Protein AF-A0A2N2DXA5-F1 (afdb_monomer)

Structure (mmCIF, N/CA/C/O backbone):
data_AF-A0A2N2DXA5-F1
#
_entry.id   AF-A0A2N2DXA5-F1
#
loop_
_atom_site.group_PDB
_atom_site.id
_atom_site.type_symbol
_atom_site.label_atom_id
_atom_site.label_alt_id
_atom_site.label_comp_id
_atom_site.label_asym_id
_atom_site.label_entity_id
_atom_site.label_seq_id
_atom_site.pdbx_PDB_ins_code
_atom_site.Cartn_x
_atom_site.Cartn_y
_atom_site.Cartn_z
_atom_site.occupancy
_atom_site.B_iso_or_equiv
_atom_site.auth_seq_id
_atom_site.auth_comp_id
_atom_site.auth_asym_id
_atom_site.auth_atom_id
_atom_site.pdbx_PDB_model_num
ATOM 1 N N . MET A 1 1 ? 10.952 -51.659 -44.299 1.00 38.38 1 MET A N 1
ATOM 2 C CA . MET A 1 1 ? 12.024 -50.641 -44.334 1.00 38.38 1 MET A CA 1
ATOM 3 C C . MET A 1 1 ? 11.373 -49.271 -44.260 1.00 38.38 1 MET A C 1
ATOM 5 O O . MET A 1 1 ? 10.717 -48.875 -45.212 1.00 38.38 1 MET A O 1
ATOM 9 N N . LYS A 1 2 ? 11.437 -48.617 -43.096 1.00 32.94 2 LYS A N 1
ATOM 10 C CA . LYS A 1 2 ? 10.900 -47.266 -42.880 1.00 32.94 2 LYS A CA 1
ATOM 11 C C . LYS A 1 2 ? 12.031 -46.272 -43.142 1.00 32.94 2 LYS A C 1
ATOM 13 O O . LYS A 1 2 ? 13.093 -46.411 -42.541 1.00 32.94 2 LYS A O 1
ATOM 18 N N . GLN A 1 3 ? 11.814 -45.327 -44.054 1.00 29.61 3 GLN A N 1
ATOM 19 C CA . GLN A 1 3 ? 12.704 -44.179 -44.226 1.00 29.61 3 GLN A CA 1
ATOM 20 C C . GLN A 1 3 ? 12.760 -43.392 -42.906 1.00 29.61 3 GLN A C 1
ATOM 22 O O . GLN A 1 3 ? 11.714 -43.217 -42.272 1.00 29.61 3 GLN A O 1
ATOM 27 N N . PRO A 1 4 ? 13.939 -42.939 -42.455 1.00 34.75 4 PRO A N 1
ATOM 28 C CA . PRO A 1 4 ? 14.009 -42.062 -41.303 1.00 34.75 4 PRO A CA 1
ATOM 29 C C . PRO A 1 4 ? 13.453 -40.696 -41.709 1.00 34.75 4 PRO A C 1
ATOM 31 O O . PRO A 1 4 ? 13.929 -40.079 -42.660 1.00 34.75 4 PRO A O 1
ATOM 34 N N . PHE A 1 5 ? 12.435 -40.236 -40.984 1.00 30.80 5 PHE A N 1
ATOM 35 C CA . PHE A 1 5 ? 12.001 -38.847 -41.027 1.00 30.80 5 PHE A CA 1
ATOM 36 C C . PHE A 1 5 ? 13.203 -37.967 -40.678 1.00 30.80 5 PHE A C 1
ATOM 38 O O . PHE A 1 5 ? 13.744 -38.052 -39.573 1.00 30.80 5 PHE A O 1
ATOM 45 N N . SER A 1 6 ? 13.639 -37.138 -41.626 1.00 30.16 6 SER A N 1
ATOM 46 C CA . SER A 1 6 ? 14.548 -36.041 -41.333 1.00 30.16 6 SER A CA 1
ATOM 47 C C . SER A 1 6 ? 13.823 -35.097 -40.383 1.00 30.16 6 SER A C 1
ATOM 49 O O . SER A 1 6 ? 12.870 -34.421 -40.768 1.00 30.16 6 SER A O 1
ATOM 51 N N . ILE A 1 7 ? 14.260 -35.073 -39.127 1.00 34.25 7 ILE A N 1
ATOM 52 C CA . ILE A 1 7 ? 13.924 -33.996 -38.205 1.00 34.25 7 ILE A CA 1
ATOM 53 C C . ILE A 1 7 ? 14.591 -32.754 -38.795 1.00 34.25 7 ILE A C 1
ATOM 55 O O . ILE A 1 7 ? 15.785 -32.528 -38.590 1.00 34.25 7 ILE A O 1
ATOM 59 N N . GLU A 1 8 ? 13.843 -31.967 -39.568 1.00 31.95 8 GLU A N 1
ATOM 60 C CA . GLU A 1 8 ? 14.192 -30.569 -39.770 1.00 31.95 8 GLU A CA 1
ATOM 61 C C . GLU A 1 8 ? 14.258 -29.957 -38.373 1.00 31.95 8 GLU A C 1
ATOM 63 O O . GLU A 1 8 ? 13.248 -29.763 -37.694 1.00 31.95 8 GLU A O 1
ATOM 68 N N . LYS A 1 9 ? 15.487 -29.745 -37.892 1.00 31.16 9 LYS A N 1
ATOM 69 C CA . LYS A 1 9 ? 15.740 -28.949 -36.701 1.00 31.16 9 LYS A CA 1
ATOM 70 C C . LYS A 1 9 ? 15.113 -27.594 -36.973 1.00 31.16 9 LYS A C 1
ATOM 72 O O . LYS A 1 9 ? 15.661 -26.802 -37.731 1.00 31.16 9 LYS A O 1
ATOM 77 N N . ASN A 1 10 ? 13.966 -27.355 -36.357 1.00 34.00 10 ASN A N 1
ATOM 78 C CA . ASN A 1 10 ? 13.312 -26.066 -36.344 1.00 34.00 10 ASN A CA 1
ATOM 79 C C . ASN A 1 10 ? 14.240 -25.100 -35.580 1.00 34.00 10 ASN A C 1
ATOM 81 O O . ASN A 1 10 ? 14.184 -24.977 -34.361 1.00 34.00 10 ASN A O 1
ATOM 85 N N . THR A 1 11 ? 15.191 -24.493 -36.294 1.00 28.53 11 THR A N 1
ATOM 86 C CA . THR A 1 11 ? 16.186 -23.531 -35.792 1.00 28.53 11 THR A CA 1
ATOM 87 C C . THR A 1 11 ? 15.637 -22.112 -35.739 1.00 28.53 11 THR A C 1
ATOM 89 O O . THR A 1 11 ? 16.399 -21.161 -35.576 1.00 28.53 11 THR A O 1
ATOM 92 N N . LYS A 1 12 ? 14.313 -21.936 -35.794 1.00 31.83 12 LYS A N 1
ATOM 93 C CA . LYS A 1 12 ? 13.683 -20.685 -35.376 1.00 31.83 12 LYS A CA 1
ATOM 94 C C . LYS A 1 12 ? 13.687 -20.612 -33.849 1.00 31.83 12 LYS A C 1
ATOM 96 O O . LYS A 1 12 ? 12.656 -20.735 -33.198 1.00 31.83 12 LYS A O 1
ATOM 101 N N . ARG A 1 13 ? 14.876 -20.406 -33.268 1.00 31.75 13 ARG A N 1
ATOM 102 C CA . ARG A 1 13 ? 14.966 -19.722 -31.976 1.00 31.75 13 ARG A CA 1
ATOM 103 C C . ARG A 1 13 ? 14.333 -18.359 -32.209 1.00 31.75 13 ARG A C 1
ATOM 105 O O . ARG A 1 13 ? 14.807 -17.604 -33.052 1.00 31.75 13 ARG A O 1
ATOM 112 N N . ILE A 1 14 ? 13.222 -18.094 -31.539 1.00 32.91 14 ILE A N 1
ATOM 113 C CA . ILE A 1 14 ? 12.628 -16.765 -31.499 1.00 32.91 14 ILE A CA 1
ATOM 114 C C . ILE A 1 14 ? 13.704 -15.871 -30.871 1.00 32.91 14 ILE A C 1
ATOM 116 O O . ILE A 1 14 ? 14.010 -15.992 -29.688 1.00 32.91 14 ILE A O 1
ATOM 120 N N . TYR A 1 15 ? 14.374 -15.065 -31.695 1.00 38.44 15 TYR A N 1
ATOM 121 C CA . TYR A 1 15 ? 15.358 -14.074 -31.267 1.00 38.44 15 TYR A CA 1
ATOM 122 C C . TYR A 1 15 ? 14.614 -12.870 -30.672 1.00 38.44 15 TYR A C 1
ATOM 124 O O . TYR A 1 15 ? 14.728 -11.766 -31.180 1.00 38.44 15 TYR A O 1
ATOM 132 N N . SER A 1 16 ? 13.821 -13.074 -29.622 1.00 42.44 16 SER A N 1
ATOM 133 C CA . SER A 1 16 ? 13.273 -11.972 -28.816 1.00 42.44 16 SER A CA 1
ATOM 134 C C . SER A 1 16 ? 14.259 -11.504 -27.742 1.00 42.44 16 SER A C 1
ATOM 136 O O . SER A 1 16 ? 13.955 -10.626 -26.948 1.00 42.44 16 SER A O 1
ATOM 138 N N . ILE A 1 17 ? 15.445 -12.113 -27.701 1.00 53.53 17 ILE A N 1
ATOM 139 C CA . ILE A 1 17 ? 16.420 -11.936 -26.641 1.00 53.53 17 ILE A CA 1
ATOM 140 C C . ILE A 1 17 ? 17.513 -10.978 -27.126 1.00 53.53 17 ILE A C 1
ATOM 142 O O . ILE A 1 17 ? 18.512 -11.385 -27.732 1.00 53.53 17 ILE A O 1
ATOM 146 N N . CYS A 1 18 ? 17.296 -9.687 -26.889 1.00 61.81 18 CYS A N 1
ATOM 147 C CA . CYS A 1 18 ? 18.250 -8.639 -27.224 1.00 61.81 18 CYS A CA 1
ATOM 148 C C . CYS A 1 18 ? 19.466 -8.727 -26.295 1.00 61.81 18 CYS A C 1
ATOM 150 O O . CYS A 1 18 ? 19.336 -8.793 -25.072 1.00 61.81 18 CYS A O 1
ATOM 152 N N . LYS A 1 19 ? 20.673 -8.719 -26.873 1.00 77.06 19 LYS A N 1
ATOM 153 C CA . LYS A 1 19 ? 21.876 -8.417 -26.092 1.00 77.06 19 LYS A CA 1
ATOM 154 C C . LYS A 1 19 ? 21.870 -6.902 -25.857 1.00 77.06 19 LYS A C 1
ATOM 156 O O . LYS A 1 19 ? 21.969 -6.196 -26.862 1.00 77.06 19 LYS A O 1
ATOM 161 N N . PRO A 1 20 ? 21.790 -6.425 -24.605 1.00 80.19 20 PRO A N 1
ATOM 162 C CA . PRO A 1 20 ? 21.676 -5.000 -24.335 1.00 80.19 20 PRO A CA 1
ATOM 163 C C . PRO A 1 20 ? 22.910 -4.228 -24.825 1.00 80.19 20 PRO A C 1
ATOM 165 O O . PRO A 1 20 ? 24.000 -4.814 -24.951 1.00 80.19 20 PRO A O 1
ATOM 168 N N . PRO A 1 21 ? 22.769 -2.918 -25.099 1.00 81.94 21 PRO A N 1
ATOM 169 C CA . PRO A 1 21 ? 23.910 -2.062 -25.386 1.00 81.94 21 PRO A CA 1
ATOM 170 C C . PRO A 1 21 ? 24.877 -2.045 -24.193 1.00 81.94 21 PRO A C 1
ATOM 172 O O . PRO A 1 21 ? 24.498 -2.235 -23.038 1.00 81.94 21 PRO A O 1
ATOM 175 N N . SER A 1 22 ? 26.158 -1.836 -24.481 1.00 77.69 22 SER A N 1
ATOM 176 C CA . SER A 1 22 ? 27.227 -1.810 -23.473 1.00 77.69 22 SER A CA 1
ATOM 177 C C . SER A 1 22 ? 28.128 -0.600 -23.694 1.00 77.69 22 SER A C 1
ATOM 179 O O . SER A 1 22 ? 28.154 -0.089 -24.810 1.00 77.69 22 SER A O 1
ATOM 181 N N . PRO A 1 23 ? 28.949 -0.184 -22.715 1.00 74.00 23 PRO A N 1
ATOM 182 C CA . PRO A 1 23 ? 29.884 0.925 -22.919 1.00 74.00 23 PRO A CA 1
ATOM 183 C C . PRO A 1 23 ? 30.800 0.748 -24.145 1.00 74.00 23 PRO A C 1
ATOM 185 O O . PRO A 1 23 ? 31.105 1.709 -24.840 1.00 74.00 23 PRO A O 1
ATOM 188 N N . ASN A 1 24 ? 31.181 -0.495 -24.464 1.00 77.81 24 ASN A N 1
ATOM 189 C CA . ASN A 1 24 ? 32.021 -0.817 -25.625 1.00 77.81 24 ASN A CA 1
ATOM 190 C C . ASN A 1 24 ? 31.242 -0.875 -26.953 1.00 77.81 24 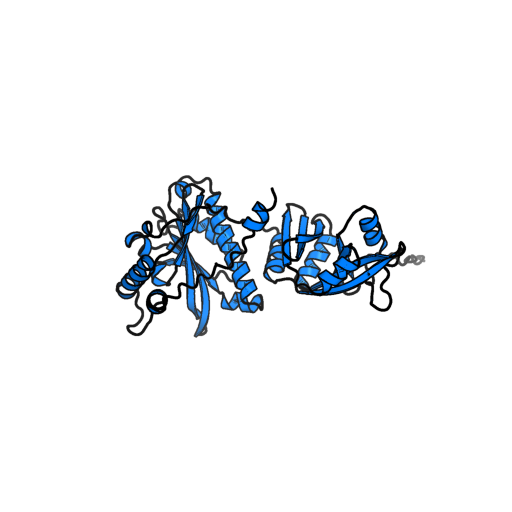ASN A C 1
ATOM 192 O O . ASN A 1 24 ? 31.837 -0.859 -28.028 1.00 77.81 24 ASN A O 1
ATOM 196 N N . GLN A 1 25 ? 29.917 -1.014 -26.890 1.00 84.31 25 GLN A N 1
ATOM 197 C CA . GLN A 1 25 ? 29.002 -1.080 -28.031 1.00 84.31 25 GLN A CA 1
ATOM 198 C C . GLN A 1 25 ? 27.707 -0.342 -27.655 1.00 84.31 25 GLN A C 1
ATOM 200 O O . GLN A 1 25 ? 26.705 -0.999 -27.353 1.00 84.31 25 GLN A O 1
ATOM 205 N N . PRO A 1 26 ? 27.736 1.003 -27.595 1.00 86.75 26 PRO A N 1
ATOM 206 C CA . PRO A 1 26 ? 26.629 1.785 -27.043 1.00 86.75 26 PRO A CA 1
ATOM 207 C C . PRO A 1 26 ? 25.465 1.934 -28.030 1.00 86.75 26 PRO A C 1
ATOM 209 O O . PRO A 1 26 ? 24.358 2.277 -27.634 1.00 86.75 26 PRO A O 1
ATOM 212 N N . HIS A 1 27 ? 25.689 1.670 -29.317 1.00 90.44 27 HIS A N 1
ATOM 213 C CA . HIS A 1 27 ? 24.665 1.808 -30.349 1.00 90.44 27 HIS A CA 1
ATOM 214 C C . HIS A 1 27 ? 23.617 0.695 -30.275 1.00 90.44 27 HIS A C 1
ATOM 216 O O . HIS A 1 27 ? 23.953 -0.494 -30.210 1.00 90.44 27 HIS A O 1
ATOM 222 N N . LEU A 1 28 ? 22.345 1.069 -30.413 1.00 90.56 28 LEU A N 1
ATOM 223 C CA . LEU A 1 28 ? 21.288 0.106 -30.687 1.00 90.56 28 LEU A CA 1
ATOM 224 C C . LEU A 1 28 ? 21.464 -0.434 -32.112 1.00 90.56 28 LEU A C 1
ATOM 226 O O . LEU A 1 28 ? 21.300 0.263 -33.107 1.00 90.56 28 LEU A O 1
ATOM 230 N N . HIS A 1 29 ? 21.834 -1.709 -32.216 1.00 88.94 29 HIS A N 1
ATOM 231 C CA . HIS A 1 29 ? 21.946 -2.410 -33.493 1.00 88.94 29 HIS A CA 1
ATOM 232 C C . HIS A 1 29 ? 20.589 -2.484 -34.239 1.00 88.94 29 HIS A C 1
ATOM 234 O O . HIS A 1 29 ? 19.678 -3.126 -33.705 1.00 88.94 29 HIS A O 1
ATOM 240 N N . PRO A 1 30 ? 20.474 -1.986 -35.490 1.00 86.50 30 PRO A N 1
ATOM 241 C CA . PRO A 1 30 ? 19.203 -1.855 -36.220 1.00 86.50 30 PRO A CA 1
ATOM 242 C C . PRO A 1 30 ? 18.370 -3.134 -36.322 1.00 86.50 30 PRO A C 1
ATOM 244 O O . PRO A 1 30 ? 17.162 -3.107 -36.153 1.00 86.50 30 PRO A O 1
ATOM 247 N N . HIS A 1 31 ? 19.013 -4.284 -36.553 1.00 84.56 31 HIS A N 1
ATOM 248 C CA . HIS A 1 31 ? 18.289 -5.558 -36.666 1.00 84.56 31 HIS A CA 1
ATOM 249 C C . HIS A 1 31 ? 17.969 -6.234 -35.330 1.00 84.56 31 HIS A C 1
ATOM 251 O O . HIS A 1 31 ? 17.065 -7.055 -35.278 1.00 84.56 31 HIS A O 1
ATOM 257 N N . ARG A 1 32 ? 18.741 -5.965 -34.267 1.00 83.38 32 ARG A N 1
ATOM 258 C CA . ARG A 1 32 ? 18.546 -6.649 -32.973 1.00 83.38 32 ARG A CA 1
ATOM 259 C C . ARG A 1 32 ? 17.583 -5.874 -32.094 1.00 83.38 32 ARG A C 1
ATOM 261 O O . ARG A 1 32 ? 16.779 -6.481 -31.416 1.00 83.38 32 ARG A O 1
ATOM 268 N N . HIS A 1 33 ? 17.661 -4.551 -32.147 1.00 89.88 33 HIS A N 1
ATOM 269 C CA . HIS A 1 33 ? 16.808 -3.638 -31.395 1.00 89.88 33 HIS A CA 1
ATOM 270 C C . HIS A 1 33 ? 15.751 -3.008 -32.304 1.00 89.88 33 HIS A C 1
ATOM 272 O O . HIS A 1 33 ? 15.342 -1.879 -32.060 1.00 89.88 33 HIS A O 1
ATOM 278 N N . PHE A 1 34 ? 15.359 -3.712 -33.372 1.00 90.19 34 PHE A N 1
ATOM 279 C CA . PHE A 1 34 ? 14.446 -3.192 -34.386 1.00 90.19 34 PHE A CA 1
ATOM 280 C C . PHE A 1 34 ? 13.155 -2.663 -33.759 1.00 90.19 34 PHE A C 1
ATOM 282 O O . PHE A 1 34 ? 12.785 -1.530 -34.031 1.00 90.19 34 PHE A O 1
ATOM 289 N N . ASP A 1 35 ? 12.530 -3.437 -32.868 1.00 90.00 35 ASP A N 1
ATOM 290 C CA . ASP A 1 35 ? 11.268 -3.039 -32.234 1.00 90.00 35 ASP A CA 1
ATOM 291 C C . ASP A 1 35 ? 11.431 -1.802 -31.336 1.00 90.00 35 ASP A C 1
ATOM 293 O O . ASP A 1 35 ? 10.571 -0.927 -31.339 1.00 90.00 35 ASP A O 1
ATOM 297 N N . ILE A 1 36 ? 12.568 -1.681 -30.639 1.00 92.31 36 ILE A N 1
ATOM 298 C CA . ILE A 1 36 ? 12.893 -0.519 -29.793 1.00 92.31 36 ILE A CA 1
ATOM 299 C C . ILE A 1 36 ? 13.077 0.732 -30.659 1.00 92.31 36 ILE A C 1
ATOM 301 O O . ILE A 1 36 ? 12.495 1.776 -30.387 1.00 92.31 36 ILE A O 1
ATOM 305 N N . ILE A 1 37 ? 13.892 0.618 -31.712 1.00 92.62 37 ILE A N 1
ATOM 306 C CA . ILE A 1 37 ? 14.196 1.717 -32.635 1.00 92.62 37 ILE A CA 1
ATOM 307 C C . ILE A 1 37 ? 12.920 2.174 -33.330 1.00 92.62 37 ILE A C 1
ATOM 309 O O . ILE A 1 37 ? 12.597 3.355 -33.291 1.00 92.62 37 ILE A O 1
ATOM 313 N N . LYS A 1 38 ? 12.160 1.229 -33.887 1.00 94.00 38 LYS A N 1
ATOM 314 C CA . LYS A 1 38 ? 10.886 1.503 -34.540 1.00 94.00 38 LYS A CA 1
ATOM 315 C C . LYS A 1 38 ? 9.919 2.212 -33.590 1.00 94.00 38 LYS A C 1
ATOM 317 O O . LYS A 1 38 ? 9.298 3.188 -33.988 1.00 94.00 38 LYS A O 1
ATOM 322 N N . HIS A 1 39 ? 9.821 1.765 -32.336 1.00 92.81 39 HIS A N 1
ATOM 323 C CA . HIS A 1 39 ? 8.977 2.425 -31.342 1.00 92.81 39 HIS A CA 1
ATOM 324 C C . HIS A 1 39 ? 9.389 3.887 -31.109 1.00 92.81 39 HIS A C 1
ATOM 326 O O . HIS A 1 39 ? 8.527 4.756 -31.031 1.00 92.81 39 HIS A O 1
ATOM 332 N N . PHE A 1 40 ? 10.693 4.178 -31.049 1.00 94.06 40 PHE A N 1
ATOM 333 C CA . PHE A 1 40 ? 11.196 5.548 -30.902 1.00 94.06 40 PHE A CA 1
ATOM 334 C C . PHE A 1 40 ? 11.033 6.409 -32.161 1.00 94.06 40 PHE A C 1
ATOM 336 O O . PHE A 1 40 ? 10.893 7.626 -32.054 1.00 94.06 40 PHE A O 1
ATOM 343 N N . GLU A 1 41 ? 11.051 5.807 -33.350 1.00 92.69 41 GLU A N 1
ATOM 344 C CA . GLU A 1 41 ? 10.744 6.487 -34.617 1.00 92.69 41 GLU A CA 1
ATOM 345 C C . GLU A 1 41 ? 9.247 6.826 -34.735 1.00 92.69 41 GLU A C 1
ATOM 347 O O . GLU A 1 41 ? 8.891 7.860 -35.294 1.00 92.69 41 GLU A O 1
ATOM 352 N N . GLU A 1 42 ? 8.373 5.995 -34.162 1.00 91.75 42 GLU A N 1
ATOM 353 C CA . GLU A 1 42 ? 6.913 6.178 -34.108 1.00 91.75 42 GLU A CA 1
ATOM 354 C C . GLU A 1 42 ? 6.455 7.091 -32.945 1.00 91.75 42 GLU A C 1
ATOM 356 O O . GLU A 1 42 ? 5.327 6.981 -32.471 1.00 91.75 42 GLU A O 1
ATOM 361 N N . GLU A 1 43 ? 7.321 8.005 -32.490 1.00 82.06 43 GLU A N 1
ATOM 362 C CA . GLU A 1 43 ? 7.100 8.968 -31.389 1.00 82.06 43 GLU A CA 1
ATOM 363 C C . GLU A 1 43 ? 6.973 8.365 -29.974 1.00 82.06 43 GLU A C 1
ATOM 365 O O . GLU A 1 43 ? 6.675 9.077 -29.011 1.00 82.06 43 GLU A O 1
ATOM 370 N N . GLY A 1 44 ? 7.256 7.074 -29.801 1.00 86.88 44 GLY A N 1
ATOM 371 C CA . GLY A 1 44 ? 7.364 6.451 -28.486 1.00 86.88 44 GLY A CA 1
ATOM 372 C C . GLY A 1 44 ? 8.595 6.931 -27.711 1.00 86.88 44 GLY A C 1
ATOM 373 O O . GLY A 1 44 ? 9.663 7.153 -28.279 1.00 86.88 44 GLY A O 1
ATOM 374 N N . ASN A 1 45 ? 8.480 7.077 -26.390 1.00 91.50 45 ASN A N 1
ATOM 375 C CA . ASN A 1 45 ? 9.587 7.525 -25.534 1.00 91.50 45 ASN A CA 1
ATOM 376 C C . ASN A 1 45 ? 10.056 6.477 -24.512 1.00 91.50 45 ASN A C 1
ATOM 378 O O . ASN A 1 45 ? 11.067 6.693 -23.843 1.00 91.50 45 ASN A O 1
ATOM 382 N N . ALA A 1 46 ? 9.346 5.356 -24.376 1.00 94.56 46 ALA A N 1
ATOM 383 C CA . ALA A 1 46 ? 9.633 4.330 -23.383 1.00 94.56 46 ALA A CA 1
ATOM 384 C C . ALA A 1 46 ? 9.286 2.934 -23.915 1.00 94.56 46 ALA A C 1
ATOM 386 O O . ALA A 1 46 ? 8.202 2.719 -24.440 1.00 94.56 46 ALA A O 1
ATOM 387 N N . TYR A 1 47 ? 10.201 1.976 -23.769 1.00 93.44 47 TYR A N 1
ATOM 388 C CA . TYR A 1 47 ? 10.014 0.598 -24.233 1.00 93.44 47 TYR A CA 1
ATOM 389 C C . TYR A 1 47 ? 10.588 -0.394 -23.221 1.00 93.44 47 TYR A C 1
ATOM 391 O O . TYR A 1 47 ? 11.617 -0.114 -22.608 1.00 93.44 47 TYR A O 1
ATOM 399 N N . HIS A 1 48 ? 9.978 -1.568 -23.059 1.00 93.12 48 HIS A N 1
ATOM 400 C CA . HIS A 1 48 ? 10.506 -2.640 -22.208 1.00 93.12 48 HIS A CA 1
ATOM 401 C C . HIS A 1 48 ? 10.681 -3.948 -22.978 1.00 93.12 48 HIS A C 1
ATOM 403 O O . HIS A 1 48 ? 9.960 -4.244 -23.927 1.00 93.12 48 HIS A O 1
ATOM 409 N N . THR A 1 49 ? 11.649 -4.762 -22.564 1.00 90.88 49 THR A N 1
ATOM 410 C CA . THR A 1 49 ? 11.832 -6.122 -23.091 1.00 90.88 49 THR A CA 1
ATOM 411 C C . THR A 1 49 ? 12.597 -7.000 -22.104 1.00 90.88 49 THR A C 1
ATOM 413 O O . THR A 1 49 ? 13.121 -6.510 -21.106 1.00 90.88 49 THR A O 1
ATOM 416 N N . LEU A 1 50 ? 12.673 -8.300 -22.384 1.00 88.56 50 LEU A N 1
ATOM 417 C CA . LEU A 1 50 ? 13.513 -9.239 -21.650 1.00 88.56 50 LEU A CA 1
ATOM 418 C C . LEU A 1 50 ? 14.878 -9.372 -22.331 1.00 88.56 50 LEU A C 1
ATOM 420 O O . LEU A 1 50 ? 14.976 -9.597 -23.541 1.00 88.56 50 LEU A O 1
ATOM 424 N N . ASN A 1 51 ? 15.942 -9.279 -21.545 1.00 84.25 51 ASN A N 1
ATOM 425 C CA . ASN A 1 51 ? 17.303 -9.418 -22.036 1.00 84.25 51 ASN A CA 1
ATOM 426 C C . ASN A 1 51 ? 17.787 -10.878 -22.032 1.00 84.25 51 ASN A C 1
ATOM 428 O O . ASN A 1 51 ? 17.109 -11.802 -21.576 1.00 84.25 51 ASN A O 1
ATOM 432 N N . PHE A 1 52 ? 19.006 -11.098 -22.534 1.00 78.38 52 PHE A N 1
ATOM 433 C CA . PHE A 1 52 ? 19.633 -12.429 -22.587 1.00 78.38 52 PHE A CA 1
ATOM 434 C C . PHE A 1 52 ? 19.847 -13.123 -21.249 1.00 78.38 52 PHE A C 1
ATOM 436 O O . PHE A 1 52 ? 19.936 -14.350 -21.207 1.00 78.38 52 PHE A O 1
ATOM 443 N N . TYR A 1 53 ? 19.872 -12.367 -20.164 1.00 80.75 53 TYR A N 1
ATOM 444 C CA . TYR A 1 53 ? 20.031 -12.887 -18.816 1.00 80.75 53 TYR A CA 1
ATOM 445 C C . TYR A 1 53 ? 18.689 -13.182 -18.132 1.00 80.75 53 TYR A C 1
ATOM 447 O O . TYR A 1 53 ? 18.681 -13.659 -16.997 1.00 80.75 53 TYR A O 1
ATOM 455 N N . GLY A 1 54 ? 17.563 -12.963 -18.822 1.00 81.25 54 GLY A N 1
ATOM 456 C CA . GLY A 1 54 ? 16.229 -13.125 -18.249 1.00 81.25 54 GLY A CA 1
ATOM 457 C C . GLY A 1 54 ? 15.859 -11.998 -17.285 1.00 81.25 54 GLY A C 1
ATOM 458 O O . GLY A 1 54 ? 15.058 -12.211 -16.380 1.00 81.25 54 GLY A O 1
ATOM 459 N N . GLU A 1 55 ? 16.466 -10.822 -17.444 1.00 87.88 55 GLU A N 1
ATOM 460 C CA . GLU A 1 55 ? 16.115 -9.617 -16.695 1.00 87.88 55 GLU A CA 1
ATOM 461 C C . GLU A 1 55 ? 15.294 -8.684 -17.579 1.00 87.88 55 GLU A C 1
ATOM 463 O O . GLU A 1 55 ? 15.406 -8.708 -18.809 1.00 87.88 55 GLU A O 1
ATOM 468 N N . VAL A 1 56 ? 14.467 -7.860 -16.945 1.00 91.19 56 VAL A N 1
ATOM 469 C CA . VAL A 1 56 ? 13.697 -6.844 -17.653 1.00 91.19 56 VAL A CA 1
ATOM 470 C C . VAL A 1 56 ? 14.579 -5.619 -17.869 1.00 91.19 56 VAL A C 1
ATOM 472 O O . VAL A 1 56 ? 15.192 -5.097 -16.936 1.00 91.19 56 VAL A O 1
ATOM 475 N N . ASP A 1 57 ? 14.608 -5.157 -19.110 1.00 93.00 57 ASP A N 1
ATOM 476 C CA . ASP A 1 57 ? 15.258 -3.925 -19.519 1.00 93.00 57 ASP A CA 1
ATOM 477 C C . ASP A 1 57 ? 14.190 -2.883 -19.856 1.00 93.00 57 ASP A C 1
ATOM 479 O O . ASP A 1 57 ? 13.253 -3.159 -20.609 1.00 93.00 57 ASP A O 1
ATOM 483 N N . PHE A 1 58 ? 14.371 -1.671 -19.346 1.00 94.81 58 PHE A N 1
ATOM 484 C CA . PHE A 1 58 ? 13.625 -0.471 -19.700 1.00 94.81 58 PHE A CA 1
ATOM 485 C C . PHE A 1 58 ? 14.503 0.442 -20.545 1.00 94.81 58 PHE A C 1
ATOM 487 O O . PHE A 1 58 ? 15.647 0.706 -20.196 1.00 94.81 58 PHE A O 1
ATOM 494 N N . TYR A 1 59 ? 13.967 0.961 -21.639 1.00 95.12 59 TYR A N 1
ATOM 495 C CA . TYR A 1 59 ? 14.639 1.896 -22.530 1.00 95.12 59 TYR A CA 1
ATOM 496 C C . TYR A 1 59 ? 13.869 3.208 -22.515 1.00 95.12 59 TYR A C 1
ATOM 498 O O . TYR A 1 59 ? 12.682 3.224 -22.830 1.00 95.12 59 TYR A O 1
ATOM 506 N N . LEU A 1 60 ? 14.544 4.297 -22.161 1.00 95.19 60 LEU A N 1
ATOM 507 C CA . LEU A 1 60 ? 13.990 5.642 -22.134 1.00 95.19 60 LEU A CA 1
ATOM 508 C C . LEU A 1 60 ? 14.659 6.494 -23.212 1.00 95.19 60 LEU A C 1
ATOM 510 O O . LEU A 1 60 ? 15.871 6.705 -23.166 1.00 95.19 60 LEU A O 1
ATOM 514 N N . PHE A 1 61 ? 13.878 7.002 -24.161 1.00 94.50 61 PHE A N 1
ATOM 515 C CA . PHE A 1 61 ? 14.364 7.868 -25.228 1.00 94.50 61 PHE A CA 1
ATOM 516 C C . PHE A 1 61 ? 14.229 9.343 -24.845 1.00 94.50 61 PHE A C 1
ATOM 518 O O . PHE A 1 61 ? 13.137 9.831 -24.549 1.00 94.50 61 PHE A O 1
ATOM 525 N N . SER A 1 62 ? 15.351 10.065 -24.827 1.00 90.94 62 SER A N 1
ATOM 526 C CA . SER A 1 62 ? 15.383 11.502 -24.547 1.00 90.94 62 SER A CA 1
ATOM 527 C C . SER A 1 62 ? 16.662 12.160 -25.092 1.00 90.94 62 SER A C 1
ATOM 529 O O . SER A 1 62 ? 17.501 11.495 -25.703 1.00 90.94 62 SER A O 1
ATOM 531 N N . SER A 1 63 ? 16.824 13.477 -24.924 1.00 89.00 63 SER A N 1
ATOM 532 C CA . SER A 1 63 ? 18.062 14.150 -25.337 1.00 89.00 63 SER A CA 1
ATOM 533 C C . SER A 1 63 ? 19.254 13.725 -24.473 1.00 89.00 63 SER A C 1
ATOM 535 O O . SER A 1 63 ? 19.106 13.423 -23.287 1.00 89.00 63 SER A O 1
ATOM 537 N N . GLU A 1 64 ? 20.459 13.750 -25.045 1.00 87.75 64 GLU A N 1
ATOM 538 C CA . GLU A 1 64 ? 21.690 13.390 -24.326 1.00 87.75 64 GLU A CA 1
ATOM 539 C C . GLU A 1 64 ? 21.897 14.255 -23.067 1.00 87.75 64 GLU A C 1
ATOM 541 O O . GLU A 1 64 ? 22.169 13.736 -21.983 1.00 87.75 64 GLU A O 1
ATOM 546 N N . ASP A 1 65 ? 21.658 15.565 -23.175 1.00 87.00 65 ASP A N 1
ATOM 547 C CA . ASP A 1 65 ? 21.722 16.499 -22.046 1.00 87.00 65 ASP A CA 1
ATOM 548 C C . ASP A 1 65 ? 20.747 16.144 -20.919 1.00 87.00 65 ASP A C 1
ATOM 550 O O . ASP A 1 65 ? 21.072 16.283 -19.734 1.00 87.00 65 ASP A O 1
ATOM 554 N N . LEU A 1 66 ? 19.529 15.718 -21.269 1.00 86.69 66 LEU A N 1
ATOM 555 C CA . LEU A 1 66 ? 18.541 15.308 -20.280 1.00 86.69 66 LEU A CA 1
ATOM 556 C C . LEU A 1 66 ? 18.961 13.987 -19.636 1.00 86.69 66 LEU A C 1
ATOM 558 O O . LEU A 1 66 ? 18.971 13.908 -18.409 1.00 86.69 66 LEU A O 1
ATOM 562 N N . ASN A 1 67 ? 19.390 13.002 -20.426 1.00 88.56 67 ASN A N 1
ATOM 563 C CA . ASN A 1 67 ? 19.895 11.726 -19.921 1.00 88.56 67 ASN A CA 1
ATOM 564 C C . ASN A 1 67 ? 21.018 11.937 -18.893 1.00 88.56 67 ASN A C 1
ATOM 566 O O . ASN A 1 67 ? 20.938 11.411 -17.784 1.00 88.56 67 ASN A O 1
ATOM 570 N N . ASN A 1 68 ? 22.001 12.791 -19.195 1.00 87.25 68 ASN A N 1
ATOM 571 C CA . ASN A 1 68 ? 23.099 13.119 -18.279 1.00 87.25 68 ASN A CA 1
ATOM 572 C C . ASN A 1 68 ? 22.614 13.702 -16.942 1.00 87.25 68 ASN A C 1
ATOM 574 O O . ASN A 1 68 ? 23.158 13.386 -15.883 1.00 87.25 68 ASN A O 1
ATOM 578 N N . LYS A 1 69 ? 21.555 14.521 -16.965 1.00 88.38 69 LYS A N 1
ATOM 579 C CA . LYS A 1 69 ? 20.927 15.052 -15.745 1.00 88.38 69 LYS A CA 1
ATOM 580 C C . LYS A 1 69 ? 20.144 13.990 -14.976 1.00 88.38 69 LYS A C 1
ATOM 582 O O . LYS A 1 69 ? 20.091 14.062 -13.753 1.00 88.38 69 LYS A O 1
ATOM 587 N N . LEU A 1 70 ? 19.496 13.052 -15.664 1.00 88.00 70 LEU A N 1
ATOM 588 C CA . LEU A 1 70 ? 18.714 11.988 -15.029 1.00 88.00 70 LEU A CA 1
ATOM 589 C C . LEU A 1 70 ? 19.616 10.924 -14.398 1.00 88.00 70 LEU A C 1
ATOM 591 O O . LEU A 1 70 ? 19.285 10.399 -13.336 1.00 88.00 70 LEU A O 1
ATOM 595 N N . LEU A 1 71 ? 20.793 10.669 -14.978 1.00 87.00 71 LEU A N 1
ATOM 596 C CA . LEU A 1 71 ? 21.757 9.682 -14.484 1.00 87.00 71 LEU A CA 1
ATOM 597 C C . LEU A 1 71 ? 22.218 9.915 -13.036 1.00 87.00 71 LEU A C 1
ATOM 599 O O . LEU A 1 71 ? 22.608 8.969 -12.360 1.00 87.00 71 LEU A O 1
ATOM 603 N N . THR A 1 72 ? 22.135 11.143 -12.528 1.00 86.56 72 THR A N 1
ATOM 604 C CA . THR A 1 72 ? 22.552 11.492 -11.158 1.00 86.56 72 THR A CA 1
ATOM 605 C C . THR A 1 72 ? 21.393 11.632 -10.173 1.00 86.56 72 THR A C 1
ATOM 607 O O . THR A 1 72 ? 21.621 11.843 -8.984 1.00 86.56 72 THR A O 1
ATOM 610 N N . LYS A 1 73 ? 20.147 11.526 -10.643 1.00 88.81 73 LYS A N 1
ATOM 611 C CA . LYS A 1 73 ? 18.944 11.685 -9.819 1.00 88.81 73 LYS A CA 1
ATOM 612 C C . LYS A 1 73 ? 18.390 10.342 -9.364 1.00 88.81 73 LYS A C 1
ATOM 614 O O . LYS A 1 73 ? 18.602 9.333 -10.026 1.00 88.81 73 LYS A O 1
ATOM 619 N N . GLN A 1 74 ? 17.656 10.355 -8.260 1.00 88.00 74 GLN A N 1
ATOM 620 C CA . GLN A 1 74 ? 16.894 9.200 -7.802 1.00 88.00 74 GLN A CA 1
ATOM 621 C C . GLN A 1 74 ? 15.548 9.128 -8.531 1.00 88.00 74 GLN A C 1
ATOM 623 O O . GLN A 1 74 ? 14.879 10.147 -8.715 1.00 88.00 74 GLN A O 1
ATOM 628 N N . GLU A 1 75 ? 15.189 7.923 -8.954 1.00 88.38 75 GLU A N 1
ATOM 629 C CA . GLU A 1 75 ? 13.911 7.576 -9.562 1.00 88.38 75 GLU A CA 1
ATOM 630 C C . GLU A 1 75 ? 12.813 7.428 -8.514 1.00 88.38 75 GLU A C 1
ATOM 632 O O . GLU A 1 75 ? 13.028 6.901 -7.421 1.00 88.38 75 GLU A O 1
ATOM 637 N N . GLU A 1 76 ? 11.601 7.796 -8.905 1.00 89.31 76 GLU A N 1
ATOM 638 C CA . GLU A 1 76 ? 10.381 7.437 -8.196 1.00 89.31 76 GLU A CA 1
ATOM 639 C C . GLU A 1 76 ? 9.477 6.620 -9.118 1.00 89.31 76 GLU A C 1
ATOM 641 O O . GLU A 1 76 ? 9.459 6.830 -10.332 1.00 89.31 76 GLU A O 1
ATOM 646 N N . TYR A 1 77 ? 8.700 5.706 -8.539 1.00 87.31 77 TYR A N 1
ATOM 647 C CA . TYR A 1 77 ? 7.862 4.776 -9.294 1.00 87.31 77 TYR A CA 1
ATOM 648 C C . TYR A 1 77 ? 6.378 5.099 -9.143 1.00 87.31 77 TYR A C 1
ATOM 650 O O . TYR A 1 77 ? 5.911 5.474 -8.064 1.00 87.31 77 TYR A O 1
ATOM 658 N N . GLY A 1 78 ? 5.635 4.908 -10.227 1.00 86.69 78 GLY A N 1
ATOM 659 C CA . GLY A 1 78 ? 4.181 4.826 -10.245 1.00 86.69 78 GLY A CA 1
ATOM 660 C C . GLY A 1 78 ? 3.723 3.479 -10.791 1.00 86.69 78 GLY A C 1
ATOM 661 O O . GLY A 1 78 ? 4.431 2.831 -11.563 1.00 86.69 78 GLY A O 1
ATOM 662 N N . LEU A 1 79 ? 2.528 3.062 -10.380 1.00 88.44 79 LEU A N 1
ATOM 663 C CA . LEU A 1 79 ? 1.864 1.876 -10.906 1.00 88.44 79 LEU A CA 1
ATOM 664 C C . LEU A 1 79 ? 0.413 2.210 -11.216 1.00 88.44 79 LEU A C 1
ATOM 666 O O . LEU A 1 79 ? -0.331 2.644 -10.333 1.00 88.44 79 LEU A O 1
ATOM 670 N N . ILE A 1 80 ? 0.008 1.963 -12.455 1.00 87.88 80 ILE A N 1
ATOM 671 C CA . ILE A 1 80 ? -1.376 2.059 -12.896 1.00 87.88 80 ILE A CA 1
ATOM 672 C C . ILE A 1 80 ? -1.821 0.657 -13.304 1.00 87.88 80 ILE A C 1
ATOM 674 O O . ILE A 1 80 ? -1.275 0.041 -14.216 1.00 87.88 80 ILE A O 1
ATOM 678 N N . CYS A 1 81 ? -2.831 0.137 -12.616 1.00 85.06 81 CYS A N 1
ATOM 679 C CA . CYS A 1 81 ? -3.418 -1.163 -12.919 1.00 85.06 81 CYS A CA 1
ATOM 680 C C . CYS A 1 81 ? -4.763 -0.962 -13.623 1.00 85.06 81 CYS A C 1
ATOM 682 O O . CYS A 1 81 ? -5.714 -0.450 -13.028 1.00 85.06 81 CYS A O 1
ATOM 684 N N . ASN A 1 82 ? -4.856 -1.412 -14.870 1.00 85.25 82 ASN A N 1
ATOM 685 C CA . ASN A 1 82 ? -6.071 -1.437 -15.678 1.00 85.25 82 ASN A CA 1
ATOM 686 C C . ASN A 1 82 ? -6.492 -2.879 -15.938 1.00 85.25 82 ASN A C 1
ATOM 688 O O . ASN A 1 82 ? -5.656 -3.770 -15.968 1.00 85.25 82 ASN A O 1
ATOM 692 N N . LYS A 1 83 ? -7.779 -3.105 -16.229 1.00 83.81 83 LYS A N 1
ATOM 693 C CA . LYS A 1 83 ? -8.379 -4.449 -16.369 1.00 83.81 83 LYS A CA 1
ATOM 694 C C . LYS A 1 83 ? -7.527 -5.469 -17.151 1.00 83.81 83 LYS A C 1
ATOM 696 O O . LYS A 1 83 ? -7.522 -6.635 -16.775 1.00 83.81 83 LYS A O 1
ATOM 701 N N . ASN A 1 84 ? -6.859 -5.036 -18.223 1.00 88.00 84 ASN A N 1
ATOM 702 C CA . ASN A 1 84 ? -6.054 -5.893 -19.097 1.00 88.00 84 ASN A CA 1
ATOM 703 C C . ASN A 1 84 ? -4.595 -5.420 -19.223 1.00 88.00 84 ASN A C 1
ATOM 705 O O . ASN A 1 84 ? -3.891 -5.875 -20.120 1.00 88.00 84 ASN A O 1
ATOM 709 N N . SER A 1 85 ? -4.132 -4.489 -18.388 1.00 91.38 85 SER A N 1
ATOM 710 C CA . SER A 1 85 ? -2.759 -3.997 -18.478 1.00 91.38 85 SER A CA 1
ATOM 711 C C . SER A 1 85 ? -2.231 -3.455 -17.157 1.00 91.38 85 SER A C 1
ATOM 713 O O . SER A 1 85 ? -2.977 -2.948 -16.320 1.00 91.38 85 SER A O 1
ATOM 715 N N . ILE A 1 86 ? -0.919 -3.539 -16.987 1.00 92.06 86 ILE A N 1
ATOM 716 C CA . ILE A 1 86 ? -0.190 -2.856 -15.922 1.00 92.06 86 ILE A CA 1
ATOM 717 C C . ILE A 1 86 ? 0.720 -1.841 -16.589 1.00 92.06 86 ILE A C 1
ATOM 719 O O . ILE A 1 86 ? 1.423 -2.171 -17.533 1.00 92.06 86 ILE A O 1
ATOM 723 N N . GLU A 1 87 ? 0.720 -0.617 -16.100 1.00 93.44 87 GLU A N 1
ATOM 724 C CA . GLU A 1 87 ? 1.595 0.440 -16.578 1.00 93.44 87 GLU A CA 1
ATOM 725 C C . GLU A 1 87 ? 2.498 0.871 -15.422 1.00 93.44 87 GLU A C 1
ATOM 727 O O . GLU A 1 87 ? 2.022 1.250 -14.347 1.00 93.44 87 GLU A O 1
ATOM 732 N N . MET A 1 88 ? 3.808 0.732 -15.622 1.00 92.25 88 MET A N 1
ATOM 733 C CA . MET A 1 88 ? 4.821 1.173 -14.672 1.00 92.25 88 MET A CA 1
ATOM 734 C C . MET A 1 88 ? 5.373 2.514 -15.129 1.00 92.25 88 MET A C 1
ATOM 736 O O . MET A 1 88 ? 5.883 2.640 -16.237 1.00 92.25 88 MET A O 1
ATOM 740 N N . GLU A 1 89 ? 5.297 3.509 -14.262 1.00 92.44 89 GLU A N 1
ATOM 741 C CA . GLU A 1 89 ? 5.735 4.866 -14.559 1.00 92.44 89 GLU A CA 1
ATOM 742 C C . GLU A 1 89 ? 7.019 5.185 -13.787 1.00 92.44 89 GLU A C 1
ATOM 744 O O . GLU A 1 89 ? 7.154 4.824 -12.616 1.00 92.44 89 GLU A O 1
ATOM 749 N N . ILE A 1 90 ? 7.950 5.898 -14.423 1.00 91.56 90 ILE A N 1
ATOM 750 C CA . ILE A 1 90 ? 9.157 6.431 -13.783 1.00 91.56 90 ILE A CA 1
ATOM 751 C C . ILE A 1 90 ? 9.104 7.953 -13.786 1.00 91.56 90 ILE A C 1
ATOM 753 O O . ILE A 1 90 ? 8.939 8.595 -14.831 1.00 91.56 90 ILE A O 1
ATOM 757 N N . TYR A 1 91 ? 9.305 8.518 -12.601 1.00 90.56 91 TYR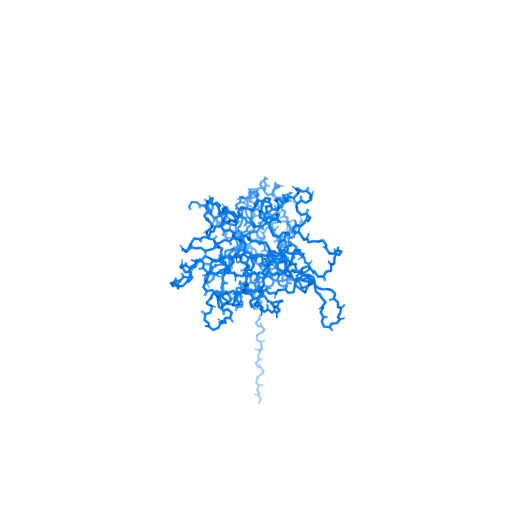 A N 1
ATOM 758 C CA . TYR A 1 91 ? 9.263 9.943 -12.323 1.00 90.56 91 TYR A CA 1
ATOM 759 C C . TYR A 1 91 ? 10.614 10.460 -11.835 1.00 90.56 91 TYR A C 1
ATOM 761 O O . TYR A 1 91 ? 11.362 9.763 -11.149 1.00 90.56 91 TYR A O 1
ATOM 769 N N . TYR A 1 92 ? 10.880 11.732 -12.132 1.00 88.50 92 TYR A N 1
ATOM 770 C CA . TYR A 1 92 ? 11.982 12.486 -11.542 1.00 88.50 92 TYR A CA 1
ATOM 771 C C . TYR A 1 92 ? 11.497 13.864 -11.103 1.00 88.50 92 TYR A C 1
ATOM 773 O O . TYR A 1 92 ? 11.146 14.688 -11.944 1.00 88.50 92 TYR A O 1
ATOM 781 N N . ASN A 1 93 ? 11.565 14.163 -9.802 1.00 85.62 93 ASN A N 1
ATOM 782 C CA . ASN A 1 93 ? 11.033 15.409 -9.221 1.00 85.62 93 ASN A CA 1
ATOM 783 C C . ASN A 1 93 ? 9.564 15.647 -9.627 1.00 85.62 93 ASN A C 1
ATOM 785 O O . ASN A 1 93 ? 9.230 16.715 -10.135 1.00 85.62 93 ASN A O 1
ATOM 789 N N . ASP A 1 94 ? 8.719 14.624 -9.464 1.00 78.62 94 ASP A N 1
ATOM 790 C CA . ASP A 1 94 ? 7.301 14.610 -9.861 1.00 78.62 94 ASP A CA 1
ATOM 791 C C . ASP A 1 94 ? 7.008 14.756 -11.372 1.00 78.62 94 ASP A C 1
ATOM 793 O O . ASP A 1 94 ? 5.843 14.798 -11.767 1.00 78.62 94 ASP A O 1
ATOM 797 N N . GLU A 1 95 ? 8.019 14.789 -12.244 1.00 86.44 95 GLU A N 1
ATOM 798 C CA . GLU A 1 95 ? 7.819 14.811 -13.696 1.00 86.44 95 GLU A CA 1
ATOM 799 C C . GLU A 1 95 ? 7.879 13.390 -14.274 1.00 86.44 95 GLU A C 1
ATOM 801 O O . GLU A 1 95 ? 8.881 12.693 -14.093 1.00 86.44 95 GLU A O 1
ATOM 806 N N . LEU A 1 96 ? 6.822 12.966 -14.979 1.00 85.69 96 LEU A N 1
ATOM 807 C CA . LEU A 1 96 ? 6.779 11.675 -15.672 1.00 85.69 96 LEU A CA 1
ATOM 808 C C . LEU A 1 96 ? 7.810 11.673 -16.802 1.00 85.69 96 LEU A C 1
ATOM 810 O O . LEU A 1 96 ? 7.763 12.532 -17.683 1.00 85.69 96 LEU A O 1
ATOM 814 N N . LYS A 1 97 ? 8.727 10.705 -16.788 1.00 90.88 97 LYS A N 1
ATOM 815 C CA . LYS A 1 97 ? 9.734 10.554 -17.844 1.00 90.88 97 LYS A CA 1
ATOM 816 C C . LYS A 1 97 ? 9.509 9.332 -18.710 1.00 90.88 97 LYS A C 1
ATOM 818 O O . LYS A 1 97 ? 9.658 9.454 -19.918 1.00 90.88 97 LYS A O 1
ATOM 823 N N . GLY A 1 98 ? 9.124 8.203 -18.126 1.00 90.50 98 GLY A N 1
ATOM 824 C CA . GLY A 1 98 ? 8.869 6.974 -18.874 1.00 90.50 98 GLY A CA 1
ATOM 825 C C . GLY A 1 98 ? 7.618 6.274 -18.385 1.00 90.50 98 GLY A C 1
ATOM 826 O O . GLY A 1 98 ? 7.335 6.297 -17.187 1.00 90.50 98 GLY A O 1
ATOM 827 N N . SER A 1 99 ? 6.900 5.653 -19.315 1.00 93.94 99 SER A N 1
ATOM 828 C CA . SER A 1 99 ? 5.776 4.781 -19.010 1.00 93.94 99 SER A CA 1
ATOM 829 C C . SER A 1 99 ? 5.900 3.465 -19.772 1.00 93.94 99 SER A C 1
ATOM 831 O O . SER A 1 99 ? 6.052 3.463 -20.991 1.00 93.94 99 SER A O 1
ATOM 833 N N . PHE A 1 100 ? 5.874 2.351 -19.045 1.00 94.31 100 PHE A N 1
ATOM 834 C CA . PHE A 1 100 ? 6.131 1.007 -19.555 1.00 94.31 100 PHE A CA 1
ATOM 835 C C . PHE A 1 100 ? 4.863 0.167 -19.404 1.00 94.31 100 PHE A C 1
ATOM 837 O O . PHE A 1 100 ? 4.483 -0.218 -18.294 1.00 94.31 100 PHE A O 1
ATOM 844 N N . LEU A 1 101 ? 4.185 -0.074 -20.525 1.00 94.12 101 LEU A N 1
ATOM 845 C CA . LEU A 1 101 ? 2.886 -0.737 -20.571 1.00 94.12 101 LEU A CA 1
ATOM 846 C C . LEU A 1 101 ? 3.034 -2.242 -20.810 1.00 94.12 101 LEU A C 1
ATOM 848 O O . LEU A 1 101 ? 3.432 -2.667 -21.886 1.00 94.12 101 LEU A O 1
ATOM 852 N N . PHE A 1 102 ? 2.594 -3.047 -19.853 1.00 93.69 102 PHE A N 1
ATOM 853 C CA . PHE A 1 102 ? 2.524 -4.500 -19.935 1.00 93.69 102 PHE A CA 1
ATOM 854 C C . PHE A 1 102 ? 1.088 -4.940 -20.220 1.00 93.69 102 PHE A C 1
ATOM 856 O O . PHE A 1 102 ? 0.198 -4.766 -19.380 1.00 93.69 102 PHE A O 1
ATOM 863 N N . ALA A 1 103 ? 0.846 -5.530 -21.389 1.00 92.38 103 ALA A N 1
ATOM 864 C CA . ALA A 1 103 ? -0.465 -6.055 -21.749 1.00 92.38 103 ALA A CA 1
ATOM 865 C C . ALA A 1 103 ? -0.659 -7.466 -21.165 1.00 92.38 103 ALA A C 1
ATOM 867 O O . ALA A 1 103 ? 0.102 -8.384 -21.451 1.00 92.38 103 ALA A O 1
ATOM 868 N N . LEU A 1 104 ? -1.677 -7.675 -20.329 1.00 89.31 104 LEU A N 1
ATOM 869 C CA . LEU A 1 104 ? -1.876 -8.961 -19.641 1.00 89.31 104 LEU A CA 1
ATOM 870 C C . LEU A 1 104 ? -2.440 -10.063 -20.543 1.00 89.31 104 LEU A C 1
ATOM 872 O O . LEU A 1 104 ? -2.369 -11.242 -20.207 1.00 89.31 104 LEU A O 1
ATOM 876 N N . ASP A 1 105 ? -3.010 -9.698 -21.688 1.00 89.88 105 ASP A N 1
ATOM 877 C CA . ASP A 1 105 ? -3.393 -10.637 -22.741 1.00 89.88 105 ASP A CA 1
ATOM 878 C C . ASP A 1 105 ? -2.199 -11.076 -23.606 1.00 89.88 105 ASP A C 1
ATOM 880 O O . ASP A 1 105 ? -2.317 -12.039 -24.368 1.00 89.88 105 ASP A O 1
ATOM 884 N N . ASN A 1 106 ? -1.037 -10.432 -23.451 1.00 90.56 106 ASN A N 1
ATOM 885 C CA . ASN A 1 106 ? 0.218 -10.829 -24.068 1.00 90.56 106 ASN A CA 1
ATOM 886 C C . ASN A 1 106 ? 1.023 -11.752 -23.122 1.00 90.56 106 ASN A C 1
ATOM 888 O O . ASN A 1 106 ? 1.486 -11.316 -22.060 1.00 90.56 106 ASN A O 1
ATOM 892 N N . PRO A 1 107 ? 1.268 -13.024 -23.502 1.00 89.44 107 PRO A N 1
ATOM 893 C CA . PRO A 1 107 ? 2.055 -13.949 -22.687 1.00 89.44 107 PRO A CA 1
ATOM 894 C C . PRO A 1 107 ? 3.489 -13.476 -22.427 1.00 89.44 107 PRO A C 1
ATOM 896 O O . PRO A 1 107 ? 4.053 -13.802 -21.385 1.00 89.44 107 PRO A O 1
ATOM 899 N N . LEU A 1 108 ? 4.083 -12.710 -23.351 1.00 89.19 108 LEU A N 1
ATOM 900 C CA . LEU A 1 108 ? 5.437 -12.181 -23.179 1.00 89.19 108 LEU A CA 1
ATOM 901 C C . LEU A 1 108 ? 5.478 -11.098 -22.102 1.00 89.19 108 LEU A C 1
ATOM 903 O O . LEU A 1 108 ? 6.349 -11.141 -21.243 1.00 89.19 108 LEU A O 1
ATOM 907 N N . ASP A 1 109 ? 4.519 -10.174 -22.097 1.00 91.44 109 ASP A N 1
ATOM 908 C CA . ASP A 1 109 ? 4.447 -9.129 -21.071 1.00 91.44 109 ASP A CA 1
ATOM 909 C C . ASP A 1 109 ? 4.127 -9.711 -19.696 1.00 91.44 109 ASP A C 1
ATOM 911 O O . ASP A 1 109 ? 4.725 -9.309 -18.700 1.00 91.44 109 ASP A O 1
ATOM 915 N N . THR A 1 110 ? 3.257 -10.721 -19.641 1.00 90.88 1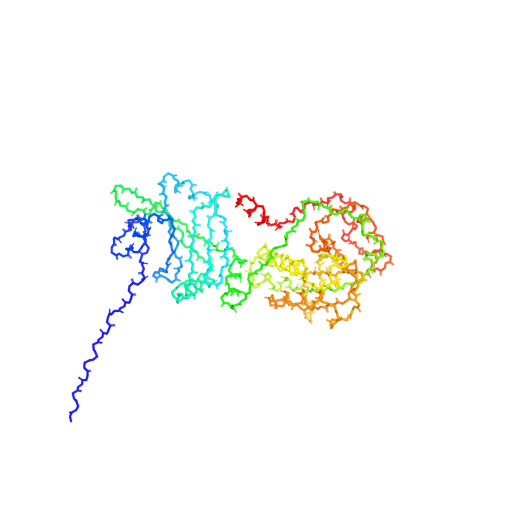10 THR A N 1
ATOM 916 C CA . THR A 1 110 ? 2.996 -11.463 -18.400 1.00 90.88 110 THR A CA 1
ATOM 917 C C . THR A 1 110 ? 4.264 -12.146 -17.882 1.00 90.88 110 THR A C 1
ATOM 919 O O . THR A 1 110 ? 4.571 -12.056 -16.695 1.00 90.88 110 THR A O 1
ATOM 922 N N . ASN A 1 111 ? 5.039 -12.780 -18.768 1.00 90.69 111 ASN A N 1
ATOM 923 C CA . ASN A 1 111 ? 6.329 -13.368 -18.409 1.00 90.69 111 ASN A CA 1
ATOM 924 C C . ASN A 1 111 ? 7.338 -12.298 -17.952 1.00 90.69 111 ASN A C 1
ATOM 926 O O . ASN A 1 111 ? 8.037 -12.502 -16.965 1.00 90.69 111 ASN A O 1
ATOM 930 N N . ASN A 1 112 ? 7.388 -11.138 -18.614 1.00 92.12 112 ASN A N 1
ATOM 931 C CA . ASN A 1 112 ? 8.255 -10.028 -18.212 1.00 92.12 112 ASN A CA 1
ATOM 932 C C . ASN A 1 112 ? 7.910 -9.542 -16.800 1.00 92.12 112 ASN A C 1
ATOM 934 O O . ASN A 1 112 ? 8.812 -9.364 -15.988 1.00 92.12 112 ASN A O 1
ATOM 938 N N . LEU A 1 113 ? 6.622 -9.385 -16.476 1.00 93.00 113 LEU A N 1
ATOM 939 C CA . LEU A 1 113 ? 6.171 -9.014 -15.131 1.00 93.00 113 LEU A CA 1
ATOM 940 C C . LEU A 1 113 ? 6.546 -10.066 -14.078 1.00 93.00 113 LEU A C 1
ATOM 942 O O . LEU A 1 113 ? 6.972 -9.702 -12.984 1.00 93.00 113 LEU A O 1
ATOM 946 N N . GLN A 1 114 ? 6.430 -11.358 -14.398 1.00 92.12 114 GLN A N 1
ATOM 947 C CA . GLN A 1 114 ? 6.865 -12.434 -13.500 1.00 92.12 114 GLN A CA 1
ATOM 948 C C . GLN A 1 114 ? 8.370 -12.351 -13.227 1.00 92.12 114 GLN A C 1
ATOM 950 O O . GLN A 1 114 ? 8.778 -12.309 -12.067 1.00 92.12 114 GLN A O 1
ATOM 955 N N . CYS A 1 115 ? 9.192 -12.218 -14.274 1.00 91.25 115 CYS A N 1
ATOM 956 C CA . CYS A 1 115 ? 10.634 -12.027 -14.121 1.00 91.25 115 CYS A CA 1
ATOM 957 C C . CYS A 1 115 ? 10.962 -10.760 -13.312 1.00 91.25 115 CYS A C 1
ATOM 959 O O . CYS A 1 115 ? 11.862 -10.786 -12.474 1.00 91.25 115 CYS A O 1
ATOM 961 N N . LEU A 1 116 ? 10.216 -9.670 -13.518 1.00 91.88 116 LEU A N 1
ATOM 962 C CA . LEU A 1 116 ? 10.375 -8.413 -12.786 1.00 91.88 116 LEU A CA 1
ATOM 963 C C . LEU A 1 116 ? 10.163 -8.601 -11.276 1.00 91.88 116 LEU A C 1
ATOM 965 O O . LEU A 1 116 ? 10.977 -8.137 -10.480 1.00 91.88 116 LEU A O 1
ATOM 969 N N . ILE A 1 117 ? 9.101 -9.313 -10.880 1.00 91.62 117 ILE A N 1
ATOM 970 C CA . ILE A 1 117 ? 8.789 -9.606 -9.471 1.00 91.62 117 ILE A CA 1
ATOM 971 C C . ILE A 1 117 ? 9.833 -10.543 -8.857 1.00 91.62 117 ILE A C 1
ATOM 973 O O . ILE A 1 117 ? 10.244 -10.340 -7.714 1.00 91.62 117 ILE A O 1
ATOM 977 N N . GLU A 1 118 ? 10.258 -11.569 -9.597 1.00 89.88 118 GLU A N 1
ATOM 978 C CA . GLU A 1 118 ? 11.237 -12.551 -9.120 1.00 89.88 118 GLU A CA 1
ATOM 979 C C . GLU A 1 118 ? 12.615 -11.927 -8.894 1.00 89.88 118 GLU A C 1
ATOM 981 O O . GLU A 1 118 ? 13.268 -12.199 -7.886 1.00 89.88 118 GLU A O 1
ATOM 986 N N . LYS A 1 119 ? 13.071 -11.090 -9.832 1.00 89.31 119 LYS A N 1
ATOM 987 C CA . LYS A 1 119 ? 14.392 -10.455 -9.769 1.00 89.31 119 LYS A CA 1
ATOM 988 C C . LYS A 1 119 ? 14.406 -9.211 -8.890 1.00 89.31 119 LYS A C 1
ATOM 990 O O . LYS A 1 119 ? 15.446 -8.902 -8.315 1.00 89.31 119 LYS A O 1
ATOM 995 N N . ARG A 1 120 ? 13.275 -8.498 -8.789 1.00 88.56 120 ARG A N 1
ATOM 996 C CA . ARG A 1 120 ? 13.143 -7.181 -8.136 1.00 88.56 120 ARG A CA 1
ATOM 997 C C . ARG A 1 120 ? 14.183 -6.161 -8.610 1.00 88.56 120 ARG A C 1
ATOM 999 O O . ARG A 1 120 ? 14.488 -5.202 -7.903 1.00 88.56 120 ARG A O 1
ATOM 1006 N N . SER A 1 121 ? 14.705 -6.342 -9.818 1.00 88.88 121 SER A N 1
ATOM 1007 C CA . SER A 1 121 ? 15.645 -5.434 -10.457 1.00 88.88 121 SER A CA 1
ATOM 1008 C C . SER A 1 121 ? 15.257 -5.185 -11.909 1.00 88.88 121 SER A C 1
ATOM 1010 O O . SER A 1 121 ? 14.702 -6.055 -12.581 1.00 88.88 121 SER A O 1
ATOM 1012 N N . VAL A 1 122 ? 15.558 -3.982 -12.387 1.00 91.25 122 VAL A N 1
ATOM 1013 C CA . VAL A 1 122 ? 15.357 -3.570 -13.778 1.00 91.25 122 VAL A CA 1
ATOM 1014 C C . VAL A 1 122 ? 16.563 -2.771 -14.251 1.00 91.25 122 VAL A C 1
ATOM 1016 O O . VAL A 1 122 ? 17.126 -1.975 -13.497 1.00 91.25 122 VAL A O 1
ATOM 1019 N N . ASN A 1 123 ? 16.971 -2.970 -15.500 1.00 91.75 123 ASN A N 1
ATOM 1020 C CA . ASN A 1 123 ? 18.019 -2.161 -16.117 1.00 91.75 123 ASN A CA 1
ATOM 1021 C C . ASN A 1 123 ? 17.376 -1.033 -16.927 1.00 91.75 123 ASN A C 1
ATOM 1023 O O . ASN A 1 123 ? 16.715 -1.294 -17.925 1.00 91.75 123 ASN A O 1
ATOM 1027 N N . LEU A 1 124 ? 17.564 0.217 -16.510 1.00 93.56 124 LEU A N 1
ATOM 1028 C CA . LEU A 1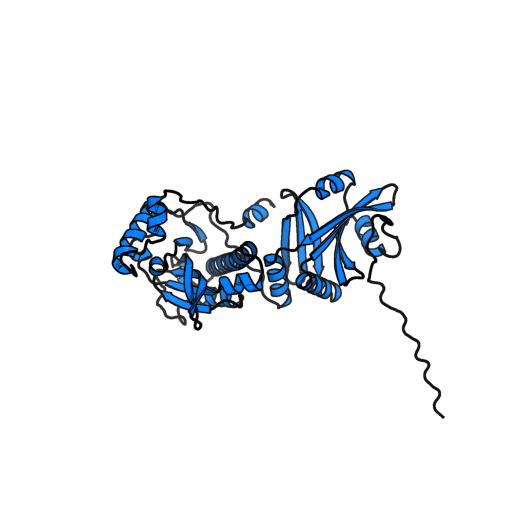 124 ? 17.089 1.404 -17.213 1.00 93.56 124 LEU A CA 1
ATOM 1029 C C . LEU A 1 124 ? 18.196 1.971 -18.109 1.00 93.56 124 LEU A C 1
ATOM 1031 O O . LEU A 1 124 ? 19.174 2.542 -17.625 1.00 93.56 124 LEU A O 1
ATOM 1035 N N . TYR A 1 125 ? 18.023 1.824 -19.417 1.00 93.75 125 TYR A N 1
ATOM 1036 C CA . TYR A 1 125 ? 18.877 2.349 -20.474 1.00 93.75 125 TYR A CA 1
ATOM 1037 C C . TYR A 1 125 ? 18.368 3.708 -20.941 1.00 93.75 125 TYR A C 1
ATOM 1039 O O . TYR A 1 125 ? 17.214 3.850 -21.341 1.00 93.75 125 TYR A O 1
ATOM 1047 N N . TYR A 1 126 ? 19.251 4.697 -20.952 1.00 93.50 126 TYR A N 1
ATOM 1048 C CA . TYR A 1 126 ? 18.965 6.029 -21.468 1.00 93.50 126 TYR A CA 1
ATOM 1049 C C . TYR A 1 126 ? 19.475 6.124 -22.898 1.00 93.50 126 TYR A C 1
ATOM 1051 O O . TYR A 1 126 ? 20.672 5.978 -23.150 1.00 93.50 126 TYR A O 1
ATOM 1059 N N . VAL A 1 127 ? 18.565 6.352 -23.834 1.00 94.81 127 VAL A N 1
ATOM 1060 C CA . VAL A 1 127 ? 18.837 6.358 -25.268 1.00 94.81 127 VAL A CA 1
ATOM 1061 C C . VAL A 1 127 ? 18.684 7.778 -25.799 1.00 94.81 127 VAL A C 1
ATOM 1063 O O . VAL A 1 127 ? 17.720 8.465 -25.472 1.00 94.81 127 VAL A O 1
ATOM 1066 N N . ALA A 1 128 ? 19.633 8.216 -26.618 1.00 93.88 128 ALA A N 1
ATOM 1067 C CA . ALA A 1 128 ? 19.582 9.464 -27.372 1.00 93.88 128 ALA A CA 1
ATOM 1068 C C . ALA A 1 128 ? 19.786 9.180 -28.865 1.00 93.88 128 ALA A C 1
ATOM 1070 O O . ALA A 1 128 ? 20.392 8.172 -29.228 1.00 93.88 128 ALA A O 1
ATOM 1071 N N . CYS A 1 129 ? 19.291 10.060 -29.735 1.00 92.94 129 CYS A N 1
ATOM 1072 C CA . CYS A 1 129 ? 19.569 9.999 -31.169 1.00 92.94 129 CYS A CA 1
ATOM 1073 C C . CYS A 1 129 ? 20.675 11.009 -31.496 1.00 92.94 129 CYS A C 1
ATOM 1075 O O . CYS A 1 129 ? 20.479 12.211 -31.325 1.00 92.94 129 CYS A O 1
ATOM 1077 N N . ILE A 1 130 ? 21.838 10.511 -31.917 1.00 90.94 130 ILE A N 1
ATOM 1078 C CA . ILE A 1 130 ? 23.029 11.298 -32.259 1.00 90.94 130 ILE A CA 1
ATOM 1079 C C . ILE A 1 130 ? 23.439 10.898 -33.672 1.00 90.94 130 ILE A C 1
ATOM 1081 O O . ILE A 1 130 ? 23.651 9.713 -33.930 1.00 90.94 130 ILE A O 1
ATOM 1085 N N . ASP A 1 131 ? 23.529 11.868 -34.584 1.00 90.19 131 ASP A N 1
ATOM 1086 C CA . ASP A 1 131 ? 23.867 11.639 -35.996 1.00 90.19 131 ASP A CA 1
ATOM 1087 C C . ASP A 1 131 ? 23.040 10.501 -36.631 1.00 90.19 131 ASP A C 1
ATOM 1089 O O . ASP A 1 131 ? 23.586 9.561 -37.214 1.00 90.19 131 ASP A O 1
ATOM 1093 N N . GLU A 1 132 ? 21.713 10.557 -36.445 1.00 89.31 132 GLU A N 1
ATOM 1094 C CA . GLU A 1 132 ? 20.734 9.566 -36.939 1.00 89.31 132 GLU A CA 1
ATOM 1095 C C . GLU A 1 132 ? 20.925 8.142 -36.382 1.00 89.31 132 GLU A C 1
ATOM 1097 O O . GLU A 1 132 ? 20.405 7.164 -36.921 1.00 89.31 132 GLU A O 1
ATOM 1102 N N . LYS A 1 133 ? 21.670 7.992 -35.281 1.00 91.44 133 LYS A N 1
ATOM 1103 C CA . LYS A 1 133 ? 21.878 6.710 -34.603 1.00 91.44 133 LYS A CA 1
ATOM 1104 C C . LYS A 1 133 ? 21.366 6.765 -33.177 1.00 91.44 133 LYS A C 1
ATOM 1106 O O . LYS A 1 133 ? 21.695 7.669 -32.417 1.00 91.44 133 LYS A O 1
ATOM 1111 N N . TYR A 1 134 ? 20.651 5.719 -32.781 1.00 93.06 134 TYR A N 1
ATOM 1112 C CA . TYR A 1 134 ? 20.237 5.520 -31.397 1.00 93.06 134 TYR A CA 1
ATOM 1113 C C . TYR A 1 134 ? 21.413 5.003 -30.561 1.00 93.06 134 TYR A C 1
ATOM 1115 O O . TYR A 1 134 ? 21.952 3.917 -30.805 1.00 93.06 134 TYR A O 1
ATOM 1123 N N . VAL A 1 135 ? 21.825 5.799 -29.580 1.00 92.88 135 VAL A N 1
ATOM 1124 C CA . VAL A 1 135 ? 22.980 5.573 -28.709 1.00 92.88 135 VAL A CA 1
ATOM 1125 C C . VAL A 1 135 ? 22.511 5.490 -27.265 1.00 92.88 135 VAL A C 1
ATOM 1127 O O . VAL A 1 135 ? 21.824 6.379 -26.774 1.00 92.88 135 VAL A O 1
ATOM 1130 N N . CYS A 1 136 ? 22.916 4.434 -26.567 1.00 92.88 136 CYS A N 1
ATOM 1131 C CA . CYS A 1 136 ? 22.795 4.337 -25.121 1.00 92.88 136 CYS A CA 1
ATOM 1132 C C . CYS A 1 136 ? 23.823 5.269 -24.466 1.00 92.88 136 CYS A C 1
ATOM 1134 O O . CYS A 1 136 ? 25.013 4.952 -24.434 1.00 92.88 136 CYS A O 1
ATOM 1136 N N . SER A 1 137 ? 23.366 6.405 -23.942 1.00 90.38 137 SER A N 1
ATOM 1137 C CA . SER A 1 137 ? 24.215 7.395 -23.269 1.00 90.38 137 SER A CA 1
ATOM 1138 C C . SER A 1 137 ? 24.427 7.083 -21.783 1.00 90.38 137 SER A C 1
ATOM 1140 O O . SER A 1 137 ? 25.309 7.655 -21.150 1.00 90.38 137 SER A O 1
ATOM 1142 N N . GLY A 1 138 ? 23.660 6.148 -21.214 1.00 89.62 138 GLY A N 1
ATOM 1143 C CA . GLY A 1 138 ? 23.895 5.643 -19.864 1.00 89.62 138 GLY A CA 1
ATOM 1144 C C . GLY A 1 138 ? 22.958 4.509 -19.472 1.00 89.62 138 GLY A C 1
ATOM 1145 O O . GLY A 1 138 ? 21.977 4.229 -20.158 1.00 89.62 138 GLY A O 1
ATOM 1146 N N . VAL A 1 139 ? 23.268 3.859 -18.352 1.00 91.38 139 VAL A N 1
ATOM 1147 C CA . VAL A 1 139 ? 22.460 2.777 -17.785 1.00 91.38 139 VAL A CA 1
ATOM 1148 C C . VAL A 1 139 ? 22.433 2.884 -16.267 1.00 91.38 139 VAL A C 1
ATOM 1150 O O . VAL A 1 139 ? 23.438 3.239 -15.646 1.00 91.38 139 VAL A O 1
ATOM 1153 N N . LYS A 1 140 ? 21.291 2.547 -15.672 1.00 91.69 140 LYS A N 1
ATOM 1154 C CA . LYS A 1 140 ? 21.157 2.286 -14.241 1.00 91.69 140 LYS A CA 1
ATOM 1155 C C . LYS A 1 140 ? 20.545 0.923 -14.016 1.00 91.69 140 LYS A C 1
ATOM 1157 O O . LYS A 1 140 ? 19.558 0.580 -14.653 1.00 91.69 140 LYS A O 1
ATOM 1162 N N . THR A 1 141 ? 21.076 0.191 -13.050 1.00 90.75 141 THR A N 1
ATOM 1163 C CA . THR A 1 141 ? 20.359 -0.943 -12.473 1.00 90.75 141 THR A CA 1
ATOM 1164 C C . THR A 1 141 ? 19.588 -0.436 -11.272 1.00 90.75 141 THR A C 1
ATOM 1166 O O . THR A 1 141 ? 20.165 0.122 -10.338 1.00 90.75 141 THR A O 1
ATOM 1169 N N . LEU A 1 142 ? 18.276 -0.596 -11.327 1.00 89.75 142 LEU A N 1
ATOM 1170 C CA . LEU A 1 142 ? 17.361 -0.116 -10.317 1.00 89.75 142 LEU A CA 1
ATOM 1171 C C . LEU A 1 142 ? 16.775 -1.297 -9.554 1.00 89.75 142 LEU A C 1
ATOM 1173 O O . LEU A 1 142 ? 16.461 -2.330 -10.144 1.00 89.75 142 LEU A O 1
ATOM 1177 N N . VAL A 1 143 ? 16.612 -1.126 -8.246 1.00 88.44 143 VAL A N 1
ATOM 1178 C CA . VAL A 1 143 ? 15.881 -2.071 -7.399 1.00 88.44 143 VAL A CA 1
ATOM 1179 C C . VAL A 1 143 ? 14.439 -1.595 -7.314 1.00 88.44 143 VAL A C 1
ATOM 1181 O O . VAL A 1 143 ? 14.184 -0.433 -6.991 1.00 88.44 143 VAL A O 1
ATOM 1184 N N . LEU A 1 144 ? 13.499 -2.486 -7.615 1.00 88.19 144 LEU A N 1
ATOM 1185 C CA . LEU A 1 144 ? 12.079 -2.189 -7.476 1.00 88.19 144 LEU A CA 1
ATOM 1186 C C . LEU A 1 144 ? 11.697 -2.220 -5.995 1.00 88.19 144 LEU A C 1
ATOM 1188 O O . LEU A 1 144 ? 12.028 -3.196 -5.313 1.00 88.19 144 LEU A O 1
ATOM 1192 N N . PRO A 1 145 ? 10.959 -1.213 -5.495 1.00 87.75 145 PRO A N 1
ATOM 1193 C CA . PRO A 1 145 ? 10.417 -1.257 -4.144 1.00 87.75 145 PRO A CA 1
ATOM 1194 C C . PRO A 1 145 ? 9.583 -2.521 -3.926 1.00 87.75 145 PRO A C 1
ATOM 1196 O O . PRO A 1 145 ? 8.826 -2.949 -4.812 1.00 87.75 145 PRO A O 1
ATOM 1199 N N . ALA A 1 146 ? 9.693 -3.140 -2.751 1.00 88.94 146 ALA A N 1
ATOM 1200 C CA . ALA A 1 146 ? 9.024 -4.415 -2.519 1.00 88.94 146 ALA A CA 1
ATOM 1201 C C . ALA A 1 146 ? 7.494 -4.265 -2.490 1.00 88.94 146 ALA A C 1
ATOM 1203 O O . ALA A 1 146 ? 6.797 -5.181 -2.931 1.00 88.94 146 ALA A O 1
ATOM 1204 N N . PHE A 1 147 ? 6.963 -3.103 -2.079 1.00 86.06 147 PHE A N 1
ATOM 1205 C CA . PHE A 1 147 ? 5.523 -2.823 -2.160 1.00 86.06 147 PHE A CA 1
ATOM 1206 C C . PHE A 1 147 ? 5.004 -2.830 -3.608 1.00 86.06 147 PHE A C 1
ATOM 1208 O O . PHE A 1 147 ? 3.875 -3.251 -3.859 1.00 86.06 147 PHE A O 1
ATOM 1215 N N . LEU A 1 148 ? 5.825 -2.390 -4.570 1.00 88.75 148 LEU A N 1
ATOM 1216 C CA . LEU A 1 148 ? 5.463 -2.360 -5.986 1.00 88.75 148 LEU A CA 1
ATOM 1217 C C . LEU A 1 148 ? 5.416 -3.786 -6.539 1.00 88.75 148 LEU A C 1
ATOM 1219 O O . LEU A 1 148 ? 4.446 -4.178 -7.180 1.00 88.75 148 LEU A O 1
ATOM 1223 N N . SER A 1 149 ? 6.441 -4.582 -6.222 1.00 90.12 149 SER A N 1
ATOM 1224 C CA . SER A 1 149 ? 6.504 -6.001 -6.595 1.00 90.12 149 SER A CA 1
ATOM 1225 C C . SER A 1 149 ? 5.317 -6.780 -6.020 1.00 90.12 149 SER A C 1
ATOM 1227 O O . SER A 1 149 ? 4.700 -7.582 -6.717 1.00 90.12 149 SER A O 1
ATOM 1229 N N . TYR A 1 150 ? 4.959 -6.494 -4.767 1.00 90.06 150 TYR A N 1
ATOM 1230 C CA . TYR A 1 150 ? 3.796 -7.065 -4.094 1.00 90.06 150 TYR A CA 1
ATOM 1231 C C . TYR A 1 150 ? 2.478 -6.739 -4.816 1.00 90.06 150 TYR A C 1
ATOM 1233 O O . TYR A 1 150 ? 1.641 -7.621 -5.012 1.00 90.06 150 TYR A O 1
ATOM 1241 N N . ASP A 1 151 ? 2.294 -5.497 -5.262 1.00 88.94 151 ASP A N 1
ATOM 1242 C CA . ASP A 1 151 ? 1.106 -5.094 -6.016 1.00 88.94 151 ASP A CA 1
ATOM 1243 C C . ASP A 1 151 ? 0.986 -5.773 -7.372 1.00 88.94 151 ASP A C 1
ATOM 1245 O O . ASP A 1 151 ? -0.093 -6.252 -7.728 1.00 88.94 151 ASP A O 1
ATOM 1249 N N . VAL A 1 152 ? 2.087 -5.810 -8.127 1.00 90.38 152 VAL A N 1
ATOM 1250 C CA . VAL A 1 152 ? 2.118 -6.483 -9.428 1.00 90.38 152 VAL A CA 1
ATOM 1251 C C . VAL A 1 152 ? 1.793 -7.961 -9.231 1.00 90.38 152 VAL A C 1
ATOM 1253 O O . VAL A 1 152 ? 0.952 -8.493 -9.952 1.00 90.38 152 VAL A O 1
ATOM 1256 N N . GLN A 1 153 ? 2.370 -8.606 -8.212 1.00 91.31 153 GLN A N 1
ATOM 1257 C CA . GLN A 1 153 ? 2.072 -9.997 -7.885 1.00 91.31 153 GLN A CA 1
ATOM 1258 C C . GLN A 1 153 ? 0.583 -10.204 -7.581 1.00 91.31 153 GLN A C 1
ATOM 1260 O O . GLN A 1 153 ? -0.048 -11.066 -8.192 1.00 91.31 153 GLN A O 1
ATOM 1265 N N . ARG A 1 154 ? -0.010 -9.380 -6.706 1.00 9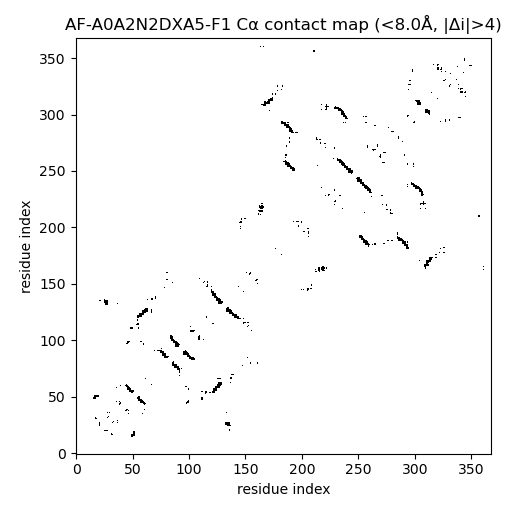0.69 154 ARG A N 1
ATOM 1266 C CA . ARG A 1 154 ? -1.453 -9.441 -6.417 1.00 90.69 154 ARG A CA 1
ATOM 1267 C C . ARG A 1 154 ? -2.288 -9.311 -7.683 1.00 90.69 154 ARG A C 1
ATOM 1269 O O . ARG A 1 154 ? -3.266 -10.037 -7.857 1.00 90.69 154 ARG A O 1
ATOM 1276 N N . TYR A 1 155 ? -1.910 -8.399 -8.574 1.00 88.38 155 TYR A N 1
ATOM 1277 C CA . TYR A 1 155 ? -2.637 -8.189 -9.817 1.00 88.38 155 TYR A CA 1
ATOM 1278 C C . TYR A 1 155 ? -2.549 -9.396 -10.760 1.00 88.38 155 TYR A C 1
ATOM 1280 O O . TYR A 1 155 ? -3.565 -9.811 -11.316 1.00 88.38 155 TYR A O 1
ATOM 1288 N N . LEU A 1 156 ? -1.368 -10.013 -10.879 1.00 88.81 156 LEU A N 1
ATOM 1289 C CA . LEU A 1 156 ? -1.170 -11.251 -11.643 1.00 88.81 156 LEU A CA 1
ATOM 1290 C C . LEU A 1 156 ? -1.959 -12.437 -11.067 1.00 88.81 156 LEU A C 1
ATOM 1292 O O . LEU A 1 156 ? -2.421 -13.293 -11.816 1.00 88.81 156 LEU A O 1
ATOM 1296 N N . GLU A 1 157 ? -2.175 -12.465 -9.753 1.00 89.00 157 GLU A N 1
ATOM 1297 C CA . GLU A 1 157 ? -3.031 -13.443 -9.067 1.00 89.00 157 GLU A CA 1
ATOM 1298 C C . GLU A 1 157 ? -4.539 -13.143 -9.224 1.00 89.00 157 GLU A C 1
ATOM 1300 O O . GLU A 1 157 ? -5.388 -13.827 -8.649 1.00 89.00 157 GLU A O 1
ATOM 1305 N N . GLY A 1 158 ? -4.903 -12.119 -10.005 1.00 87.38 158 GLY A N 1
ATOM 1306 C CA . GLY A 1 158 ? -6.287 -11.733 -10.278 1.00 87.38 158 GLY A CA 1
ATOM 1307 C C . GLY A 1 158 ? -6.940 -10.907 -9.168 1.00 87.38 158 GLY A C 1
ATOM 1308 O O . GLY A 1 158 ? -8.164 -10.727 -9.170 1.00 87.38 158 GLY A O 1
ATOM 1309 N N . LYS A 1 159 ? -6.159 -10.392 -8.210 1.00 88.94 159 LYS A N 1
ATOM 1310 C CA . LYS A 1 159 ? -6.666 -9.485 -7.174 1.00 88.94 159 LYS A CA 1
ATOM 1311 C C . LYS A 1 159 ? -6.954 -8.110 -7.769 1.00 88.94 159 LYS A C 1
ATOM 1313 O O . LYS A 1 159 ? -6.323 -7.649 -8.717 1.00 88.94 159 LYS A O 1
ATOM 1318 N N . LYS A 1 160 ? -7.935 -7.423 -7.186 1.00 85.19 160 LYS A N 1
ATOM 1319 C CA . LYS A 1 160 ? -8.289 -6.060 -7.593 1.00 85.19 160 LYS A CA 1
ATOM 1320 C C . LYS A 1 160 ? -7.269 -5.060 -7.053 1.00 85.19 160 LYS A C 1
ATOM 1322 O O . LYS A 1 160 ? -6.719 -5.235 -5.966 1.00 85.19 160 LYS A O 1
ATOM 1327 N N . THR A 1 161 ? -7.088 -3.973 -7.794 1.00 86.19 161 THR A N 1
ATOM 1328 C CA . THR A 1 161 ? -6.266 -2.832 -7.384 1.00 86.19 161 THR A CA 1
ATOM 1329 C C . THR A 1 161 ? -6.742 -2.275 -6.046 1.00 86.19 161 THR A C 1
ATOM 1331 O O . THR A 1 161 ? -7.947 -2.098 -5.833 1.00 86.19 161 THR A O 1
ATOM 1334 N N . LEU A 1 162 ? -5.791 -1.976 -5.157 1.00 89.88 162 LEU A N 1
ATOM 1335 C CA . LEU A 1 162 ? -6.095 -1.296 -3.904 1.00 89.88 162 LEU A CA 1
ATOM 1336 C C . LEU A 1 162 ? -6.617 0.104 -4.204 1.00 89.88 162 LEU A C 1
ATOM 1338 O O . LEU A 1 162 ? -6.098 0.839 -5.040 1.00 89.88 162 LEU A O 1
ATOM 1342 N N . LEU A 1 163 ? -7.691 0.451 -3.516 1.00 90.38 163 LEU A N 1
ATOM 1343 C CA . LEU A 1 163 ? -8.347 1.738 -3.660 1.00 90.38 163 LEU A CA 1
ATOM 1344 C C . LEU A 1 163 ? -7.791 2.703 -2.622 1.00 90.38 163 LEU A C 1
ATOM 1346 O O . LEU A 1 163 ? -7.510 2.309 -1.497 1.00 90.38 163 LEU A O 1
ATOM 1350 N N . LEU A 1 164 ? -7.733 3.982 -2.966 1.00 90.31 164 LEU A N 1
ATOM 1351 C CA . LEU A 1 164 ? -7.474 5.038 -1.995 1.00 90.31 164 LEU A CA 1
ATOM 1352 C C . LEU A 1 164 ? -8.786 5.740 -1.622 1.00 90.31 164 LEU A C 1
ATOM 1354 O O . LEU A 1 164 ? -9.700 5.816 -2.457 1.00 90.31 164 LEU A O 1
ATOM 1358 N N . PRO A 1 165 ? -8.943 6.191 -0.368 1.00 92.25 165 PRO A N 1
ATOM 1359 C CA . PRO A 1 165 ? -10.114 6.948 0.051 1.00 92.25 165 PRO A CA 1
ATOM 1360 C C . PRO A 1 165 ? -10.003 8.394 -0.437 1.00 92.25 165 PRO A C 1
ATOM 1362 O O . PRO A 1 165 ? -8.923 8.975 -0.411 1.00 92.25 165 PRO A O 1
ATOM 1365 N N . ASP A 1 166 ? -11.112 9.005 -0.848 1.00 93.12 166 ASP A N 1
ATOM 1366 C CA . ASP A 1 166 ? -11.123 10.443 -1.140 1.00 93.12 166 ASP A CA 1
ATOM 1367 C C . ASP A 1 166 ? -11.345 11.205 0.166 1.00 93.12 166 ASP A C 1
ATOM 1369 O O . ASP A 1 166 ? -12.466 11.276 0.684 1.00 93.12 166 ASP A O 1
ATOM 1373 N N . PHE A 1 167 ? -10.249 11.698 0.742 1.00 91.50 167 PHE A N 1
ATOM 1374 C CA . PHE A 1 167 ? -10.292 12.488 1.964 1.00 91.50 167 PHE A CA 1
ATOM 1375 C C . PHE A 1 167 ? -10.873 13.875 1.694 1.00 91.50 167 PHE A C 1
ATOM 1377 O O . PHE A 1 167 ? -10.446 14.581 0.776 1.00 91.50 167 PHE A O 1
ATOM 1384 N N . SER A 1 168 ? -11.778 14.306 2.572 1.00 91.44 168 SER A N 1
ATOM 1385 C CA . SER A 1 168 ? -12.195 15.701 2.644 1.00 91.44 168 SER A CA 1
ATOM 1386 C C . SER A 1 168 ? -10.985 16.610 2.874 1.00 91.44 168 SER A C 1
ATOM 1388 O O . SER A 1 168 ? -10.047 16.261 3.596 1.00 91.44 168 SER A O 1
ATOM 1390 N N . ALA A 1 169 ? -11.033 17.811 2.294 1.00 85.00 169 ALA A N 1
ATOM 1391 C CA . ALA A 1 169 ? -10.068 18.868 2.589 1.00 85.00 169 ALA A CA 1
ATOM 1392 C C . ALA A 1 169 ? -10.158 19.333 4.055 1.00 85.00 169 ALA A C 1
ATOM 1394 O O . ALA A 1 169 ? -9.179 19.823 4.613 1.00 85.00 169 ALA A O 1
ATOM 1395 N N . SER A 1 170 ? -11.328 19.173 4.682 1.00 87.44 170 SER A N 1
ATOM 1396 C CA . SER A 1 170 ? -11.544 19.502 6.088 1.00 87.44 170 SER A CA 1
ATOM 1397 C C . SER A 1 170 ? -11.102 18.363 7.007 1.00 87.44 170 SER A C 1
ATOM 1399 O O . SER A 1 170 ? -11.464 17.203 6.796 1.00 87.44 170 SER A O 1
ATOM 1401 N N . PHE A 1 171 ? -10.419 18.716 8.091 1.00 87.00 171 PHE A N 1
ATOM 1402 C CA . PHE A 1 171 ? -10.153 17.806 9.200 1.00 87.00 171 PHE A CA 1
ATOM 1403 C C . PHE A 1 171 ? -11.346 17.767 10.157 1.00 87.00 171 PHE A C 1
ATOM 1405 O O . PHE A 1 171 ? -12.038 18.771 10.338 1.00 87.00 171 PHE A O 1
ATOM 1412 N N . ILE A 1 172 ? -11.566 16.617 10.792 1.00 87.88 172 ILE A N 1
ATOM 1413 C CA . ILE A 1 172 ? -12.468 16.499 11.937 1.00 87.88 172 ILE A CA 1
ATOM 1414 C C . ILE A 1 172 ? -11.665 16.740 13.217 1.00 87.88 172 ILE A C 1
ATOM 1416 O O . ILE A 1 172 ? -10.596 16.162 13.411 1.00 87.88 172 ILE A O 1
ATOM 1420 N N . SER A 1 173 ? -12.189 17.600 14.090 1.00 85.31 173 SER A N 1
ATOM 1421 C CA . SER A 1 173 ? -11.636 17.798 15.431 1.00 85.31 173 SER A CA 1
ATOM 1422 C C . SER A 1 173 ? -11.961 16.608 16.332 1.00 85.31 173 SER A C 1
ATOM 1424 O O . SER A 1 173 ? -13.054 16.040 16.287 1.00 85.31 173 SER A O 1
ATOM 1426 N N . ASP A 1 174 ? -11.013 16.300 17.207 1.00 84.94 174 ASP A N 1
ATOM 1427 C CA . ASP A 1 174 ? -11.139 15.363 18.320 1.00 84.94 174 ASP A CA 1
ATOM 1428 C C . ASP A 1 174 ? -12.281 15.647 19.314 1.00 84.94 174 ASP A C 1
ATOM 1430 O O . ASP A 1 174 ? -12.608 14.763 20.096 1.00 84.94 174 ASP A O 1
ATOM 1434 N N . ASN A 1 175 ? -12.970 16.795 19.250 1.00 86.44 175 ASN A N 1
ATOM 1435 C CA . ASN A 1 175 ? -14.178 17.064 20.049 1.00 86.44 175 ASN A CA 1
ATOM 1436 C C . ASN A 1 175 ? -15.300 16.021 19.850 1.00 86.44 175 ASN A C 1
ATOM 1438 O O . ASN A 1 175 ? -16.185 15.906 20.694 1.00 86.44 175 ASN A O 1
ATOM 1442 N N . LEU A 1 176 ? -15.294 15.284 18.733 1.00 86.56 176 LEU A N 1
ATOM 1443 C CA . LEU A 1 176 ? -16.239 14.187 18.481 1.00 86.56 176 LEU A CA 1
ATOM 1444 C C . LEU A 1 176 ? -15.866 12.887 19.210 1.00 86.56 176 LEU A C 1
ATOM 1446 O O . LEU A 1 176 ? -16.688 11.978 19.298 1.00 86.56 176 LEU A O 1
ATOM 1450 N N . ILE A 1 177 ? -14.640 12.788 19.723 1.00 89.38 177 ILE A N 1
ATOM 1451 C CA . ILE A 1 177 ? -14.149 11.637 20.469 1.00 89.38 177 ILE A CA 1
ATOM 1452 C C . ILE A 1 177 ? -14.412 11.877 21.959 1.00 89.38 177 ILE A C 1
ATOM 1454 O O . ILE A 1 177 ? -13.556 12.365 22.692 1.00 89.38 177 ILE A O 1
ATOM 1458 N N . THR A 1 178 ? -15.618 11.550 22.417 1.00 92.88 178 THR A N 1
ATOM 1459 C CA . THR A 1 178 ? -15.954 11.594 23.847 1.00 92.88 178 THR A CA 1
ATOM 1460 C C . THR A 1 178 ? -15.345 10.409 24.601 1.00 92.88 178 THR A C 1
ATOM 1462 O O . THR A 1 178 ? -14.922 9.427 23.991 1.00 92.88 178 THR A O 1
ATOM 1465 N N . GLU A 1 179 ? -15.348 10.461 25.935 1.00 94.25 179 GLU A N 1
ATOM 1466 C CA . GLU A 1 179 ? -14.969 9.328 26.794 1.00 94.25 179 GLU A CA 1
ATOM 1467 C C . GLU A 1 179 ? -15.692 8.028 26.395 1.00 94.25 179 GLU A C 1
ATOM 1469 O O . GLU A 1 179 ? -15.046 6.999 26.200 1.00 94.25 179 GLU A O 1
ATOM 1474 N N . ASP A 1 180 ? -17.004 8.099 26.140 1.00 93.06 180 ASP A N 1
ATOM 1475 C CA . ASP A 1 180 ? -17.802 6.959 25.668 1.00 93.06 180 ASP A CA 1
ATOM 1476 C C . ASP A 1 180 ? -17.307 6.383 24.333 1.00 93.06 180 ASP A C 1
ATOM 1478 O O . ASP A 1 180 ? -17.416 5.179 24.096 1.00 93.06 180 ASP A O 1
ATOM 1482 N N . VAL A 1 181 ? -16.796 7.231 23.432 1.00 92.69 181 VAL A N 1
ATOM 1483 C CA . VAL A 1 181 ? -16.243 6.796 22.141 1.00 92.69 181 VAL A CA 1
ATOM 1484 C C . VAL A 1 181 ? -14.889 6.117 22.340 1.00 92.69 181 VAL A C 1
ATOM 1486 O O . VAL A 1 181 ? -14.660 5.074 21.731 1.00 92.69 181 VAL A O 1
ATOM 1489 N N . ILE A 1 182 ? -14.023 6.662 23.203 1.00 93.31 182 ILE A N 1
ATOM 1490 C CA . ILE A 1 182 ? -12.700 6.087 23.511 1.00 93.31 182 ILE A CA 1
ATOM 1491 C C . ILE A 1 182 ? -12.835 4.718 24.178 1.00 93.31 182 ILE A C 1
ATOM 1493 O O . ILE A 1 182 ? -12.127 3.779 23.825 1.00 93.31 182 ILE A O 1
ATOM 1497 N N . MET A 1 183 ? -13.746 4.597 25.143 1.00 94.56 183 MET A N 1
ATOM 1498 C CA . MET A 1 183 ? -13.928 3.371 25.923 1.00 94.56 183 MET A CA 1
ATOM 1499 C C . MET A 1 183 ? -14.663 2.269 25.153 1.00 94.56 183 MET A C 1
ATOM 1501 O O . MET A 1 183 ? -14.744 1.127 25.618 1.00 94.56 183 MET A O 1
ATOM 1505 N N . ARG A 1 184 ? -15.227 2.585 23.982 1.00 94.44 184 ARG A N 1
ATOM 1506 C CA . ARG A 1 184 ? -15.998 1.624 23.202 1.00 94.44 184 ARG A CA 1
ATOM 1507 C C . ARG A 1 184 ? -15.098 0.551 22.600 1.00 94.44 184 ARG A C 1
ATOM 1509 O O . ARG A 1 184 ? -14.025 0.821 22.072 1.00 94.44 184 ARG A O 1
ATOM 1516 N N . LYS A 1 185 ? -15.605 -0.681 22.592 1.00 96.56 185 LYS A N 1
ATOM 1517 C CA . LYS A 1 185 ? -15.000 -1.775 21.834 1.00 96.56 185 LYS A CA 1
ATOM 1518 C C . LYS A 1 185 ? -15.149 -1.587 20.320 1.00 96.56 185 LYS A C 1
ATOM 1520 O O . LYS A 1 185 ? -16.064 -0.926 19.829 1.00 96.56 185 LYS A O 1
ATOM 1525 N N . ALA A 1 186 ? -14.236 -2.203 19.595 1.00 97.44 186 ALA A N 1
ATOM 1526 C CA . ALA A 1 186 ? -14.084 -2.122 18.160 1.00 97.44 186 ALA A CA 1
ATOM 1527 C C . ALA A 1 186 ? -13.700 -3.493 17.604 1.00 97.44 186 ALA A C 1
ATOM 1529 O O . ALA A 1 186 ? -13.184 -4.345 18.330 1.00 97.44 186 ALA A O 1
ATOM 1530 N N . TRP A 1 187 ? -13.901 -3.681 16.302 1.00 98.00 187 TRP A N 1
ATOM 1531 C CA . TRP A 1 187 ? -13.281 -4.796 15.595 1.00 98.00 187 TRP A CA 1
ATOM 1532 C C . TRP A 1 187 ? -11.813 -4.457 15.354 1.00 98.00 187 TRP A C 1
ATOM 1534 O O . TRP A 1 187 ? -11.539 -3.523 14.604 1.00 98.00 187 TRP A O 1
ATOM 1544 N N . GLY A 1 188 ? -10.903 -5.166 16.018 1.00 97.44 188 GLY A N 1
ATOM 1545 C CA . GLY A 1 188 ? -9.454 -5.052 15.871 1.00 97.44 188 GLY A CA 1
ATOM 1546 C C . GLY A 1 188 ? -8.900 -6.145 14.966 1.00 97.44 188 GLY A C 1
ATOM 1547 O O . GLY A 1 188 ? -9.185 -7.314 15.191 1.00 97.44 188 GLY A O 1
ATOM 1548 N N . PHE A 1 189 ? -8.118 -5.757 13.965 1.00 97.38 189 PHE A N 1
ATOM 1549 C CA . PHE A 1 189 ? -7.488 -6.600 12.951 1.00 97.38 189 PHE A CA 1
ATOM 1550 C C . PHE A 1 189 ? -5.982 -6.580 13.179 1.00 97.38 189 PHE A C 1
ATOM 1552 O O . PHE A 1 189 ? -5.378 -5.504 13.166 1.00 97.38 189 PHE A O 1
ATOM 1559 N N . TYR A 1 190 ? -5.397 -7.754 13.388 1.00 95.44 190 TYR A N 1
ATOM 1560 C CA . TYR A 1 190 ? -4.016 -7.901 13.825 1.00 95.44 190 TYR A CA 1
ATOM 1561 C C . TYR A 1 190 ? -3.192 -8.540 12.721 1.00 95.44 190 TYR A C 1
ATOM 1563 O O . TYR A 1 190 ? -3.551 -9.586 12.177 1.00 95.44 190 TYR A O 1
ATOM 1571 N N . LEU A 1 191 ? -2.074 -7.904 12.403 1.00 95.50 191 LEU A N 1
ATOM 1572 C CA . LEU A 1 191 ? -1.138 -8.358 11.392 1.00 95.50 191 LEU A CA 1
ATOM 1573 C C . LEU A 1 191 ? 0.233 -8.543 12.027 1.00 95.50 191 LEU A C 1
ATOM 1575 O O . LEU A 1 191 ? 0.740 -7.618 12.658 1.00 95.50 191 LEU A O 1
ATOM 1579 N N . ASP A 1 192 ? 0.828 -9.721 11.851 1.00 95.12 192 ASP A N 1
ATOM 1580 C CA . ASP A 1 192 ? 2.174 -10.026 12.333 1.00 95.12 192 ASP A CA 1
ATOM 1581 C C . ASP A 1 192 ? 3.210 -9.252 11.508 1.00 95.12 192 ASP A C 1
ATOM 1583 O O . ASP A 1 192 ? 3.663 -9.667 10.436 1.00 95.12 192 ASP A O 1
ATOM 1587 N N . PHE A 1 193 ? 3.557 -8.073 12.013 1.00 94.25 193 PHE A N 1
ATOM 1588 C CA . PHE A 1 193 ? 4.420 -7.131 11.325 1.00 94.25 193 PHE A CA 1
ATOM 1589 C C . PHE A 1 193 ? 5.865 -7.627 11.301 1.00 94.25 193 PHE A C 1
ATOM 1591 O O . PHE A 1 193 ? 6.546 -7.472 10.291 1.00 94.25 193 PHE A O 1
ATOM 1598 N N . THR A 1 194 ? 6.320 -8.304 12.359 1.00 93.06 194 THR A N 1
ATOM 1599 C CA . THR A 1 194 ? 7.646 -8.936 12.385 1.00 93.06 194 THR A CA 1
ATOM 1600 C C . THR A 1 194 ? 7.798 -9.967 11.265 1.00 93.06 194 THR A C 1
ATOM 1602 O O . THR A 1 194 ? 8.793 -9.943 10.538 1.00 93.06 194 THR A O 1
ATOM 1605 N N . SER A 1 195 ? 6.811 -10.846 11.077 1.00 94.44 195 SER A N 1
ATOM 1606 C CA . SER A 1 195 ? 6.836 -11.828 9.986 1.00 94.44 195 SER A CA 1
ATOM 1607 C C . SER A 1 195 ? 6.794 -11.161 8.609 1.00 94.44 195 SER A C 1
ATOM 1609 O O . SER A 1 195 ? 7.538 -11.571 7.714 1.00 94.44 195 SER A O 1
ATOM 1611 N N . LEU A 1 196 ? 6.002 -10.092 8.453 1.00 94.81 196 LEU A N 1
ATOM 1612 C CA . LEU A 1 196 ? 5.921 -9.347 7.197 1.00 94.81 196 LEU A CA 1
ATOM 1613 C C . LEU A 1 196 ? 7.272 -8.712 6.853 1.00 94.81 196 LEU A C 1
ATOM 1615 O O . LEU A 1 196 ? 7.773 -8.896 5.745 1.00 94.81 196 LEU A O 1
ATOM 1619 N N . VAL A 1 197 ? 7.900 -8.022 7.807 1.00 93.88 197 VAL A N 1
ATOM 1620 C CA . VAL A 1 197 ? 9.230 -7.420 7.628 1.00 93.88 197 VAL A CA 1
ATOM 1621 C C . VAL A 1 197 ? 10.258 -8.481 7.241 1.00 93.88 197 VAL A C 1
ATOM 1623 O O . VAL A 1 197 ? 11.039 -8.252 6.320 1.00 93.88 197 VAL A O 1
ATOM 1626 N N . ASN A 1 198 ? 10.226 -9.660 7.868 1.00 93.56 198 ASN A N 1
ATOM 1627 C CA . ASN A 1 198 ? 11.133 -10.759 7.533 1.00 93.56 198 ASN A CA 1
ATOM 1628 C C . ASN A 1 198 ? 10.936 -11.275 6.098 1.00 93.56 198 ASN A C 1
ATOM 1630 O O . ASN A 1 198 ? 11.919 -11.571 5.421 1.00 93.56 198 ASN A O 1
ATOM 1634 N N . ARG A 1 199 ? 9.690 -11.368 5.608 1.00 92.81 199 ARG A N 1
ATOM 1635 C CA . ARG A 1 199 ? 9.403 -11.795 4.225 1.00 92.81 199 ARG A CA 1
ATOM 1636 C C . ARG A 1 199 ? 9.771 -10.728 3.195 1.00 92.81 199 ARG A C 1
ATOM 1638 O O . ARG A 1 199 ? 10.258 -11.053 2.112 1.00 92.81 199 ARG A O 1
ATOM 1645 N N . ILE A 1 200 ? 9.488 -9.464 3.496 1.00 90.44 200 ILE A N 1
ATOM 1646 C CA . ILE A 1 200 ? 9.728 -8.339 2.586 1.00 90.44 200 ILE A CA 1
ATOM 1647 C C . ILE A 1 200 ? 11.218 -7.981 2.539 1.00 90.44 200 ILE A C 1
ATOM 1649 O O . ILE A 1 200 ? 11.739 -7.704 1.457 1.00 90.44 200 ILE A O 1
ATOM 1653 N N . GLY A 1 201 ? 11.904 -8.047 3.683 1.00 89.00 201 GLY A N 1
ATOM 1654 C CA . GLY A 1 201 ? 13.307 -7.670 3.861 1.00 89.00 201 GLY A CA 1
ATOM 1655 C C . GLY A 1 201 ? 13.526 -6.170 4.087 1.00 89.00 201 GLY A C 1
ATOM 1656 O O . GLY A 1 201 ? 14.670 -5.724 4.122 1.00 89.00 201 GLY A O 1
ATOM 1657 N N . ASN A 1 202 ? 12.452 -5.384 4.221 1.00 87.75 202 ASN A N 1
ATOM 1658 C CA . ASN A 1 202 ? 12.499 -3.934 4.393 1.00 87.75 202 ASN A CA 1
ATOM 1659 C C . ASN A 1 202 ? 11.301 -3.449 5.232 1.00 87.75 202 ASN A C 1
ATOM 1661 O O . ASN A 1 202 ? 10.160 -3.830 4.969 1.00 87.75 202 ASN A O 1
ATOM 1665 N N . VAL A 1 203 ? 11.570 -2.618 6.245 1.00 88.12 203 VAL A N 1
ATOM 1666 C CA . VAL A 1 203 ? 10.547 -2.093 7.166 1.00 88.12 203 VAL A CA 1
ATOM 1667 C C . VAL A 1 203 ? 9.641 -1.069 6.486 1.00 88.12 203 VAL A C 1
ATOM 1669 O O . VAL A 1 203 ? 8.426 -1.170 6.614 1.00 88.12 203 VAL A O 1
ATOM 1672 N N . GLU A 1 204 ? 10.202 -0.118 5.737 1.00 89.06 204 GLU A N 1
ATOM 1673 C CA . GLU A 1 204 ? 9.426 0.936 5.069 1.00 89.06 204 GLU A CA 1
ATOM 1674 C C . GLU A 1 204 ? 8.459 0.352 4.028 1.00 89.06 204 GLU A C 1
ATOM 1676 O O . GLU A 1 204 ? 7.291 0.729 3.987 1.00 89.06 204 GLU A O 1
ATOM 1681 N N . ASP A 1 205 ? 8.908 -0.627 3.238 1.00 88.75 205 ASP A N 1
ATOM 1682 C CA . ASP A 1 205 ? 8.054 -1.327 2.274 1.00 88.75 205 ASP A CA 1
ATOM 1683 C C . ASP A 1 205 ? 6.944 -2.134 2.971 1.00 88.75 205 ASP A C 1
ATOM 1685 O O . ASP A 1 205 ? 5.817 -2.201 2.476 1.00 88.75 205 ASP A O 1
ATOM 1689 N N . ALA A 1 206 ? 7.236 -2.749 4.123 1.00 92.06 206 ALA A N 1
ATOM 1690 C CA . ALA A 1 206 ? 6.234 -3.459 4.914 1.00 92.06 206 ALA A CA 1
ATOM 1691 C C . ALA A 1 206 ? 5.171 -2.493 5.469 1.00 92.06 206 ALA A C 1
ATOM 1693 O O . ALA A 1 206 ? 3.975 -2.778 5.378 1.00 92.06 206 ALA A O 1
ATOM 1694 N N . GLU A 1 207 ? 5.584 -1.335 5.993 1.00 90.94 207 GLU A N 1
ATOM 1695 C CA . GLU A 1 207 ? 4.667 -0.278 6.441 1.00 90.94 207 GLU A CA 1
ATOM 1696 C C . GLU A 1 207 ? 3.801 0.245 5.291 1.00 90.94 207 GLU A C 1
ATOM 1698 O O . GLU A 1 207 ? 2.598 0.449 5.475 1.00 90.94 207 GLU A O 1
ATOM 1703 N N . GLU A 1 208 ? 4.380 0.416 4.101 1.00 89.62 208 GLU A N 1
ATOM 1704 C CA . GLU A 1 208 ? 3.662 0.859 2.905 1.00 89.62 208 GLU A CA 1
ATOM 1705 C C . GLU A 1 208 ? 2.595 -0.165 2.483 1.00 89.62 208 GLU A C 1
ATOM 1707 O O . GLU A 1 208 ? 1.440 0.200 2.250 1.00 89.62 208 GLU A O 1
ATOM 1712 N N . ILE A 1 209 ? 2.925 -1.464 2.462 1.00 91.75 209 ILE A N 1
ATOM 1713 C CA . ILE A 1 209 ? 1.958 -2.535 2.161 1.00 91.75 209 ILE A CA 1
ATOM 1714 C C . ILE A 1 209 ? 0.783 -2.497 3.144 1.00 91.75 209 ILE A C 1
ATOM 1716 O O . ILE A 1 209 ? -0.377 -2.505 2.717 1.00 91.75 209 ILE A O 1
ATOM 1720 N N . VAL A 1 210 ? 1.057 -2.428 4.450 1.00 93.00 210 VAL A N 1
ATOM 1721 C CA . VAL A 1 210 ? 0.012 -2.392 5.487 1.00 93.00 210 VAL A CA 1
ATOM 1722 C C . VAL A 1 210 ? -0.848 -1.136 5.345 1.00 93.00 210 VAL A C 1
ATOM 1724 O O . VAL A 1 210 ? -2.078 -1.222 5.306 1.00 93.00 210 VAL A O 1
ATOM 1727 N N . THR A 1 211 ? -0.217 0.028 5.182 1.00 91.94 211 THR A N 1
ATOM 1728 C CA . THR A 1 211 ? -0.901 1.319 5.027 1.00 91.94 211 THR A CA 1
ATOM 1729 C C . THR A 1 211 ? -1.844 1.311 3.828 1.00 91.94 211 THR A C 1
ATOM 1731 O O . THR A 1 211 ? -2.987 1.758 3.932 1.00 91.94 211 THR A O 1
ATOM 1734 N N . ARG A 1 212 ? -1.423 0.747 2.693 1.00 91.38 212 ARG A N 1
ATOM 1735 C CA . ARG A 1 212 ? -2.256 0.681 1.484 1.00 91.38 212 ARG A CA 1
ATOM 1736 C C . ARG A 1 212 ? -3.484 -0.209 1.668 1.00 91.38 212 ARG A C 1
ATOM 1738 O O . ARG A 1 212 ? -4.546 0.135 1.150 1.00 91.38 212 ARG A O 1
ATOM 1745 N N . HIS A 1 213 ? -3.399 -1.280 2.459 1.00 94.12 213 HIS A N 1
ATOM 1746 C CA . HIS A 1 213 ? -4.577 -2.081 2.814 1.00 94.12 213 HIS A CA 1
ATOM 1747 C C . HIS A 1 213 ? -5.504 -1.357 3.785 1.00 94.12 213 HIS A C 1
ATOM 1749 O O . HIS A 1 213 ? -6.716 -1.381 3.589 1.00 94.12 213 HIS A O 1
ATOM 1755 N N . ILE A 1 214 ? -4.966 -0.638 4.773 1.00 93.56 214 ILE A N 1
ATOM 1756 C CA . ILE A 1 214 ? -5.780 0.205 5.661 1.00 93.56 214 ILE A CA 1
ATOM 1757 C C . ILE A 1 214 ? -6.571 1.225 4.832 1.00 93.56 214 ILE A C 1
ATOM 1759 O O . ILE A 1 214 ? -7.794 1.325 4.954 1.00 93.56 214 ILE A O 1
ATOM 1763 N N . LEU A 1 215 ? -5.892 1.939 3.929 1.00 94.56 215 LEU A N 1
ATOM 1764 C CA . LEU A 1 215 ? -6.514 2.906 3.023 1.00 94.56 215 LEU A CA 1
ATOM 1765 C C . LEU A 1 215 ? -7.538 2.242 2.089 1.00 94.56 215 LEU A C 1
ATOM 1767 O O . LEU A 1 215 ? -8.614 2.804 1.866 1.00 94.56 215 LEU A O 1
ATOM 1771 N N . HIS A 1 216 ? -7.259 1.030 1.605 1.00 94.62 216 HIS A N 1
ATOM 1772 C CA . HIS A 1 216 ? -8.214 0.254 0.820 1.00 94.62 216 HIS A CA 1
ATOM 1773 C C . HIS A 1 216 ? -9.486 -0.068 1.599 1.00 94.62 216 HIS A C 1
ATOM 1775 O O . HIS A 1 216 ? -10.579 0.197 1.093 1.00 94.62 216 HIS A O 1
ATOM 1781 N N . GLY A 1 217 ? -9.360 -0.551 2.835 1.00 95.19 217 GLY A N 1
ATOM 1782 C CA . GLY A 1 217 ? -10.493 -0.854 3.706 1.00 95.19 217 GLY A CA 1
ATOM 1783 C C . GLY A 1 217 ? -11.351 0.384 3.975 1.00 95.19 217 GLY A C 1
ATOM 1784 O O . GLY A 1 217 ? -12.576 0.346 3.817 1.00 95.19 217 GLY A O 1
ATOM 1785 N N . ILE A 1 218 ? -10.706 1.523 4.255 1.00 95.69 218 ILE A N 1
ATOM 1786 C CA . ILE A 1 218 ? -11.374 2.825 4.402 1.00 95.69 218 ILE A CA 1
ATOM 1787 C C . ILE A 1 218 ? -12.123 3.203 3.113 1.00 95.69 218 ILE A C 1
ATOM 1789 O O . ILE A 1 218 ? -13.297 3.572 3.171 1.00 95.69 218 ILE A O 1
ATOM 1793 N N . SER A 1 219 ? -11.491 3.076 1.942 1.00 95.50 219 SER A N 1
ATOM 1794 C CA . SER A 1 219 ? -12.105 3.393 0.642 1.00 95.50 219 SER A CA 1
ATOM 1795 C C . SER A 1 219 ? -13.299 2.484 0.324 1.00 95.50 219 SER A C 1
ATOM 1797 O O . SER A 1 219 ? -14.342 2.947 -0.148 1.00 95.50 219 SER A O 1
ATOM 1799 N N . CYS A 1 220 ? -13.197 1.188 0.626 1.00 95.12 220 CYS A N 1
ATOM 1800 C CA . CYS A 1 220 ? -14.287 0.227 0.472 1.00 95.12 220 CYS A CA 1
ATOM 1801 C C . CYS A 1 220 ? -15.483 0.582 1.365 1.00 95.12 220 CYS A C 1
ATOM 1803 O O . CYS A 1 220 ? -16.633 0.533 0.914 1.00 95.12 220 CYS A O 1
ATOM 1805 N N . LEU A 1 221 ? -15.225 1.011 2.603 1.00 94.62 221 LEU A N 1
ATOM 1806 C CA . LEU A 1 221 ? -16.263 1.488 3.513 1.00 94.62 221 LEU A CA 1
ATOM 1807 C C . LEU A 1 221 ? -16.881 2.805 3.037 1.00 94.62 221 LEU A C 1
ATOM 1809 O O . LEU A 1 221 ? -18.108 2.918 3.003 1.00 94.62 221 LEU A O 1
ATOM 1813 N N . GLN A 1 222 ? -16.063 3.747 2.566 1.00 94.81 222 GLN A N 1
ATOM 1814 C CA . GLN A 1 222 ? -16.505 5.013 1.979 1.00 94.81 222 GLN A CA 1
ATOM 1815 C C . GLN A 1 222 ? -17.440 4.806 0.775 1.00 94.81 222 GLN A C 1
ATOM 1817 O O . GLN A 1 222 ? -18.452 5.494 0.635 1.00 94.81 222 GLN A O 1
ATOM 1822 N N . LYS A 1 223 ? -17.130 3.838 -0.095 1.00 93.88 223 LYS A N 1
ATOM 1823 C CA . LYS A 1 223 ? -17.917 3.521 -1.301 1.00 93.88 223 LYS A CA 1
ATOM 1824 C C . LYS A 1 223 ? -19.126 2.620 -1.023 1.00 93.88 223 LYS A C 1
ATOM 1826 O O . LYS A 1 223 ? -19.898 2.321 -1.941 1.00 93.88 223 LYS A O 1
ATOM 1831 N N . SER A 1 224 ? -19.325 2.184 0.220 1.00 93.00 224 SER A N 1
ATOM 1832 C CA . SER A 1 224 ? -20.403 1.266 0.575 1.00 93.00 224 SER A CA 1
ATOM 1833 C C . SER A 1 224 ? -21.785 1.880 0.340 1.00 93.00 224 SER A C 1
ATOM 1835 O O . SER A 1 224 ? -22.115 2.985 0.770 1.00 93.00 224 SER A O 1
ATOM 1837 N N . LYS A 1 225 ? -22.669 1.124 -0.321 1.00 91.56 225 LYS A N 1
ATOM 1838 C CA . LYS A 1 225 ? -24.069 1.535 -0.533 1.00 91.56 225 LYS A CA 1
ATOM 1839 C C . LYS A 1 225 ? -24.973 1.221 0.667 1.00 91.56 225 LYS A C 1
ATOM 1841 O O . LYS A 1 225 ? -26.140 1.606 0.659 1.00 91.56 225 LYS A O 1
ATOM 1846 N N . ARG A 1 226 ? -24.468 0.532 1.698 1.00 90.25 226 ARG A N 1
ATOM 1847 C CA . ARG A 1 226 ? -25.277 0.032 2.822 1.00 90.25 226 ARG A CA 1
ATOM 1848 C C . ARG A 1 226 ? -25.708 1.168 3.750 1.00 90.25 226 ARG A C 1
ATOM 1850 O O . ARG A 1 226 ? -24.875 1.858 4.325 1.00 90.25 226 ARG A O 1
ATOM 1857 N N . ALA A 1 227 ? -27.017 1.299 3.973 1.00 87.38 227 ALA A N 1
ATOM 1858 C CA . ALA A 1 227 ? -27.589 2.382 4.777 1.00 87.38 227 ALA A CA 1
ATOM 1859 C C . ALA A 1 227 ? -27.053 2.441 6.220 1.00 87.38 227 ALA A C 1
ATOM 1861 O O . ALA A 1 227 ? -26.853 3.535 6.734 1.00 87.38 227 ALA A O 1
ATOM 1862 N N . LYS A 1 228 ? -26.793 1.289 6.860 1.00 87.12 228 LYS A N 1
ATOM 1863 C CA . LYS A 1 228 ? -26.216 1.247 8.216 1.00 87.12 228 LYS A CA 1
ATOM 1864 C C . LYS A 1 228 ? -24.834 1.904 8.275 1.00 87.12 228 LYS A C 1
ATOM 1866 O O . LYS A 1 228 ? -24.623 2.733 9.142 1.00 87.12 228 LYS A O 1
ATOM 1871 N N . ILE A 1 229 ? -23.954 1.602 7.315 1.00 87.44 229 ILE A N 1
ATOM 1872 C CA . ILE A 1 229 ? -22.609 2.199 7.233 1.00 87.44 229 ILE A CA 1
ATOM 1873 C C . ILE A 1 229 ? -22.704 3.712 7.021 1.00 87.44 229 ILE A C 1
ATOM 1875 O O . ILE A 1 229 ? -22.010 4.467 7.683 1.00 87.44 229 ILE A O 1
ATOM 1879 N N . LYS A 1 230 ? -23.612 4.167 6.150 1.00 88.88 230 LYS A N 1
ATOM 1880 C CA . LYS A 1 230 ? -23.792 5.602 5.875 1.00 88.88 230 LYS A CA 1
ATOM 1881 C C . LYS A 1 230 ? -24.269 6.403 7.081 1.00 88.88 230 LYS A C 1
ATOM 1883 O O . LYS A 1 230 ? -23.888 7.559 7.227 1.00 88.88 230 LYS A O 1
ATOM 1888 N N . LYS A 1 231 ? -25.151 5.803 7.885 1.00 89.94 231 LYS A N 1
ATOM 1889 C CA . LYS A 1 231 ? -25.719 6.427 9.084 1.00 89.94 231 LYS A CA 1
ATOM 1890 C C . LYS A 1 231 ? -24.765 6.378 10.272 1.00 89.94 231 LYS A C 1
ATOM 1892 O O . LYS A 1 231 ? -24.913 7.196 11.172 1.00 89.94 231 LYS A O 1
ATOM 1897 N N . ASP A 1 232 ? -23.842 5.421 10.295 1.00 91.88 232 ASP A N 1
ATOM 1898 C CA . ASP A 1 232 ? -22.866 5.306 11.370 1.00 91.88 232 ASP A CA 1
ATOM 1899 C C . ASP A 1 232 ? -21.743 6.343 11.229 1.00 91.88 232 ASP A C 1
ATOM 1901 O O . ASP A 1 232 ? -21.506 6.900 10.154 1.00 91.88 232 ASP A O 1
ATOM 1905 N N . MET A 1 233 ? -21.051 6.595 12.332 1.00 93.50 233 MET A N 1
ATOM 1906 C CA . MET A 1 233 ? -19.791 7.322 12.372 1.00 93.50 233 MET A CA 1
ATOM 1907 C C . MET A 1 233 ? -18.698 6.308 12.695 1.00 93.50 233 MET A C 1
ATOM 1909 O O . MET A 1 233 ? -18.536 5.909 13.847 1.00 93.50 233 MET A O 1
ATOM 1913 N N . LEU A 1 234 ? -18.009 5.843 11.653 1.00 96.06 234 LEU A N 1
ATOM 1914 C CA . LEU A 1 234 ? -16.997 4.802 11.777 1.00 96.06 234 LEU A CA 1
ATOM 1915 C C . LEU A 1 234 ? -15.632 5.436 12.024 1.00 96.06 234 LEU A C 1
ATOM 1917 O O . LEU A 1 234 ? -15.125 6.144 11.156 1.00 96.06 234 LEU A O 1
ATOM 1921 N N . PHE A 1 235 ? -15.040 5.167 13.182 1.00 95.81 235 PHE A N 1
ATOM 1922 C CA . PHE A 1 235 ? -13.694 5.611 13.528 1.00 95.81 235 PHE A CA 1
ATOM 1923 C C . PHE A 1 235 ? -12.691 4.506 13.210 1.00 95.81 235 PHE A C 1
ATOM 1925 O O . PHE A 1 235 ? -12.897 3.350 13.588 1.00 95.81 235 PHE A O 1
ATOM 1932 N N . PHE A 1 236 ? -11.600 4.879 12.547 1.00 95.69 236 PHE A N 1
ATOM 1933 C CA . PHE A 1 236 ? -10.479 3.997 12.252 1.00 95.69 236 PHE A CA 1
ATOM 1934 C C . PHE A 1 236 ? -9.321 4.336 13.161 1.00 95.69 236 PHE A C 1
ATOM 1936 O O . PHE A 1 236 ? -8.824 5.463 13.135 1.00 95.69 236 PHE A O 1
ATOM 1943 N N . TRP A 1 237 ? -8.876 3.346 13.916 1.00 95.75 237 TRP A N 1
ATOM 1944 C CA . TRP A 1 237 ? -7.766 3.466 14.843 1.00 95.75 237 TRP A CA 1
ATOM 1945 C C . TRP A 1 237 ? -6.613 2.616 14.350 1.00 95.75 237 TRP A C 1
ATOM 1947 O O . TRP A 1 237 ? -6.828 1.565 13.748 1.00 95.75 237 TRP A O 1
ATOM 1957 N N . VAL A 1 238 ? -5.398 3.064 14.617 1.00 94.31 238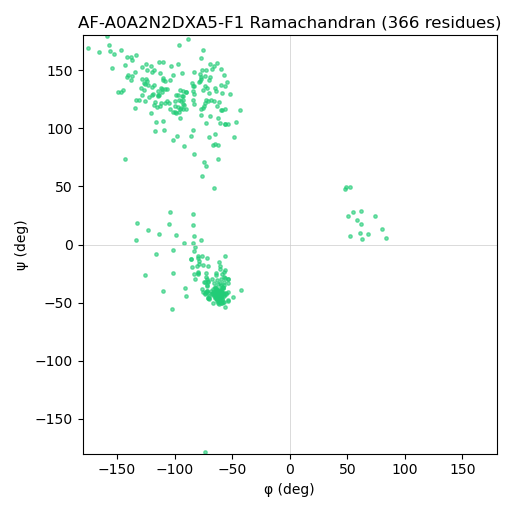 VAL A N 1
ATOM 1958 C CA . VAL A 1 238 ? -4.174 2.324 14.325 1.00 94.31 238 VAL A CA 1
ATOM 1959 C C . VAL A 1 238 ? -3.354 2.221 15.597 1.00 94.31 238 VAL A C 1
ATOM 1961 O O . VAL A 1 238 ? -3.275 3.172 16.370 1.00 94.31 238 VAL A O 1
ATOM 1964 N N . GLY A 1 239 ? -2.767 1.060 15.831 1.00 89.94 239 GLY A N 1
ATOM 1965 C CA . GLY A 1 239 ? -1.933 0.793 16.991 1.00 89.94 239 GLY A CA 1
ATOM 1966 C C . GLY A 1 239 ? -0.818 -0.176 16.638 1.00 89.94 239 GLY A C 1
ATOM 1967 O O . GLY A 1 239 ? -0.830 -0.816 15.584 1.00 89.94 239 GLY A O 1
ATOM 1968 N N . ARG A 1 240 ? 0.146 -0.283 17.543 1.00 86.06 240 ARG A N 1
ATOM 1969 C CA . ARG A 1 240 ? 1.213 -1.278 17.490 1.00 86.06 240 ARG A CA 1
ATOM 1970 C C . ARG A 1 240 ? 1.230 -2.009 18.814 1.00 86.06 240 ARG A C 1
ATOM 1972 O O . ARG A 1 240 ? 1.199 -1.374 19.863 1.00 86.06 240 ARG A O 1
ATOM 1979 N N . LYS A 1 241 ? 1.288 -3.330 18.752 1.00 85.31 241 LYS A N 1
ATOM 1980 C CA . LYS A 1 241 ? 1.314 -4.195 19.926 1.00 85.31 241 LYS A CA 1
ATOM 1981 C C . LYS A 1 241 ? 2.558 -5.058 19.871 1.00 85.31 241 LYS A C 1
ATOM 1983 O O . LYS A 1 241 ? 2.874 -5.593 18.816 1.00 85.31 241 LYS A O 1
ATOM 1988 N N . VAL A 1 242 ? 3.242 -5.217 20.995 1.00 84.62 242 VAL A N 1
ATOM 1989 C CA . VAL A 1 242 ? 4.284 -6.236 21.138 1.00 84.62 242 VAL A CA 1
ATOM 1990 C C . VAL A 1 242 ? 3.730 -7.334 22.027 1.00 84.62 242 VAL A C 1
ATOM 1992 O O . VAL A 1 242 ? 3.310 -7.055 23.146 1.00 84.62 242 VAL A O 1
ATOM 1995 N N . ASP A 1 243 ? 3.718 -8.563 21.526 1.00 80.56 243 ASP A N 1
ATOM 1996 C CA . ASP A 1 243 ? 3.260 -9.731 22.278 1.00 80.56 243 ASP A CA 1
ATOM 1997 C C . ASP A 1 243 ? 4.196 -10.921 22.049 1.00 80.56 243 ASP A C 1
ATOM 1999 O O . ASP A 1 243 ? 4.975 -10.947 21.093 1.00 80.56 243 ASP A O 1
ATOM 2003 N N . LEU A 1 244 ? 4.142 -11.909 22.933 1.00 79.75 244 LEU A N 1
ATOM 2004 C CA . LEU A 1 244 ? 4.891 -13.149 22.785 1.00 79.75 244 LEU A CA 1
ATOM 2005 C C . LEU A 1 244 ? 4.110 -14.118 21.892 1.00 79.75 244 LEU A C 1
ATOM 2007 O O . LEU A 1 244 ? 2.922 -14.356 22.098 1.00 79.75 244 LEU A O 1
ATOM 2011 N N . ASN A 1 245 ? 4.777 -14.717 20.905 1.00 79.00 245 ASN A N 1
ATOM 2012 C CA . ASN A 1 245 ? 4.179 -15.810 20.138 1.00 79.00 245 ASN A CA 1
ATOM 2013 C C . ASN A 1 245 ? 4.120 -17.115 20.970 1.00 79.00 245 ASN A C 1
ATOM 2015 O O . ASN A 1 245 ? 4.571 -17.178 22.115 1.00 79.00 245 ASN A O 1
ATOM 2019 N N . TYR A 1 246 ? 3.622 -18.200 20.368 1.00 79.50 246 TYR A N 1
ATOM 2020 C CA . TYR A 1 246 ? 3.542 -19.521 21.014 1.00 79.50 246 TYR A CA 1
ATOM 2021 C C . TYR A 1 246 ? 4.911 -20.114 21.418 1.00 79.50 246 TYR A C 1
ATOM 2023 O O . TYR A 1 246 ? 4.962 -21.051 22.211 1.00 79.50 246 TYR A O 1
ATOM 2031 N N . GLU A 1 247 ? 6.014 -19.568 20.898 1.00 86.00 247 GLU A N 1
ATOM 2032 C CA . GLU A 1 247 ? 7.402 -19.943 21.217 1.00 86.00 247 GLU A CA 1
ATOM 2033 C C . GLU A 1 247 ? 8.042 -18.993 22.238 1.00 86.00 247 GLU A C 1
ATOM 2035 O O . GLU A 1 247 ? 9.239 -19.088 22.498 1.00 86.00 247 GLU A O 1
ATOM 2040 N N . LEU A 1 248 ? 7.259 -18.077 22.822 1.00 81.31 248 LEU A N 1
ATOM 2041 C CA . LEU A 1 248 ? 7.718 -17.042 23.751 1.00 81.31 248 LEU A CA 1
ATOM 2042 C C . LEU A 1 248 ? 8.722 -16.054 23.133 1.00 81.31 248 LEU A C 1
ATOM 2044 O O . LEU A 1 248 ? 9.552 -15.475 23.833 1.00 81.31 248 LEU A O 1
ATOM 2048 N N . ILE A 1 249 ? 8.636 -15.836 21.821 1.00 84.25 249 ILE A N 1
ATOM 2049 C CA . ILE A 1 249 ? 9.440 -14.857 21.089 1.00 84.25 249 ILE A CA 1
ATOM 2050 C C . ILE A 1 249 ? 8.619 -13.571 20.925 1.00 84.25 249 ILE A C 1
ATOM 2052 O O . ILE A 1 249 ? 7.490 -13.646 20.429 1.00 84.25 249 ILE A O 1
ATOM 2056 N N . PRO A 1 250 ? 9.164 -12.394 21.294 1.00 85.94 250 PRO A N 1
ATOM 2057 C CA . PRO A 1 250 ? 8.505 -11.115 21.055 1.00 85.94 250 PRO A CA 1
ATOM 2058 C C . PRO A 1 250 ? 8.247 -10.882 19.565 1.00 85.94 250 PRO A C 1
ATOM 2060 O O . PRO A 1 250 ? 9.160 -11.000 18.744 1.00 85.94 250 PRO A O 1
ATOM 2063 N N . ARG A 1 251 ? 7.013 -10.516 19.227 1.00 88.12 251 ARG A N 1
ATOM 2064 C CA . ARG A 1 251 ? 6.597 -10.082 17.893 1.00 88.12 251 ARG A CA 1
ATOM 2065 C C . ARG A 1 251 ? 5.855 -8.764 17.976 1.00 88.12 251 ARG A C 1
ATOM 2067 O O . ARG A 1 251 ? 5.082 -8.531 18.902 1.00 88.12 251 ARG A O 1
ATOM 2074 N N . GLU A 1 252 ? 6.100 -7.920 16.988 1.00 91.38 252 GLU A N 1
ATOM 2075 C CA . GLU A 1 252 ? 5.350 -6.693 16.767 1.00 91.38 252 GLU A CA 1
ATOM 2076 C C . GLU A 1 252 ? 4.169 -6.987 15.840 1.00 91.38 252 GLU A C 1
ATOM 2078 O O . GLU A 1 252 ? 4.324 -7.593 14.778 1.00 91.38 252 GLU A O 1
ATOM 2083 N N . TYR A 1 253 ? 2.994 -6.522 16.243 1.00 90.75 253 TYR A N 1
ATOM 2084 C CA . TYR A 1 253 ? 1.757 -6.599 15.492 1.00 90.75 253 TYR A CA 1
ATOM 2085 C C . TYR A 1 253 ? 1.302 -5.196 15.119 1.00 90.75 253 TYR A C 1
ATOM 2087 O O . TYR A 1 253 ? 1.155 -4.322 15.981 1.00 90.75 253 TYR A O 1
ATOM 2095 N N . TYR A 1 254 ? 1.019 -4.994 13.836 1.00 93.19 254 TYR A N 1
ATOM 2096 C CA . TYR A 1 254 ? 0.314 -3.805 13.384 1.00 93.19 254 TYR A CA 1
ATOM 2097 C C . TYR A 1 254 ? -1.183 -4.050 13.545 1.00 93.19 254 TYR A C 1
ATOM 2099 O O . TYR A 1 254 ? -1.722 -5.031 13.029 1.00 93.19 254 TYR A O 1
ATOM 2107 N N . CYS A 1 255 ? -1.855 -3.161 14.267 1.00 93.88 255 CYS A N 1
ATOM 2108 C CA . CYS A 1 255 ? -3.247 -3.341 14.647 1.00 93.88 255 CYS A CA 1
ATOM 2109 C C . CYS A 1 255 ? -4.097 -2.219 14.054 1.00 93.88 255 CYS A C 1
ATOM 2111 O O . CYS A 1 255 ? -3.785 -1.041 14.216 1.00 93.88 255 CYS A O 1
ATOM 2113 N N . THR A 1 256 ? -5.189 -2.569 13.381 1.00 96.50 256 THR A N 1
ATOM 2114 C CA . THR A 1 256 ? -6.182 -1.599 12.895 1.00 96.50 256 THR A CA 1
ATOM 2115 C C . THR A 1 256 ? -7.515 -1.875 13.556 1.00 96.50 256 THR A C 1
ATOM 2117 O O . THR A 1 256 ? -7.919 -3.026 13.633 1.00 96.50 256 THR A O 1
ATOM 2120 N N . TYR A 1 257 ? -8.231 -0.846 13.994 1.00 97.56 257 TYR A N 1
ATOM 2121 C CA . TYR A 1 257 ? -9.521 -1.004 14.656 1.00 97.56 257 TYR A CA 1
ATOM 2122 C C . TYR A 1 257 ? -10.601 -0.202 13.949 1.00 97.56 257 TYR A C 1
ATOM 2124 O O . TYR A 1 257 ? -10.363 0.930 13.535 1.00 97.56 257 TYR A O 1
ATOM 2132 N N . VAL A 1 258 ? -11.808 -0.760 13.867 1.00 97.31 258 VAL A N 1
ATOM 2133 C CA . VAL A 1 258 ? -12.997 -0.048 13.387 1.00 97.31 258 VAL A CA 1
ATOM 2134 C C . VAL A 1 258 ? -14.056 -0.041 14.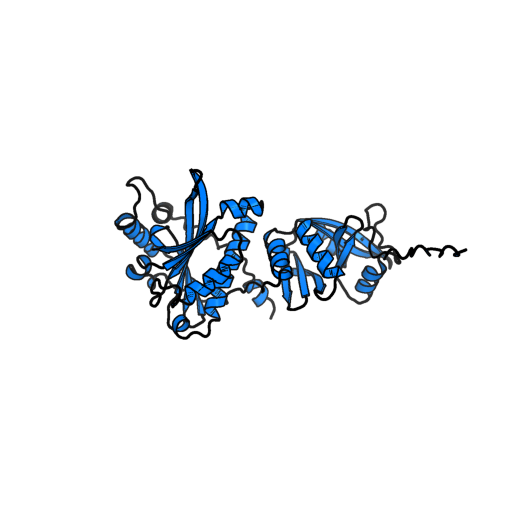478 1.00 97.31 258 VAL A C 1
ATOM 2136 O O . VAL A 1 258 ? -14.604 -1.087 14.836 1.00 97.31 258 VAL A O 1
ATOM 2139 N N . SER A 1 259 ? -14.345 1.149 15.006 1.00 96.56 259 SER A N 1
ATOM 2140 C CA . SER A 1 259 ? -15.427 1.377 15.966 1.00 96.56 259 SER A CA 1
ATOM 2141 C C . SER A 1 259 ? -16.561 2.185 15.333 1.00 96.56 259 SER A C 1
ATOM 2143 O O . SER A 1 259 ? -16.368 2.880 14.339 1.00 96.56 259 SER A O 1
ATOM 2145 N N . GLY A 1 260 ? -17.767 2.068 15.887 1.00 94.31 260 GLY A N 1
ATOM 2146 C CA . GLY A 1 260 ? -18.970 2.736 15.390 1.00 94.31 260 GLY A CA 1
ATOM 2147 C C . GLY A 1 260 ? -20.091 2.696 16.421 1.00 94.31 260 GLY A C 1
ATOM 2148 O O . GLY A 1 260 ? -20.002 1.970 17.413 1.00 94.31 260 GLY A O 1
ATOM 2149 N N . ASN A 1 261 ? -21.131 3.504 16.231 1.00 91.31 261 ASN A N 1
ATOM 2150 C CA . ASN A 1 261 ? -22.316 3.558 17.094 1.00 91.31 261 ASN A CA 1
ATOM 2151 C C . ASN A 1 261 ? -23.228 2.344 16.921 1.00 91.31 261 ASN A C 1
ATOM 2153 O O . ASN A 1 261 ? -23.979 2.021 17.839 1.00 91.31 261 ASN A O 1
ATOM 2157 N N . TYR A 1 262 ? -23.175 1.675 15.769 1.00 90.69 262 TYR A N 1
ATOM 2158 C CA . TYR A 1 262 ? -24.086 0.579 15.444 1.00 90.69 262 TYR A CA 1
ATOM 2159 C C . TYR A 1 262 ? -23.407 -0.788 15.324 1.00 90.69 262 TYR A C 1
ATOM 2161 O O . TYR A 1 262 ? -24.065 -1.737 14.895 1.00 90.69 262 TYR A O 1
ATOM 2169 N N . LEU A 1 263 ? -22.129 -0.898 15.695 1.00 92.50 263 LEU A N 1
ATOM 2170 C CA . LEU A 1 263 ? -21.404 -2.171 15.754 1.00 92.50 263 LEU A CA 1
ATOM 2171 C C . LEU A 1 263 ? -21.772 -2.944 17.026 1.00 92.50 263 LEU A C 1
ATOM 2173 O O . LEU A 1 263 ? -21.939 -2.343 18.088 1.00 92.50 263 LEU A O 1
ATOM 2177 N N . GLN A 1 264 ? -21.929 -4.267 16.921 1.00 88.06 264 GLN A N 1
ATOM 2178 C CA . GLN A 1 264 ? -22.561 -5.089 17.966 1.00 88.06 264 GLN A CA 1
ATOM 2179 C C . GLN A 1 264 ? -21.789 -6.366 18.332 1.00 88.06 264 GLN A C 1
ATOM 2181 O O . GLN A 1 264 ? -22.377 -7.265 18.930 1.00 88.06 264 GLN A O 1
ATOM 2186 N N . SER A 1 265 ? -20.493 -6.471 18.014 1.00 91.94 265 SER A N 1
ATOM 2187 C CA . SER A 1 265 ? -19.695 -7.692 18.256 1.00 91.94 265 SER A CA 1
ATOM 2188 C C . SER A 1 265 ? -20.257 -8.947 17.565 1.00 91.94 265 SER A C 1
ATOM 2190 O O . SER A 1 265 ? -19.967 -10.071 17.972 1.00 91.94 265 SER A O 1
ATOM 2192 N N . ASP A 1 266 ? -21.071 -8.772 16.524 1.00 92.56 266 ASP A N 1
ATOM 2193 C CA . ASP A 1 266 ? -21.660 -9.858 15.744 1.00 92.56 266 ASP A CA 1
ATOM 2194 C C . ASP A 1 266 ? -21.142 -9.762 14.306 1.00 92.56 266 ASP A C 1
ATOM 2196 O O . ASP A 1 266 ? -21.656 -8.988 13.492 1.00 92.56 266 ASP A O 1
ATOM 2200 N N . SER A 1 267 ? -20.112 -10.551 13.988 1.00 90.19 267 SER A N 1
ATOM 2201 C CA . SER A 1 267 ? -19.449 -10.552 12.677 1.00 90.19 267 SER A CA 1
ATOM 2202 C C . SER A 1 267 ? -20.406 -10.876 11.525 1.00 90.19 267 SER A C 1
ATOM 2204 O O . SER A 1 267 ? -20.212 -10.421 10.394 1.00 90.19 267 SER A O 1
ATOM 2206 N N . ALA A 1 268 ? -21.503 -11.597 11.787 1.00 89.50 268 ALA A N 1
ATOM 2207 C CA . ALA A 1 268 ? -22.505 -11.887 10.771 1.00 89.50 268 ALA A CA 1
ATOM 2208 C C . ALA A 1 268 ? -23.315 -10.636 10.389 1.00 89.50 268 ALA A C 1
ATOM 2210 O O . ALA A 1 268 ? -23.724 -10.514 9.225 1.00 89.50 268 ALA A O 1
ATOM 2211 N N . LYS A 1 269 ? -23.517 -9.705 11.333 1.00 88.06 269 LYS A N 1
ATOM 2212 C CA . LYS A 1 269 ? -24.328 -8.484 11.170 1.00 88.06 269 LYS A CA 1
ATOM 2213 C C . LYS A 1 269 ? -23.506 -7.219 10.920 1.00 88.06 269 LYS A C 1
ATOM 2215 O O . LYS A 1 269 ? -24.022 -6.286 10.291 1.00 88.06 269 LYS A O 1
ATOM 2220 N N . ASP A 1 270 ? -22.253 -7.197 11.355 1.00 93.31 270 ASP A N 1
ATOM 2221 C CA . ASP A 1 270 ? -21.366 -6.045 11.246 1.00 93.31 270 ASP A CA 1
ATOM 2222 C C . ASP A 1 270 ? -20.667 -6.033 9.884 1.00 93.31 270 ASP A C 1
ATOM 2224 O O . ASP A 1 270 ? -19.622 -6.629 9.657 1.00 93.31 270 ASP A O 1
ATOM 2228 N N . TYR A 1 271 ? -21.252 -5.324 8.920 1.00 92.44 271 TYR A N 1
ATOM 2229 C CA . TYR A 1 271 ? -20.648 -5.195 7.590 1.00 92.44 271 TYR A CA 1
ATOM 2230 C C . TYR A 1 271 ? -19.258 -4.541 7.574 1.00 92.44 271 TYR A C 1
ATOM 2232 O O . TYR A 1 271 ? -18.463 -4.943 6.724 1.00 92.44 271 TYR A O 1
ATOM 2240 N N . PRO A 1 272 ? -18.935 -3.578 8.463 1.00 94.75 272 PRO A N 1
ATOM 2241 C CA . PRO A 1 272 ? -17.572 -3.073 8.563 1.00 94.75 272 PRO A CA 1
ATOM 2242 C C . PRO A 1 272 ? -16.545 -4.148 8.903 1.00 94.75 272 PRO A C 1
ATOM 2244 O O . PRO A 1 272 ? -15.474 -4.129 8.310 1.00 94.75 272 PRO A O 1
ATOM 2247 N N . TYR A 1 273 ? -16.900 -5.123 9.750 1.00 95.94 273 TYR A N 1
ATOM 2248 C CA . TYR A 1 273 ? -16.038 -6.272 10.029 1.00 95.94 273 TYR A CA 1
ATOM 2249 C C . TYR A 1 273 ? -15.677 -7.015 8.742 1.00 95.94 273 TYR A C 1
ATOM 2251 O O . TYR A 1 273 ? -14.503 -7.150 8.427 1.00 95.94 273 TYR A O 1
ATOM 2259 N N . LYS A 1 274 ? -16.687 -7.404 7.951 1.00 94.75 274 LYS A N 1
ATOM 2260 C CA . LYS A 1 274 ? -16.481 -8.218 6.739 1.00 94.75 274 LYS A CA 1
ATOM 2261 C C . LYS A 1 274 ? -15.605 -7.516 5.707 1.00 94.75 274 LYS A C 1
ATOM 2263 O O . LYS A 1 274 ? -14.723 -8.134 5.135 1.00 94.75 274 LYS A O 1
ATOM 2268 N N . ILE A 1 275 ? -15.836 -6.220 5.486 1.00 95.00 275 ILE A N 1
ATOM 2269 C CA . ILE A 1 275 ? -15.058 -5.444 4.509 1.00 95.00 275 ILE A CA 1
ATOM 2270 C C . ILE A 1 275 ? -13.584 -5.369 4.921 1.00 95.00 275 ILE A C 1
ATOM 2272 O O . ILE A 1 275 ? -12.700 -5.521 4.080 1.00 95.00 275 ILE A O 1
ATOM 2276 N N . MET A 1 276 ? -13.317 -5.114 6.202 1.00 95.81 276 MET A N 1
ATOM 2277 C CA . MET A 1 276 ? -11.948 -5.019 6.704 1.00 95.81 276 MET A CA 1
ATOM 2278 C C . MET A 1 276 ? -11.261 -6.383 6.758 1.00 95.81 276 MET A C 1
ATOM 2280 O O . MET A 1 276 ? -10.105 -6.481 6.367 1.00 95.81 276 MET A O 1
ATOM 2284 N N . GLU A 1 277 ? -11.969 -7.433 7.171 1.00 96.00 277 GLU A N 1
ATOM 2285 C CA . GLU A 1 277 ? -11.454 -8.801 7.160 1.00 96.00 277 GLU A CA 1
ATOM 2286 C C . GLU A 1 277 ? -11.074 -9.234 5.735 1.00 96.00 277 GLU A C 1
ATOM 2288 O O . GLU A 1 277 ? -9.935 -9.627 5.512 1.00 96.00 277 GLU A O 1
ATOM 2293 N N . GLU A 1 278 ? -11.967 -9.064 4.752 1.00 94.25 278 GLU A N 1
ATOM 2294 C CA . GLU A 1 278 ? -11.677 -9.342 3.334 1.00 94.25 278 GLU A CA 1
ATOM 2295 C C . GLU A 1 278 ? -10.467 -8.543 2.823 1.00 94.25 278 GLU A C 1
ATOM 2297 O O . GLU A 1 278 ? -9.700 -9.030 1.997 1.00 94.25 278 GLU A O 1
ATOM 2302 N N . THR A 1 279 ? -10.285 -7.315 3.320 1.00 94.06 279 THR A N 1
ATOM 2303 C CA . THR A 1 279 ? -9.160 -6.454 2.942 1.00 94.06 279 THR A CA 1
ATOM 2304 C C . THR A 1 279 ? -7.842 -6.980 3.509 1.00 94.06 279 THR A C 1
ATOM 2306 O O . THR A 1 279 ? -6.858 -7.054 2.782 1.00 94.06 279 THR A O 1
ATOM 2309 N N . PHE A 1 280 ? -7.795 -7.347 4.790 1.00 94.50 280 PHE A N 1
ATOM 2310 C CA . PHE A 1 280 ? -6.555 -7.790 5.432 1.00 94.50 280 PHE A CA 1
ATOM 2311 C C . PHE A 1 280 ? -6.189 -9.241 5.121 1.00 94.50 280 PHE A C 1
ATOM 2313 O O . PHE A 1 280 ? -5.005 -9.555 5.118 1.00 94.50 280 PHE A O 1
ATOM 2320 N N . GLN A 1 281 ? -7.156 -10.098 4.781 1.00 93.69 281 GLN A N 1
ATOM 2321 C CA . GLN A 1 281 ? -6.901 -11.481 4.353 1.00 93.69 281 GLN A CA 1
ATOM 2322 C C . GLN A 1 281 ? -6.034 -11.589 3.087 1.00 93.69 281 GLN A C 1
ATOM 2324 O O . GLN A 1 281 ? -5.456 -12.642 2.829 1.00 93.69 281 GLN A O 1
ATOM 2329 N N . ASP A 1 282 ? -5.916 -10.516 2.299 1.00 91.12 282 ASP A N 1
ATOM 2330 C CA . ASP A 1 282 ? -4.977 -10.447 1.175 1.00 91.12 282 ASP A CA 1
ATOM 2331 C C . ASP A 1 282 ? -3.502 -10.338 1.619 1.00 91.12 282 ASP A C 1
ATOM 2333 O O . ASP A 1 282 ? -2.596 -10.507 0.795 1.00 91.12 282 ASP A O 1
ATOM 2337 N N . ILE A 1 283 ? -3.237 -10.075 2.903 1.00 93.75 283 ILE A N 1
ATOM 2338 C CA . ILE A 1 283 ? -1.893 -10.103 3.474 1.00 93.75 283 ILE A CA 1
ATOM 2339 C C . ILE A 1 283 ? -1.688 -11.442 4.199 1.00 93.75 283 ILE A C 1
ATOM 2341 O O . ILE A 1 283 ? -2.402 -11.718 5.164 1.00 93.75 283 ILE A O 1
ATOM 2345 N N . PRO A 1 284 ? -0.704 -12.269 3.790 1.00 92.38 284 PRO A N 1
ATOM 2346 C CA . PRO A 1 284 ? -0.465 -13.579 4.402 1.00 92.38 284 PRO A CA 1
ATOM 2347 C C . PRO A 1 284 ? -0.229 -13.545 5.917 1.00 92.38 284 PRO A C 1
ATOM 2349 O O . PRO A 1 284 ? -0.537 -14.509 6.608 1.00 92.38 284 PRO A O 1
ATOM 2352 N N . GLU A 1 285 ? 0.319 -12.445 6.430 1.00 95.38 285 GLU A N 1
ATOM 2353 C CA . GLU A 1 285 ? 0.614 -12.234 7.850 1.00 95.38 285 GLU A CA 1
ATOM 2354 C C . GLU A 1 285 ? -0.579 -11.739 8.678 1.00 95.38 285 GLU A C 1
ATOM 2356 O O . GLU A 1 285 ? -0.421 -11.396 9.852 1.00 95.38 285 GLU A O 1
ATOM 2361 N N . PHE A 1 286 ? -1.776 -11.683 8.096 1.00 95.62 286 PHE A N 1
ATOM 2362 C CA . PHE A 1 286 ? -2.994 -11.448 8.857 1.00 95.62 286 PHE A CA 1
ATOM 2363 C C . PHE A 1 286 ? -3.228 -12.590 9.854 1.00 95.62 286 PHE A C 1
ATOM 2365 O O . PHE A 1 286 ? -3.353 -13.753 9.474 1.00 95.62 286 PHE A O 1
ATOM 2372 N N . PHE A 1 287 ? -3.253 -12.242 11.140 1.00 90.56 287 PHE A N 1
ATOM 2373 C CA . PHE A 1 287 ? -3.166 -13.196 12.242 1.00 90.56 287 PHE A CA 1
ATOM 2374 C C . PHE A 1 287 ? -4.528 -13.466 12.887 1.00 90.56 287 PHE A C 1
ATOM 2376 O O . PHE A 1 287 ? -4.956 -14.617 12.962 1.00 90.56 287 PHE A O 1
ATOM 2383 N N . GLU A 1 288 ? -5.220 -12.421 13.345 1.00 93.25 288 GLU A N 1
ATOM 2384 C CA . GLU A 1 288 ? -6.473 -12.578 14.089 1.00 93.25 288 GLU A CA 1
ATOM 2385 C C . GLU A 1 288 ? -7.389 -11.346 14.015 1.00 93.25 288 GLU A C 1
ATOM 2387 O O . GLU A 1 288 ? -6.975 -10.244 13.633 1.00 93.25 288 GLU A O 1
ATOM 2392 N N . VAL A 1 289 ? -8.648 -11.541 14.432 1.00 96.38 289 VAL A N 1
ATOM 2393 C CA . VAL A 1 289 ? -9.628 -10.468 14.641 1.00 96.38 289 VAL A CA 1
ATOM 2394 C C . VAL A 1 289 ? -10.247 -10.582 16.024 1.00 96.38 289 VAL A C 1
ATOM 2396 O O . VAL A 1 289 ? -10.791 -11.628 16.372 1.00 96.38 289 VAL A O 1
ATOM 2399 N N . ASN A 1 290 ? -10.240 -9.487 16.784 1.00 95.88 290 ASN A N 1
ATOM 2400 C CA . ASN A 1 290 ? -10.775 -9.444 18.143 1.00 95.88 290 ASN A CA 1
ATOM 2401 C C . ASN A 1 290 ? -11.768 -8.294 18.349 1.00 95.88 290 ASN A C 1
ATOM 2403 O O . ASN A 1 290 ? -11.688 -7.251 17.705 1.00 95.88 290 ASN A O 1
ATOM 2407 N N . TRP A 1 291 ? -12.706 -8.473 19.285 1.00 96.75 291 TRP A N 1
ATOM 2408 C CA . TRP A 1 291 ? -13.606 -7.410 19.745 1.00 96.75 291 TRP A CA 1
ATOM 2409 C C . TRP A 1 291 ? -13.076 -6.789 21.044 1.00 96.75 291 TRP A C 1
ATOM 2411 O O . TRP A 1 291 ? -13.339 -7.274 22.152 1.00 96.75 291 TRP A O 1
ATOM 2421 N N . VAL A 1 292 ? -12.312 -5.707 20.910 1.00 95.50 292 VAL A N 1
ATOM 2422 C CA . VAL A 1 292 ? -11.492 -5.133 21.989 1.00 95.50 292 VAL A CA 1
ATOM 2423 C C . VAL A 1 292 ? -11.597 -3.611 22.025 1.00 95.50 292 VAL A C 1
ATOM 2425 O O . VAL A 1 292 ? -11.999 -2.987 21.048 1.00 95.50 292 VAL A O 1
ATOM 2428 N N . SER A 1 293 ? -11.273 -3.001 23.165 1.00 95.50 293 SER A N 1
ATOM 2429 C CA . SER A 1 293 ? -11.155 -1.544 23.265 1.00 95.50 293 SER A CA 1
ATOM 2430 C C . SER A 1 293 ? -9.863 -1.083 22.579 1.00 95.50 293 SER A C 1
ATOM 2432 O O . SER A 1 293 ? -8.796 -1.511 23.021 1.00 95.50 293 SER A O 1
ATOM 2434 N N . PRO A 1 294 ? -9.914 -0.200 21.560 1.00 95.31 294 PRO A N 1
ATOM 2435 C CA . PRO A 1 294 ? -8.708 0.366 20.954 1.00 95.31 294 PRO A CA 1
ATOM 2436 C C . PRO A 1 294 ? -7.823 1.076 21.984 1.00 95.31 294 PRO A C 1
ATOM 2438 O O . PRO A 1 294 ? -6.602 1.026 21.882 1.00 95.31 294 PRO A O 1
ATOM 2441 N N . LEU A 1 295 ? -8.428 1.680 23.017 1.00 95.38 295 LEU A N 1
ATOM 2442 C CA . LEU A 1 295 ? -7.691 2.329 24.097 1.00 95.38 295 LEU A CA 1
ATOM 2443 C C . LEU A 1 295 ? -6.779 1.347 24.845 1.00 95.38 295 LEU A C 1
ATOM 2445 O O . LEU A 1 295 ? -5.649 1.709 25.151 1.00 95.38 295 LEU A O 1
ATOM 2449 N N . ALA A 1 296 ? -7.255 0.125 25.116 1.00 91.88 296 ALA A N 1
ATOM 2450 C CA . ALA A 1 296 ? -6.499 -0.901 25.842 1.00 91.88 296 ALA A CA 1
ATOM 2451 C C . ALA A 1 296 ? -5.237 -1.356 25.093 1.00 91.88 296 ALA A C 1
ATOM 2453 O O . ALA A 1 296 ? -4.289 -1.820 25.711 1.00 91.88 296 ALA A O 1
ATOM 2454 N N . GLU A 1 297 ? -5.240 -1.191 23.773 1.00 91.06 297 GLU A N 1
ATOM 2455 C CA . GLU A 1 297 ? -4.138 -1.529 22.869 1.00 91.06 297 GLU A CA 1
ATOM 2456 C C . GLU A 1 297 ? -3.401 -0.263 22.393 1.00 91.06 297 GLU A C 1
ATOM 2458 O O . GLU A 1 297 ? -2.725 -0.267 21.366 1.00 91.06 297 GLU A O 1
ATOM 2463 N N . GLU A 1 298 ? -3.594 0.849 23.112 1.00 91.12 298 GLU A N 1
ATOM 2464 C CA . GLU A 1 298 ? -2.947 2.142 22.877 1.00 91.12 298 GLU A CA 1
ATOM 2465 C C . GLU A 1 298 ? -3.123 2.713 21.458 1.00 91.12 298 GLU A C 1
ATOM 2467 O O . GLU A 1 298 ? -2.296 3.479 20.961 1.00 91.12 298 GLU A O 1
ATOM 2472 N N . ALA A 1 299 ? -4.223 2.350 20.796 1.00 93.25 299 ALA A N 1
ATOM 2473 C CA . ALA A 1 299 ? -4.490 2.740 19.423 1.00 93.25 299 ALA A CA 1
ATOM 2474 C C . ALA A 1 299 ? -4.969 4.193 19.294 1.00 93.25 299 ALA A C 1
ATOM 2476 O O . ALA A 1 299 ? -5.775 4.700 20.074 1.00 93.25 299 ALA A O 1
ATOM 2477 N N . VAL A 1 300 ? -4.544 4.843 18.215 1.00 92.69 300 VAL A N 1
ATOM 2478 C CA . VAL A 1 300 ? -4.810 6.251 17.926 1.00 92.69 300 VAL A CA 1
ATOM 2479 C C . VAL A 1 300 ? -5.770 6.372 16.738 1.00 92.69 300 VAL A C 1
ATOM 2481 O O . VAL A 1 300 ? -5.570 5.706 15.719 1.00 92.69 300 VAL A O 1
ATOM 2484 N N . PRO A 1 301 ? -6.812 7.217 16.815 1.00 92.75 301 PRO A N 1
ATOM 2485 C CA . PRO A 1 301 ? -7.769 7.388 15.731 1.00 92.75 301 PRO A CA 1
ATOM 2486 C C . PRO A 1 301 ? -7.150 8.196 14.588 1.00 92.75 301 PRO A C 1
ATOM 2488 O O . PRO A 1 301 ? -6.793 9.361 14.745 1.00 92.75 301 PRO A O 1
ATOM 2491 N N . LEU A 1 302 ? -7.062 7.585 13.411 1.00 90.44 302 LEU A N 1
ATOM 2492 C CA . LEU A 1 302 ? -6.474 8.176 12.210 1.00 90.44 302 LEU A CA 1
ATOM 2493 C C . LEU A 1 302 ? -7.515 8.928 11.372 1.00 90.44 302 LEU A C 1
ATOM 2495 O O . LEU A 1 302 ? -7.262 10.016 10.846 1.00 90.44 302 LEU A O 1
ATOM 2499 N N . SER A 1 303 ? -8.689 8.322 11.193 1.00 93.69 303 SER A N 1
ATOM 2500 C CA . SER A 1 303 ? -9.706 8.830 10.273 1.00 93.69 303 SER A CA 1
ATOM 2501 C C . SER A 1 303 ? -11.116 8.437 10.683 1.00 93.69 303 SER A C 1
ATOM 2503 O O . SER A 1 303 ? -11.322 7.530 11.491 1.00 93.69 303 SER A O 1
ATOM 2505 N N . VAL A 1 304 ? -12.092 9.128 10.098 1.00 94.69 304 VAL A N 1
ATOM 2506 C CA . VAL A 1 304 ? -13.516 8.852 10.283 1.00 94.69 304 VAL A CA 1
ATOM 2507 C C . VAL A 1 304 ? -14.198 8.735 8.932 1.00 94.69 304 VAL A C 1
ATOM 2509 O O . VAL A 1 304 ? -13.995 9.576 8.056 1.00 94.69 304 VAL A O 1
ATOM 2512 N N . VAL A 1 305 ? -15.041 7.717 8.776 1.00 94.94 305 VAL A N 1
ATOM 2513 C CA . VAL A 1 305 ? -15.966 7.593 7.648 1.00 94.94 305 VAL A CA 1
ATOM 2514 C C . VAL A 1 305 ? -17.384 7.846 8.137 1.00 94.94 305 VAL A C 1
ATOM 2516 O O . VAL A 1 305 ? -17.894 7.147 9.012 1.00 94.94 305 VAL A O 1
ATOM 2519 N N . HIS A 1 306 ? -18.035 8.841 7.542 1.00 92.94 306 HIS A N 1
ATOM 2520 C CA . HIS A 1 306 ? -19.426 9.174 7.817 1.00 92.94 306 HIS A CA 1
ATOM 2521 C C . HIS A 1 306 ? -20.110 9.658 6.539 1.00 92.94 306 HIS A C 1
ATOM 2523 O O . HIS A 1 306 ? -19.554 10.474 5.807 1.00 92.94 306 HIS A O 1
ATOM 2529 N N . ASN A 1 307 ? -21.311 9.146 6.251 1.00 91.44 307 ASN A N 1
ATOM 2530 C CA . ASN A 1 307 ? -22.100 9.534 5.078 1.00 91.44 307 ASN A CA 1
ATOM 2531 C C . ASN A 1 307 ? -21.301 9.541 3.749 1.00 91.44 307 ASN A C 1
ATOM 2533 O O . ASN A 1 307 ? -21.351 10.500 2.981 1.00 91.44 307 ASN A O 1
ATOM 2537 N N . ASN A 1 308 ? -20.539 8.472 3.483 1.00 90.56 308 ASN A N 1
ATOM 2538 C CA . ASN A 1 308 ? -19.649 8.323 2.317 1.00 90.56 308 ASN A CA 1
ATOM 2539 C C . ASN A 1 308 ? -18.507 9.356 2.209 1.00 90.56 308 ASN A C 1
ATOM 2541 O O . ASN A 1 308 ? -17.823 9.409 1.186 1.00 90.56 308 ASN A O 1
ATOM 2545 N N . GLN A 1 309 ? -18.271 10.166 3.237 1.00 93.25 309 GLN A N 1
ATOM 2546 C CA . GLN A 1 309 ? -17.124 11.063 3.314 1.00 93.25 309 GLN A CA 1
ATOM 2547 C C . GLN A 1 309 ? -16.090 10.484 4.274 1.00 93.25 309 GLN A C 1
ATOM 2549 O O . GLN A 1 309 ? -16.443 9.887 5.291 1.00 93.25 309 GLN A O 1
ATOM 2554 N N . CYS A 1 310 ? -14.817 10.633 3.919 1.00 94.50 310 CYS A N 1
ATOM 2555 C CA . CYS A 1 310 ? -13.696 10.250 4.760 1.00 94.50 310 CYS A CA 1
ATOM 2556 C C . CYS A 1 310 ? -12.984 11.515 5.237 1.00 94.50 310 CYS A C 1
ATOM 2558 O O . CYS A 1 310 ? -12.677 12.397 4.436 1.00 94.50 310 CYS A O 1
ATOM 2560 N N . TYR A 1 311 ? -12.718 11.611 6.532 1.00 93.06 311 TYR A N 1
ATOM 2561 C CA . TYR A 1 311 ? -12.072 12.765 7.139 1.00 93.06 311 TYR A CA 1
ATOM 2562 C C . TYR A 1 311 ? -10.834 12.326 7.897 1.00 93.06 311 TYR A C 1
ATOM 2564 O O . TYR A 1 311 ? -10.838 11.299 8.577 1.00 93.06 311 TYR A O 1
ATOM 2572 N N . ARG A 1 312 ? -9.785 13.140 7.808 1.00 91.88 312 ARG A N 1
ATOM 2573 C CA . ARG A 1 312 ? -8.610 13.000 8.665 1.00 91.88 312 ARG A CA 1
ATOM 2574 C C . ARG A 1 312 ? -8.924 13.572 10.042 1.00 91.88 312 ARG A C 1
ATOM 2576 O O . ARG A 1 312 ? -9.583 14.611 10.138 1.00 91.88 312 ARG A O 1
ATOM 2583 N N . MET A 1 313 ? -8.444 12.905 11.082 1.00 90.19 313 MET A N 1
ATOM 2584 C CA . MET A 1 313 ? -8.576 13.388 12.453 1.00 90.19 313 MET A CA 1
ATOM 2585 C C . MET A 1 313 ? -7.453 14.369 12.783 1.00 90.19 313 MET A C 1
ATOM 2587 O O . MET A 1 313 ? -6.303 14.154 12.407 1.00 90.19 313 MET A O 1
ATOM 2591 N N . ASN A 1 314 ? -7.790 15.444 13.491 1.00 88.12 314 ASN A N 1
ATOM 2592 C CA . ASN A 1 314 ? -6.821 16.334 14.118 1.00 88.12 314 ASN A CA 1
ATOM 2593 C C . ASN A 1 314 ? -6.900 16.152 15.638 1.00 88.12 314 ASN A C 1
ATOM 2595 O O . ASN A 1 314 ? -7.885 16.564 16.256 1.00 88.12 314 ASN A O 1
ATOM 2599 N N . LEU A 1 315 ? -5.891 15.493 16.211 1.00 89.69 315 LEU A N 1
ATOM 2600 C CA . LEU A 1 315 ? -5.854 15.125 17.625 1.00 89.69 315 LEU A CA 1
ATOM 2601 C C . LEU A 1 315 ? -5.074 16.162 18.424 1.00 89.69 315 LEU A C 1
ATOM 2603 O O . LEU A 1 315 ? -3.916 16.442 18.118 1.00 89.69 315 LEU A O 1
ATOM 2607 N N . SER A 1 316 ? -5.705 16.716 19.455 1.00 89.56 316 SER A N 1
ATOM 2608 C CA . SER A 1 316 ? -5.083 17.681 20.355 1.00 89.56 316 SER A CA 1
ATOM 2609 C C . SER A 1 316 ? -4.539 17.014 21.619 1.00 89.56 316 SER A C 1
ATOM 2611 O O . SER A 1 316 ? -4.822 15.855 21.924 1.00 89.56 316 SER A O 1
ATOM 2613 N N . GLU A 1 317 ? -3.806 17.785 22.420 1.00 87.25 317 GLU A N 1
ATOM 2614 C CA . GLU A 1 317 ? -3.351 17.385 23.756 1.00 87.25 317 GLU A CA 1
ATOM 2615 C C . GLU A 1 317 ? -4.502 16.919 24.667 1.00 87.25 317 GLU A C 1
ATOM 2617 O O . GLU A 1 317 ? -4.313 16.044 25.515 1.00 87.25 317 GLU A O 1
ATOM 2622 N N . LYS A 1 318 ? -5.719 17.450 24.467 1.00 90.12 318 LYS A N 1
ATOM 2623 C CA . LYS A 1 318 ? -6.901 17.044 25.240 1.00 90.12 318 LYS A CA 1
ATOM 2624 C C . LYS A 1 318 ? -7.237 15.573 25.017 1.00 90.12 318 LYS A C 1
ATOM 2626 O O . LYS A 1 318 ? -7.519 14.875 25.989 1.00 90.12 318 LYS A O 1
ATOM 2631 N N . PHE A 1 319 ? -7.165 15.096 23.773 1.00 93.25 319 PHE A N 1
ATOM 2632 C CA . PHE A 1 319 ? -7.379 13.686 23.453 1.00 93.25 319 PHE A CA 1
ATOM 2633 C C . PHE A 1 319 ? -6.347 12.795 24.154 1.00 93.25 319 PHE A C 1
ATOM 2635 O O . PHE A 1 319 ? -6.728 11.829 24.815 1.00 93.25 319 PHE A O 1
ATOM 2642 N N . TYR A 1 320 ? -5.056 13.131 24.060 1.00 92.81 320 TYR A N 1
ATOM 2643 C CA . TYR A 1 320 ? -3.988 12.330 24.670 1.00 92.81 320 TYR A CA 1
ATOM 2644 C C . TYR A 1 320 ? -4.068 12.329 26.200 1.00 92.81 320 TYR A C 1
ATOM 2646 O O . TYR A 1 320 ? -3.925 11.279 26.824 1.00 92.81 320 TYR A O 1
ATOM 2654 N N . SER A 1 321 ? -4.384 13.473 26.808 1.00 92.75 321 SER A N 1
ATOM 2655 C CA . SER A 1 321 ? -4.579 13.593 28.257 1.00 92.75 321 SER A CA 1
ATOM 2656 C C . SER A 1 321 ? -5.770 12.765 28.746 1.00 92.75 321 SER A C 1
ATOM 2658 O O . SER A 1 321 ? -5.654 12.024 29.723 1.00 92.75 321 SER A O 1
ATOM 2660 N N . MET A 1 322 ? -6.908 12.842 28.046 1.00 94.81 322 MET A N 1
ATOM 2661 C CA . MET A 1 322 ? -8.097 12.042 28.352 1.00 94.81 322 MET A CA 1
ATOM 2662 C C . MET A 1 322 ? -7.819 10.544 28.183 1.00 94.81 322 MET A C 1
ATOM 2664 O O . MET A 1 322 ? -8.104 9.768 29.092 1.00 94.81 322 MET A O 1
ATOM 2668 N N . SER A 1 323 ? -7.190 10.147 27.075 1.00 95.31 323 SER A N 1
ATOM 2669 C CA . SER A 1 323 ? -6.823 8.753 26.800 1.00 95.31 323 SER A CA 1
ATOM 2670 C C . SER A 1 323 ? -5.865 8.204 27.855 1.00 95.31 323 SER A C 1
ATOM 2672 O O . SER A 1 323 ? -6.089 7.114 28.367 1.00 95.31 323 SER A O 1
ATOM 2674 N N . ASN A 1 324 ? -4.849 8.970 28.262 1.00 94.56 324 ASN A N 1
ATOM 2675 C CA . ASN A 1 324 ? -3.920 8.560 29.313 1.00 94.56 324 ASN A CA 1
ATOM 2676 C C . ASN A 1 324 ? -4.631 8.310 30.652 1.00 94.56 324 ASN A C 1
ATOM 2678 O O . ASN A 1 324 ? -4.395 7.291 31.299 1.00 94.56 324 ASN A O 1
ATOM 2682 N N . ASN A 1 325 ? -5.525 9.217 31.058 1.00 94.75 325 ASN A N 1
ATOM 2683 C CA . ASN A 1 325 ? -6.282 9.068 32.301 1.00 94.75 325 ASN A CA 1
ATOM 2684 C C . ASN A 1 325 ? -7.195 7.837 32.256 1.00 94.75 325 ASN A C 1
ATOM 2686 O O . ASN A 1 325 ? -7.195 7.029 33.184 1.00 94.75 325 ASN A O 1
ATOM 2690 N N . LEU A 1 326 ? -7.934 7.661 31.158 1.00 96.25 326 LEU A N 1
ATOM 2691 C CA . LEU A 1 326 ? -8.807 6.505 30.971 1.00 96.25 326 LEU A CA 1
ATOM 2692 C C . LEU A 1 326 ? -8.014 5.197 30.919 1.00 96.25 326 LEU A C 1
ATOM 2694 O O . LEU A 1 326 ? -8.425 4.216 31.535 1.00 96.25 326 LEU A O 1
ATOM 2698 N N . PHE A 1 327 ? -6.858 5.188 30.254 1.00 94.56 327 PHE A N 1
ATOM 2699 C CA . PHE A 1 327 ? -5.973 4.031 30.195 1.00 94.56 327 PHE A CA 1
ATOM 2700 C C . PHE A 1 327 ? -5.473 3.636 31.585 1.00 94.56 327 PHE A C 1
ATOM 2702 O O . PHE A 1 327 ? -5.648 2.490 31.993 1.00 94.56 327 PHE A O 1
ATOM 2709 N N . LYS A 1 328 ? -4.930 4.591 32.353 1.00 93.12 328 LYS A N 1
ATOM 2710 C CA . LYS A 1 328 ? -4.434 4.344 33.718 1.00 93.12 328 LYS A CA 1
ATOM 2711 C C . LYS A 1 328 ? -5.515 3.780 34.641 1.00 93.12 328 LYS A C 1
ATOM 2713 O O . LYS A 1 328 ? -5.225 2.913 35.457 1.00 93.12 328 LYS A O 1
ATOM 2718 N N . ASN A 1 329 ? -6.753 4.243 34.490 1.00 93.31 329 ASN A N 1
ATOM 2719 C CA . ASN A 1 329 ? -7.859 3.832 35.351 1.00 93.31 329 ASN A CA 1
ATOM 2720 C C . ASN A 1 329 ? -8.458 2.464 34.987 1.00 93.31 329 ASN A C 1
ATOM 2722 O O . ASN A 1 329 ? -9.085 1.848 35.844 1.00 93.31 329 ASN A O 1
ATOM 2726 N N . ASN A 1 330 ? -8.307 1.999 33.740 1.00 94.50 330 ASN A N 1
ATOM 2727 C CA . ASN A 1 330 ? -9.060 0.840 33.240 1.00 94.50 330 ASN A CA 1
ATOM 2728 C C . ASN A 1 330 ? -8.199 -0.288 32.655 1.00 94.50 330 ASN A C 1
ATOM 2730 O O . ASN A 1 330 ? -8.645 -1.433 32.639 1.00 94.50 330 ASN A O 1
ATOM 2734 N N . PHE A 1 331 ? -7.004 0.018 32.146 1.00 91.69 331 PHE A N 1
ATOM 2735 C CA . PHE A 1 331 ? -6.209 -0.904 31.325 1.00 91.69 331 PHE A CA 1
ATOM 2736 C C . PHE A 1 331 ? -4.738 -0.985 31.735 1.00 91.69 331 PHE A C 1
ATOM 2738 O O . PHE A 1 331 ? -3.968 -1.671 31.070 1.00 91.69 331 PHE A O 1
ATOM 2745 N N . LEU A 1 332 ? -4.336 -0.306 32.814 1.00 86.00 332 LEU A N 1
ATOM 2746 C CA . LEU A 1 332 ? -2.952 -0.308 33.272 1.00 86.00 332 LEU A CA 1
ATOM 2747 C C . LEU A 1 332 ? -2.502 -1.744 33.609 1.00 86.00 332 LEU A C 1
ATOM 2749 O O . LEU A 1 332 ? -3.049 -2.335 34.543 1.00 86.00 332 LEU A O 1
ATOM 2753 N N . PRO A 1 333 ? -1.520 -2.314 32.885 1.00 80.31 333 PRO A N 1
ATOM 2754 C CA . PRO A 1 333 ? -1.132 -3.707 33.085 1.00 80.31 333 PRO A CA 1
ATOM 2755 C C . PRO A 1 333 ? -0.315 -3.883 34.368 1.00 80.31 333 PRO A C 1
ATOM 2757 O O . PRO A 1 333 ? -0.532 -4.834 35.118 1.00 80.31 333 PRO A O 1
ATOM 2760 N N . THR A 1 334 ? 0.599 -2.947 34.644 1.00 84.12 334 THR A N 1
ATOM 2761 C CA . THR A 1 334 ? 1.362 -2.863 35.894 1.00 84.12 334 THR A CA 1
ATOM 2762 C C . THR A 1 334 ? 1.560 -1.396 36.296 1.00 84.12 334 THR A C 1
ATOM 2764 O O . THR A 1 334 ? 1.551 -0.524 35.422 1.00 84.12 334 THR A O 1
ATOM 2767 N N . PRO A 1 335 ? 1.755 -1.085 37.592 1.00 80.75 335 PRO A N 1
ATOM 2768 C CA . PRO A 1 335 ? 1.943 0.291 38.065 1.00 80.75 335 PRO A CA 1
ATOM 2769 C C . PRO A 1 335 ? 3.110 1.048 37.410 1.00 80.75 335 PRO A C 1
ATOM 2771 O O . PRO A 1 335 ? 3.076 2.272 37.322 1.00 80.75 335 PRO A O 1
ATOM 2774 N N . GLU A 1 336 ? 4.139 0.331 36.959 1.00 81.62 336 GLU A N 1
ATOM 2775 C CA . GLU A 1 336 ? 5.354 0.881 36.350 1.00 81.62 336 GLU A CA 1
ATOM 2776 C C . GLU A 1 336 ? 5.210 1.136 34.844 1.00 81.62 336 GLU A C 1
ATOM 2778 O O . GLU A 1 336 ? 6.066 1.787 34.242 1.00 81.62 336 GLU A O 1
ATOM 2783 N N . TYR A 1 337 ? 4.153 0.614 34.217 1.00 83.00 337 TYR A N 1
ATOM 2784 C CA . TYR A 1 337 ? 3.955 0.743 32.783 1.00 83.00 337 TYR A CA 1
ATOM 2785 C C . TYR A 1 337 ? 3.657 2.196 32.394 1.00 83.00 337 TYR A C 1
ATOM 2787 O O . TYR A 1 337 ? 2.703 2.816 32.871 1.00 83.00 337 TYR A O 1
ATOM 2795 N N . GLN A 1 338 ? 4.462 2.734 31.479 1.00 83.31 338 GLN A N 1
ATOM 2796 C CA . GLN A 1 338 ? 4.247 4.055 30.899 1.00 83.31 338 GLN A CA 1
ATOM 2797 C C . GLN A 1 338 ? 3.566 3.928 29.543 1.00 83.31 338 GLN A C 1
ATOM 2799 O O . GLN A 1 338 ? 4.177 3.456 28.581 1.00 83.31 338 GLN A O 1
ATOM 2804 N N . SER A 1 339 ? 2.324 4.403 29.480 1.00 84.44 339 SER A N 1
ATOM 2805 C CA . SER A 1 339 ? 1.528 4.354 28.261 1.00 84.44 339 SER A CA 1
ATOM 2806 C C . SER A 1 339 ? 2.102 5.226 27.144 1.00 84.44 339 SER A C 1
ATOM 2808 O O . SER A 1 339 ? 2.753 6.250 27.388 1.00 84.44 339 SER A O 1
ATOM 2810 N N . PHE A 1 340 ? 1.811 4.866 25.898 1.00 86.56 340 PHE A N 1
ATOM 2811 C CA . PHE A 1 340 ? 2.108 5.689 24.728 1.00 86.56 340 PHE A CA 1
ATOM 2812 C C . PHE A 1 340 ? 1.500 7.097 24.849 1.00 86.56 340 PHE A C 1
ATOM 2814 O O . PHE A 1 340 ? 2.168 8.099 24.588 1.00 86.56 340 PHE A O 1
ATOM 2821 N N . TYR A 1 341 ? 0.259 7.191 25.336 1.00 90.38 341 TYR A N 1
ATOM 2822 C CA . TYR A 1 341 ? -0.413 8.473 25.563 1.00 90.38 341 TYR A CA 1
ATOM 2823 C C . TYR A 1 341 ? 0.339 9.352 26.568 1.00 90.38 341 TYR A C 1
ATOM 2825 O O . TYR A 1 341 ? 0.456 10.559 26.364 1.00 90.38 341 TYR A O 1
ATOM 2833 N N . HIS A 1 342 ? 0.872 8.755 27.640 1.00 86.62 342 HIS A N 1
ATOM 2834 C CA . HIS A 1 342 ? 1.658 9.474 28.637 1.00 86.62 342 HIS A CA 1
ATOM 2835 C C . HIS A 1 342 ? 2.930 10.070 28.034 1.00 86.62 342 HIS A C 1
ATOM 2837 O O . HIS A 1 342 ? 3.201 11.246 28.263 1.00 86.62 342 HIS A O 1
ATOM 2843 N N . LYS A 1 343 ? 3.651 9.295 27.212 1.00 85.75 343 LYS A N 1
ATOM 2844 C CA . LYS A 1 343 ? 4.868 9.755 26.527 1.00 85.75 343 LYS A CA 1
ATOM 2845 C C . LYS A 1 343 ? 4.606 10.972 25.639 1.00 85.75 343 LYS A C 1
ATOM 2847 O O . LYS A 1 343 ? 5.403 11.907 25.653 1.00 85.75 343 LYS A O 1
ATOM 2852 N N . ILE A 1 344 ? 3.492 10.995 24.900 1.00 84.38 344 ILE A N 1
ATOM 2853 C CA . ILE A 1 344 ? 3.123 12.153 24.064 1.00 84.38 344 ILE A CA 1
ATOM 2854 C C . ILE A 1 344 ? 2.847 13.391 24.921 1.00 84.38 344 ILE A C 1
ATOM 2856 O O . ILE A 1 344 ? 3.337 14.474 24.604 1.00 84.38 344 ILE A O 1
ATOM 2860 N N . VAL A 1 345 ? 2.095 13.234 26.014 1.00 84.06 345 VAL A N 1
ATOM 2861 C CA . VAL A 1 345 ? 1.785 14.343 26.931 1.00 84.06 345 VAL A CA 1
ATOM 2862 C C . VAL A 1 345 ? 3.055 14.904 27.582 1.00 84.06 345 VAL A C 1
ATOM 2864 O O . VAL A 1 345 ? 3.186 16.115 27.710 1.00 84.06 345 VAL A O 1
ATOM 2867 N N . GLU A 1 346 ? 4.004 14.051 27.978 1.00 82.00 346 GLU A N 1
ATOM 2868 C CA . GLU A 1 346 ? 5.244 14.491 28.634 1.00 82.00 346 GLU A CA 1
ATOM 2869 C C . GLU A 1 346 ? 6.235 15.160 27.682 1.00 82.00 346 GLU A C 1
ATOM 2871 O O . GLU A 1 346 ? 6.878 16.146 28.040 1.00 82.00 346 GLU A O 1
ATOM 2876 N N . THR A 1 347 ? 6.394 14.615 26.477 1.00 76.00 347 THR A N 1
ATOM 2877 C CA . THR A 1 347 ? 7.437 15.073 25.553 1.00 76.00 347 THR A CA 1
ATOM 2878 C C . THR A 1 347 ? 7.011 16.274 24.715 1.00 76.00 347 THR A C 1
ATOM 2880 O O . THR A 1 347 ? 7.878 16.946 24.164 1.00 76.00 347 THR A O 1
ATOM 2883 N N . TYR A 1 348 ? 5.705 16.548 24.582 1.00 59.03 348 TYR A N 1
ATOM 2884 C CA . TYR A 1 348 ? 5.126 17.505 23.619 1.00 59.03 348 TYR A CA 1
ATOM 2885 C C . TYR A 1 348 ? 5.563 17.288 22.163 1.00 59.03 348 TYR A C 1
ATOM 2887 O O . TYR A 1 348 ? 5.206 18.067 21.275 1.00 59.03 348 TYR A O 1
ATOM 2895 N N . ILE A 1 349 ? 6.285 16.205 21.881 1.00 52.00 349 ILE A N 1
ATOM 2896 C CA . ILE A 1 349 ? 6.575 15.755 20.536 1.00 52.00 349 ILE A CA 1
ATOM 2897 C C . ILE A 1 349 ? 5.341 14.965 20.117 1.00 52.00 349 ILE A C 1
ATOM 2899 O O . ILE A 1 349 ? 5.315 13.737 20.089 1.00 52.00 349 ILE A O 1
ATOM 2903 N N . ILE A 1 350 ? 4.288 15.701 19.757 1.00 50.50 350 ILE A N 1
ATOM 2904 C CA . ILE A 1 350 ? 3.429 15.225 18.684 1.00 50.50 350 ILE A CA 1
ATOM 2905 C C . ILE A 1 350 ? 4.350 15.304 17.480 1.00 50.50 350 ILE A C 1
ATOM 2907 O O . ILE A 1 350 ? 4.423 16.329 16.802 1.00 50.50 350 ILE A O 1
ATOM 2911 N N . GLU A 1 351 ? 5.141 14.254 17.265 1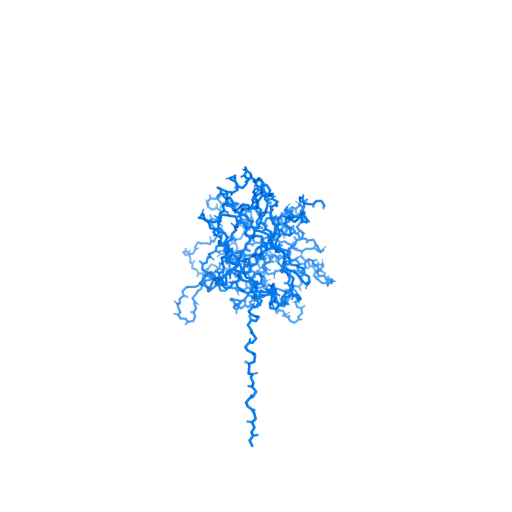.00 39.62 351 GLU A N 1
ATOM 2912 C CA . GLU A 1 351 ? 5.705 14.033 15.958 1.00 39.62 351 GLU A CA 1
ATOM 2913 C C . GLU A 1 351 ? 4.473 14.042 15.065 1.00 39.62 351 GLU A C 1
ATOM 2915 O O . GLU A 1 351 ? 3.704 13.081 15.005 1.00 39.62 351 GLU A O 1
ATOM 2920 N N . SER A 1 352 ? 4.270 15.150 14.354 1.00 35.50 352 SER A N 1
ATOM 2921 C CA . SER A 1 352 ? 3.693 15.060 13.041 1.00 35.50 352 SER A CA 1
ATOM 2922 C C . SER A 1 352 ? 4.712 14.237 12.258 1.00 35.50 352 SER A C 1
ATOM 2924 O O . SER A 1 352 ? 5.431 14.747 11.398 1.00 35.50 352 SER A O 1
ATOM 2926 N N . SER A 1 353 ? 4.762 12.929 12.528 1.00 32.66 353 SER A N 1
ATOM 2927 C CA . SER A 1 353 ? 4.745 11.987 11.447 1.00 32.66 353 SER A CA 1
ATOM 2928 C C . SER A 1 353 ? 3.577 12.505 10.623 1.00 32.66 353 SER A C 1
ATOM 2930 O O . SER A 1 353 ? 2.406 12.292 10.915 1.00 32.66 353 SER A O 1
ATOM 2932 N N . LYS A 1 354 ? 3.890 13.372 9.647 1.00 26.16 354 LYS A N 1
ATOM 2933 C CA . LYS A 1 354 ? 3.128 13.395 8.417 1.00 26.16 354 LYS A CA 1
ATOM 2934 C C . LYS A 1 354 ? 3.085 11.911 8.139 1.00 26.16 354 LYS A C 1
ATOM 2936 O O . LYS A 1 354 ? 4.173 11.366 7.909 1.00 26.16 354 LYS A O 1
ATOM 2941 N N . PRO A 1 355 ? 1.950 11.221 8.348 1.00 30.47 355 PRO A N 1
ATOM 2942 C CA . PRO A 1 355 ? 1.951 9.819 8.030 1.00 30.47 355 PRO A CA 1
ATOM 2943 C C . PRO A 1 355 ? 2.482 9.814 6.601 1.00 30.47 355 PRO A C 1
ATOM 2945 O O . PRO A 1 355 ? 2.055 10.656 5.794 1.00 30.47 355 PRO A O 1
ATOM 2948 N N . LYS A 1 356 ? 3.491 8.988 6.306 1.00 30.66 356 LYS A N 1
ATOM 2949 C CA . LYS A 1 356 ? 3.906 8.746 4.922 1.00 30.66 356 LYS A CA 1
ATOM 2950 C C . LYS A 1 356 ? 2.743 8.019 4.216 1.00 30.66 356 LYS A C 1
ATOM 2952 O O . LYS A 1 356 ? 2.925 7.023 3.551 1.00 30.66 356 LYS A O 1
ATOM 2957 N N . ILE A 1 357 ? 1.506 8.509 4.347 1.00 32.56 357 ILE A N 1
ATOM 2958 C CA . ILE A 1 357 ? 0.511 8.464 3.302 1.00 32.56 357 ILE A CA 1
ATOM 2959 C C . ILE A 1 357 ? 1.163 9.303 2.215 1.00 32.56 357 ILE A C 1
ATOM 2961 O O . ILE A 1 357 ? 0.987 10.523 2.157 1.00 32.56 357 ILE A O 1
ATOM 2965 N N . TYR A 1 358 ? 1.995 8.649 1.403 1.00 34.84 358 TYR A N 1
ATOM 2966 C CA . TYR A 1 358 ? 2.335 9.159 0.095 1.00 34.84 358 TYR A CA 1
ATOM 2967 C C . TYR A 1 358 ? 1.024 9.655 -0.487 1.00 34.84 358 TYR A C 1
ATOM 2969 O O . TYR A 1 358 ? 0.046 8.913 -0.610 1.00 34.84 358 TYR A O 1
ATOM 2977 N N . ASN A 1 359 ? 0.964 10.960 -0.720 1.00 31.23 359 ASN A N 1
ATOM 2978 C CA . ASN A 1 359 ? -0.204 11.615 -1.263 1.00 31.23 359 ASN A CA 1
ATOM 2979 C C . ASN A 1 359 ? -0.280 11.219 -2.750 1.00 31.23 359 ASN A C 1
ATOM 2981 O O . ASN A 1 359 ? -0.103 12.038 -3.647 1.00 31.23 359 ASN A O 1
ATOM 2985 N N . LEU A 1 360 ? -0.549 9.937 -3.027 1.00 34.84 360 LEU A N 1
ATOM 2986 C CA . LEU A 1 360 ? -0.915 9.436 -4.350 1.00 34.84 360 LEU A CA 1
ATOM 2987 C C . LEU A 1 360 ? -2.110 10.250 -4.880 1.00 34.84 360 LEU A C 1
ATOM 2989 O O . LEU A 1 360 ? -2.231 10.488 -6.074 1.00 34.84 360 LEU A O 1
ATOM 2993 N N . LEU A 1 361 ? -2.956 10.754 -3.974 1.00 34.41 361 LEU A N 1
ATOM 2994 C CA . LEU A 1 361 ? -4.075 11.642 -4.281 1.00 34.41 361 LEU A CA 1
ATOM 2995 C C . LEU A 1 361 ? -3.659 13.075 -4.648 1.00 34.41 361 LEU A C 1
ATOM 2997 O O . LEU A 1 361 ? -4.328 13.655 -5.499 1.00 34.41 361 LEU A O 1
ATOM 3001 N N . ASP A 1 362 ? -2.572 13.640 -4.101 1.00 37.78 362 ASP A N 1
ATOM 3002 C CA . ASP A 1 362 ? -2.073 14.936 -4.606 1.00 37.78 362 ASP A CA 1
ATOM 3003 C C . ASP A 1 362 ? -1.418 14.772 -5.983 1.00 37.78 362 ASP A C 1
ATOM 3005 O O . ASP A 1 362 ? -1.459 15.700 -6.789 1.00 37.78 362 ASP A O 1
ATOM 3009 N N . ARG A 1 363 ? -0.871 13.585 -6.292 1.00 37.56 363 ARG A N 1
ATOM 3010 C CA . ARG A 1 363 ? -0.393 13.247 -7.643 1.00 37.56 363 ARG A CA 1
ATOM 3011 C C . ARG A 1 363 ? -1.533 13.113 -8.650 1.00 37.56 363 ARG A C 1
ATOM 3013 O O . ARG A 1 363 ? -1.403 13.613 -9.763 1.00 37.56 363 ARG A O 1
ATOM 3020 N N . ILE A 1 364 ? -2.663 12.520 -8.255 1.00 38.53 364 ILE A N 1
ATOM 3021 C CA . ILE A 1 364 ? -3.853 12.436 -9.116 1.00 38.53 364 ILE A CA 1
ATOM 3022 C C . ILE A 1 364 ? -4.518 13.810 -9.270 1.00 38.53 364 ILE A C 1
ATOM 3024 O O . ILE A 1 364 ? -4.856 14.169 -10.384 1.00 38.53 364 ILE A O 1
ATOM 3028 N N . LYS A 1 365 ? -4.644 14.624 -8.208 1.00 34.91 365 LYS A N 1
ATOM 3029 C CA . LYS A 1 365 ? -5.263 15.968 -8.289 1.00 34.91 365 LYS A CA 1
ATOM 3030 C C . LYS A 1 365 ? -4.408 17.009 -9.029 1.00 34.91 365 LYS A C 1
ATOM 3032 O O . LYS A 1 365 ? -4.944 18.031 -9.449 1.00 34.91 365 LYS A O 1
ATOM 3037 N N . LYS A 1 366 ? -3.099 16.775 -9.199 1.00 30.97 366 LYS A N 1
ATOM 3038 C CA . LYS A 1 366 ? -2.222 17.597 -10.057 1.00 30.97 366 LYS A CA 1
ATOM 3039 C C . LYS A 1 366 ? -2.331 17.261 -11.551 1.00 30.97 366 LYS A C 1
ATOM 3041 O O . LYS A 1 366 ? -1.844 18.043 -12.364 1.00 30.97 366 LYS A O 1
ATOM 3046 N N . LYS A 1 367 ? -2.983 16.155 -11.921 1.00 30.53 367 LYS A N 1
ATOM 3047 C CA . LYS A 1 367 ? -3.478 15.921 -13.282 1.00 30.53 367 LYS A CA 1
ATOM 3048 C C . LYS A 1 367 ? -4.947 16.367 -13.296 1.00 30.53 367 LYS A C 1
ATOM 3050 O O . LYS A 1 367 ? -5.747 15.870 -12.511 1.00 30.53 367 LYS A O 1
ATOM 3055 N N . GLY A 1 368 ? -5.249 17.387 -14.099 1.00 31.47 368 GLY A N 1
ATOM 3056 C CA . GLY A 1 368 ? -6.624 17.849 -14.323 1.00 31.47 368 GLY A CA 1
ATOM 3057 C C . GLY A 1 368 ? -7.543 16.750 -14.836 1.00 31.47 368 GLY A C 1
ATOM 3058 O O . GLY A 1 368 ? -7.022 15.780 -15.435 1.00 31.47 368 GLY A O 1
#

pLDDT: mean 84.66, std 17.35, range [26.16, 98.0]

Foldseek 3Di:
DDDDPPPPPPPPPPLQAAAAADPVGFFDDCVNCVVVVVCVVVVHAKEWGAHPVRAIEIEGEDALVVVVVVVPFDWDWDWDDDPFWIWIFIDTPLHTRYIYIQGNVDPRSLSNLVSCLVVQKYKYFYWYQDPNTIGRSDIDIDGHQLLVSLQSVCVSVVHDHQDAADADPDADECVVCDPCNQQAWWKKWKFQLVVQCVVSVHNVSSLVNVVSLLRSLLRCLLPDPDPVSQAKKKWKWWAWDWDADPVRDTTIITMITIDIPPDDPDCVPDPSNVSSCVSCVSPVRGDDIDGGRCLLRLIDTQWIRHNSHIHGYDYDLVNLVSSQVSCVVPRPPDPPDDGPSNVCNVPVPPPPPVPPPVCVVVSVVVPD

Secondary structure (DSSP, 8-state):
-PPPP------------BPPPBTTB-B--TTTSHHHHHHHHTT--EEEEEBTTS-EEEEEE--HHHHHHHTTSPPEEEEEEETTEEEEEEEETTEEEEEEEEETTSHHHHHHHHHHHHH-EEEEEEEEEETTEEEEEEEEEEEPPHHHHHHHHHHHTTPPPPPPP-B-SSPEEGGG--HHHHTS-EEEEEEEHHHHHHHHS-HHHHHHHHHHHHHHHHHHHHT---HHHHHSEEEEEEEEEEEE-TTS-EEEEEEEEEE-SS--S-TTT-HHHHHHHHHHTTSTTEEEEEEE-GGGGT-EEEEEEETTEEEEEE--HHHHHHHHHHHHHHT-SSTT---HHHHHHHH------------HHHHHHT--

Mean predicted aligned error: 9.16 Å

Sequence (368 aa):
MKQPFSIEKNTKRIYSICKPPSPNQPHLHPHRHFDIIKHFEEEGNAYHTLNFYGEVDFYLFSSEDLNNKLLTKQEEYGLICNKNSIEMEIYYNDELKGSFLFALDNPLDTNNLQCLIEKRSVNLYYVACIDEKYVCSGVKTLVLPAFLSYDVQRYLEGKKTLLLPDFSASFISDNLITEDVIMRKAWGFYLDFTSLVNRIGNVEDAEEIVTRHILHGISCLQKSKRAKIKKDMLFFWVGRKVDLNYELIPREYYCTYVSGNYLQSDSAKDYPYKIMEETFQDIPEFFEVNWVSPLAEEAVPLSVVHNNQCYRMNLSEKFYSMSNNLFKNNFLPTPEYQSFYHKIVETYIIESSKPKIYNLLDRIKKKG

Nearest PDB structures (foldseek):
  3jqk-assembly1_A  TM=2.781E-01  e=6.436E-01  Thermus thermophilus HB8
  7yav-assembly2_A  TM=3.517E-01  e=3.944E+00  Morus alba
  2ekn-assembly1_A  TM=2.748E-01  e=7.626E+00  Pyrococcus horikoshii OT3

Radius of gyration: 26.1 Å; Cα contacts (8 Å, |Δi|>4): 606; chains: 1; bounding box: 60×70×82 Å

Solvent-accessible surface area (backbone atoms only — not comparable to full-atom values): 20775 Å² total; per-residue (Å²): 139,80,81,80,80,79,78,76,76,80,77,77,68,80,83,71,53,34,77,76,66,40,95,94,48,28,53,61,49,69,85,69,38,35,71,58,51,50,39,47,73,71,75,42,39,39,42,72,49,47,32,72,85,63,43,32,35,37,39,36,56,47,56,62,73,53,43,63,60,52,74,78,53,75,79,44,82,46,77,47,82,49,100,58,31,40,34,42,31,38,27,50,92,89,39,83,71,34,57,40,76,31,42,60,86,36,70,65,38,44,50,43,52,50,40,30,50,74,66,35,39,37,36,42,34,30,28,20,77,55,95,95,35,50,30,49,80,45,74,44,82,42,74,55,57,59,43,57,39,50,50,54,49,40,44,75,74,69,45,78,80,79,43,73,52,72,62,49,92,57,68,41,62,46,85,77,62,42,71,75,60,51,68,36,57,17,49,33,42,36,26,38,41,50,61,39,25,66,74,64,71,36,62,70,38,40,51,49,48,53,50,46,41,55,35,19,31,52,21,54,58,33,69,49,86,50,67,69,63,37,73,27,58,34,40,33,27,42,28,67,45,79,47,64,48,100,82,70,46,83,38,43,28,45,33,40,30,47,31,46,84,81,63,75,92,3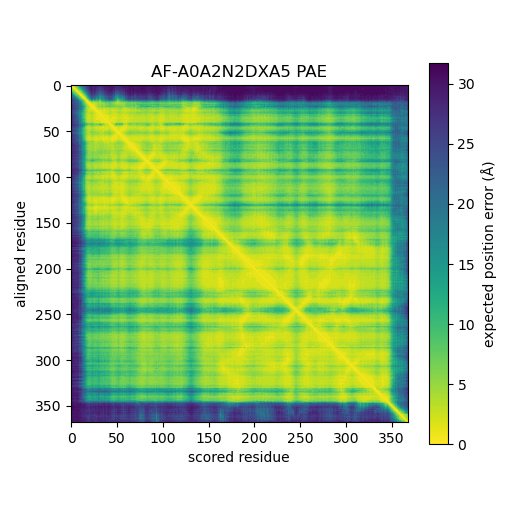9,70,92,75,29,63,70,51,51,52,41,50,65,41,45,65,77,40,89,44,51,71,52,76,45,83,40,36,45,50,72,52,68,32,45,69,54,33,37,37,39,64,58,38,32,26,41,52,47,80,50,70,66,54,34,52,50,50,33,53,54,34,62,76,74,50,57,88,48,96,84,66,79,49,71,38,47,53,38,67,74,65,68,60,71,70,74,64,68,66,85,66,70,57,62,63,60,59,52,67,72,49,129